Protein AF-A0A1F2VR65-F1 (afdb_monomer)

Radius of gyration: 27.34 Å; Cα contacts (8 Å, |Δi|>4): 677; chains: 1; bounding box: 60×68×68 Å

Foldseek 3Di:
DEEFWEADDPPPDLDTQDALVVLLVCVVVVYAYEYEACNNVSVVGHPVSNVVSVHHYDPHLLRRAQPAQEYGGAEAADCDDPDGSLVSHQANHEYEYQHVCVLCVVSVVSCVVSNYHYDHLCPQDPDPVCVVSNSVVVCVVVVPPPDPDPVVCVSVVDDDDPDLLVVAQPAQEAEDAEAADCDDPDGSLVSHQANHEYEYQHVCVPCVVSVVSCVVSNYHYDNLCPQQLDPVCPVSRPVLVVLLVLLLVLLVVQCVLFPDQQAWDQDPVGIDHHAEEEEEDQDSSSLSNLLNSVVSHHAYEYEDLAPVCQVSSVVSVHHYQDQDDVQSPPQADPSRAGDDGDPVSVVSLLVSLLVVLLPGLEYEYDADDPPDDGDCNADPVSVVSHDPSRYYHD

pLDDT: mean 89.26, std 9.83, range [42.97, 98.75]

Mean predicted aligned error: 14.31 Å

Solvent-accessible surface area (backbone atoms only — not comparable to full-atom values): 21715 Å² total; per-residue (Å²): 102,35,35,14,34,44,52,58,81,58,88,89,51,35,59,49,59,65,53,42,72,52,45,32,51,46,37,74,73,65,36,47,40,29,31,13,60,61,17,33,48,66,60,76,38,53,61,64,51,33,43,76,27,62,31,46,76,22,90,38,55,59,68,20,27,50,75,19,43,32,36,38,37,57,57,51,76,49,79,52,99,90,47,52,52,66,80,40,45,31,70,69,14,34,38,42,21,41,45,56,56,91,82,38,55,68,58,52,49,51,35,54,75,52,40,34,50,72,46,47,36,75,71,57,65,95,41,86,91,38,54,92,61,38,46,63,62,54,48,60,68,68,51,70,91,66,79,89,45,75,63,60,42,41,75,72,71,46,82,82,57,94,47,68,56,68,54,27,44,80,32,59,67,45,80,43,82,53,50,76,50,77,55,96,95,39,51,50,66,80,34,42,33,69,69,14,35,39,41,22,40,46,56,56,92,81,37,56,68,57,52,48,51,37,53,76,51,42,37,50,75,46,49,39,77,70,55,65,92,45,84,94,39,56,95,65,33,53,61,56,56,52,29,32,52,49,14,41,47,48,44,53,53,45,56,69,72,27,91,62,65,37,33,64,44,83,51,98,94,44,72,46,71,44,32,28,35,36,28,39,20,61,48,57,21,24,47,31,24,46,44,46,37,40,73,51,41,27,50,37,36,34,28,55,67,38,66,83,45,42,63,57,37,41,74,55,70,29,42,62,57,80,80,55,79,79,84,21,76,76,22,53,43,100,79,74,42,66,56,91,73,56,69,75,56,50,56,51,42,49,54,54,43,41,67,49,47,44,72,26,42,33,39,38,53,55,52,73,40,91,98,53,76,61,73,87,77,77,50,72,70,44,61,70,56,29,50,91,73,47,39,76,42,114

Structure (mmCIF, N/CA/C/O backbone):
data_AF-A0A1F2VR65-F1
#
_entry.id   AF-A0A1F2VR65-F1
#
loop_
_atom_site.group_PDB
_atom_site.id
_atom_site.type_symbol
_atom_site.label_atom_id
_atom_site.label_alt_id
_atom_site.label_comp_id
_atom_site.label_asym_id
_atom_site.label_entity_id
_atom_site.label_seq_id
_atom_site.pdbx_PDB_ins_code
_atom_site.Cartn_x
_atom_site.Cartn_y
_atom_site.Cartn_z
_atom_site.occupancy
_atom_site.B_iso_or_equiv
_atom_site.auth_seq_id
_atom_site.auth_comp_id
_atom_site.auth_asym_id
_atom_site.auth_atom_id
_atom_site.pdbx_PDB_model_num
ATOM 1 N N . MET A 1 1 ? -4.852 -27.861 31.004 1.00 89.56 1 MET A N 1
ATOM 2 C CA . MET A 1 1 ? -5.683 -26.648 30.922 1.00 89.56 1 MET A CA 1
ATOM 3 C C . MET A 1 1 ? -6.427 -26.654 29.594 1.00 89.56 1 MET A C 1
ATOM 5 O O . MET A 1 1 ? -5.805 -27.013 28.592 1.00 89.56 1 MET A O 1
ATOM 9 N N . LYS A 1 2 ? -7.722 -26.317 29.592 1.00 96.38 2 LYS A N 1
ATOM 10 C CA . LYS A 1 2 ? -8.537 -26.200 28.367 1.00 96.38 2 LYS A CA 1
ATOM 11 C C . LYS A 1 2 ? -8.519 -24.773 27.815 1.00 96.38 2 LYS A C 1
ATOM 13 O O . LYS A 1 2 ? -8.800 -23.830 28.555 1.00 96.38 2 LYS A O 1
ATOM 18 N N . ILE A 1 3 ? -8.208 -24.635 26.529 1.00 97.38 3 ILE A N 1
ATOM 19 C CA . ILE A 1 3 ? -8.174 -23.373 25.786 1.00 97.38 3 ILE A CA 1
ATOM 20 C C . ILE A 1 3 ? -9.320 -23.371 24.777 1.00 97.38 3 ILE A C 1
ATOM 22 O O . ILE A 1 3 ? -9.424 -24.301 23.983 1.00 97.38 3 ILE A O 1
ATOM 26 N N . ALA A 1 4 ? -10.133 -22.320 24.771 1.00 98.06 4 ALA A N 1
ATOM 27 C CA . ALA A 1 4 ? -11.178 -22.114 23.777 1.00 98.06 4 ALA A CA 1
ATOM 28 C C . ALA A 1 4 ? -10.829 -20.979 22.814 1.00 98.06 4 ALA A C 1
ATOM 30 O O . ALA A 1 4 ? -10.365 -19.915 23.232 1.00 98.06 4 ALA A O 1
ATOM 31 N N . ILE A 1 5 ? -11.099 -21.206 21.530 1.00 97.94 5 ILE A N 1
ATOM 32 C CA . ILE A 1 5 ? -11.030 -20.211 20.458 1.00 97.94 5 ILE A CA 1
ATOM 33 C C . ILE A 1 5 ? -12.423 -20.154 19.810 1.00 97.94 5 ILE A C 1
ATOM 35 O O . ILE A 1 5 ? -12.703 -20.931 18.890 1.00 97.94 5 ILE A O 1
ATOM 39 N N . PRO A 1 6 ? -13.335 -19.312 20.325 1.00 97.06 6 PRO A N 1
ATOM 40 C CA . PRO A 1 6 ? -14.651 -19.135 19.727 1.00 97.06 6 PRO A CA 1
ATOM 41 C C . PRO A 1 6 ? -14.558 -18.333 18.421 1.00 97.06 6 PRO A C 1
ATOM 43 O O . PRO A 1 6 ? -13.537 -17.712 18.105 1.00 97.06 6 PRO A O 1
ATOM 46 N N . LYS A 1 7 ? -15.652 -18.328 17.668 1.00 96.19 7 LYS A N 1
ATOM 47 C CA . LYS A 1 7 ? -15.849 -17.470 16.505 1.00 96.19 7 LYS A CA 1
ATOM 48 C C . LYS A 1 7 ? -16.001 -16.013 16.948 1.00 96.19 7 LYS A C 1
ATOM 50 O O . LYS A 1 7 ? -16.507 -15.703 18.027 1.00 96.19 7 LYS A O 1
ATOM 55 N N . GLU A 1 8 ? -15.573 -15.095 16.090 1.00 93.31 8 GLU A N 1
ATOM 56 C CA . GLU A 1 8 ? -15.871 -13.679 16.269 1.00 93.31 8 GLU A CA 1
ATOM 57 C C . GLU A 1 8 ? -17.263 -13.344 15.726 1.00 93.31 8 GLU A C 1
ATOM 59 O O . GLU A 1 8 ? -17.613 -13.665 14.588 1.00 93.31 8 GLU A O 1
ATOM 64 N N . TYR A 1 9 ? -18.067 -12.691 16.564 1.00 91.12 9 TYR A N 1
ATOM 65 C CA . TYR A 1 9 ? -19.469 -12.397 16.268 1.00 91.12 9 TYR A CA 1
ATOM 66 C C . TYR A 1 9 ? -19.774 -10.918 16.060 1.00 91.12 9 TYR A C 1
ATOM 68 O O . TYR A 1 9 ? -20.895 -10.571 15.681 1.00 91.12 9 TYR A O 1
ATOM 76 N N . ARG A 1 10 ? -18.792 -10.036 16.271 1.00 87.12 10 ARG A N 1
ATOM 77 C CA . ARG A 1 10 ? -18.937 -8.625 15.907 1.00 87.12 10 ARG A CA 1
ATOM 78 C C . ARG A 1 10 ? -19.086 -8.507 14.384 1.00 87.12 10 ARG A C 1
ATOM 80 O O . ARG A 1 10 ? -18.293 -9.109 13.657 1.00 87.12 10 ARG A O 1
ATOM 87 N N . PRO A 1 11 ? -20.068 -7.741 13.876 1.00 83.56 11 PRO A N 1
ATOM 88 C CA . PRO A 1 11 ? -20.243 -7.560 12.439 1.00 83.56 11 PRO A CA 1
ATOM 89 C C . PRO A 1 11 ? -18.952 -7.091 11.756 1.00 83.56 11 PRO A C 1
ATOM 91 O O . PRO A 1 11 ? -18.332 -6.123 12.188 1.00 83.56 11 PRO A O 1
ATOM 94 N N . GLY A 1 12 ? -18.555 -7.780 10.685 1.00 79.06 12 GLY A N 1
ATOM 95 C CA . GLY A 1 12 ? -17.357 -7.456 9.901 1.00 79.06 12 GLY A CA 1
ATOM 96 C C . GLY A 1 12 ? -16.033 -7.993 10.458 1.00 79.06 12 GLY A C 1
ATOM 97 O O . GLY A 1 12 ? -15.018 -7.883 9.773 1.00 79.06 12 GLY A O 1
ATOM 98 N N . GLU A 1 13 ? -16.018 -8.607 11.643 1.00 82.81 13 GLU A N 1
ATOM 99 C CA . GLU A 1 13 ? -14.820 -9.253 12.181 1.00 82.81 13 GLU A CA 1
ATOM 100 C C . GLU A 1 13 ? -14.595 -10.612 11.504 1.00 82.81 13 GLU A C 1
ATOM 102 O O . GLU A 1 13 ? -15.345 -11.563 11.713 1.00 82.81 13 GLU A O 1
ATOM 107 N N . ALA A 1 14 ? -13.566 -10.692 10.661 1.00 82.12 14 ALA A N 1
ATOM 108 C CA . ALA A 1 14 ? -13.220 -11.902 9.913 1.00 82.12 14 ALA A CA 1
ATOM 109 C C . ALA A 1 14 ? -11.998 -12.641 10.486 1.00 82.12 14 ALA A C 1
ATOM 111 O O . ALA A 1 14 ? -11.658 -13.722 10.006 1.00 82.12 14 ALA A O 1
ATOM 112 N N . ARG A 1 15 ? -11.303 -12.061 11.475 1.00 87.75 15 ARG A N 1
ATOM 113 C CA . ARG A 1 15 ? -10.110 -12.665 12.082 1.00 87.75 15 ARG A CA 1
ATOM 114 C C . ARG A 1 15 ? -10.502 -13.747 13.094 1.00 87.75 15 ARG A C 1
ATOM 116 O O . ARG A 1 15 ? -11.647 -13.856 13.515 1.00 87.75 15 ARG A O 1
ATOM 123 N N . VAL A 1 16 ? -9.507 -14.523 13.515 1.00 91.00 16 VAL A N 1
ATOM 124 C CA . VAL A 1 16 ? -9.609 -15.555 14.554 1.00 91.00 16 VAL A CA 1
ATOM 125 C C . VAL A 1 16 ? -8.388 -15.470 15.469 1.00 91.00 16 VAL A C 1
ATOM 127 O O . VAL A 1 16 ? -7.301 -15.104 15.019 1.00 91.00 16 VAL A O 1
ATOM 130 N N . ALA A 1 17 ? -8.551 -15.789 16.755 1.00 90.06 17 ALA A N 1
ATOM 131 C CA . ALA A 1 17 ? -7.518 -15.553 17.769 1.00 90.06 17 ALA A CA 1
ATOM 132 C C . ALA A 1 17 ? -6.281 -16.465 17.649 1.00 90.06 17 ALA A C 1
ATOM 134 O O . ALA A 1 17 ? -5.227 -16.151 18.202 1.00 90.06 17 ALA A O 1
ATOM 135 N N . ALA A 1 18 ? -6.381 -17.585 16.926 1.00 90.06 18 ALA A N 1
ATOM 136 C CA . ALA A 1 18 ? -5.252 -18.472 16.663 1.00 90.06 18 ALA A CA 1
ATOM 137 C C . ALA A 1 18 ? -5.400 -19.197 15.319 1.00 90.06 18 ALA A C 1
ATOM 139 O O . ALA A 1 18 ? -6.480 -19.674 14.970 1.00 90.06 18 ALA A O 1
ATOM 140 N N . SER A 1 19 ? -4.297 -19.320 14.579 1.00 91.25 19 SER A N 1
ATOM 141 C CA . SER A 1 19 ? -4.216 -20.141 13.366 1.00 91.25 19 SER A CA 1
ATOM 142 C C . SER A 1 19 ? -3.985 -21.625 13.704 1.00 91.25 19 SER A C 1
ATOM 144 O O . SER A 1 19 ? -3.544 -21.932 14.819 1.00 91.25 19 SER A O 1
ATOM 146 N N . PRO A 1 20 ? -4.191 -22.557 12.752 1.00 91.81 20 PRO A N 1
ATOM 147 C CA . PRO A 1 20 ? -3.856 -23.971 12.939 1.00 91.81 20 PRO A CA 1
ATOM 148 C C . PRO A 1 20 ? -2.408 -24.210 13.405 1.00 91.81 20 PRO A C 1
ATOM 150 O O . PRO A 1 20 ? -2.168 -25.047 14.271 1.00 91.81 20 PRO A O 1
ATOM 153 N N . ASP A 1 21 ? -1.440 -23.420 12.928 1.00 86.62 21 ASP A N 1
ATOM 154 C CA . ASP A 1 21 ? -0.039 -23.524 13.367 1.00 86.62 21 ASP A CA 1
ATOM 155 C C . ASP A 1 21 ? 0.155 -23.176 14.849 1.00 86.62 21 ASP A C 1
ATOM 157 O O . ASP A 1 21 ? 0.970 -23.795 15.539 1.00 86.62 21 ASP A O 1
ATOM 161 N N . VAL A 1 22 ? -0.576 -22.176 15.354 1.00 88.75 22 VAL A N 1
ATOM 162 C CA . VAL A 1 22 ? -0.556 -21.814 16.779 1.00 88.75 22 VAL A CA 1
ATOM 163 C C . VAL A 1 22 ? -1.250 -22.895 17.600 1.00 88.75 22 VAL A C 1
ATOM 165 O O . VAL A 1 22 ? -0.710 -23.313 18.622 1.00 88.75 22 VAL A O 1
ATOM 168 N N . VAL A 1 23 ? -2.391 -23.404 17.127 1.00 96.19 23 VAL A N 1
ATOM 169 C CA . VAL A 1 23 ? -3.109 -24.513 17.772 1.00 96.19 23 VAL A CA 1
ATOM 170 C C . VAL A 1 23 ? -2.211 -25.739 17.905 1.00 96.19 23 VAL A C 1
ATOM 172 O O . VAL A 1 23 ? -2.065 -26.260 19.008 1.00 96.19 23 VAL A O 1
ATOM 175 N N . LYS A 1 24 ? -1.503 -26.128 16.840 1.00 93.44 24 LYS A N 1
ATOM 176 C CA . LYS A 1 24 ? -0.549 -27.245 16.864 1.00 93.44 24 LYS A CA 1
ATOM 177 C C . LYS A 1 24 ? 0.534 -27.070 17.932 1.00 93.44 24 LYS A C 1
ATOM 179 O O . LYS A 1 24 ? 0.913 -28.034 18.595 1.00 93.44 24 LYS A O 1
ATOM 184 N N . LYS A 1 25 ? 1.029 -25.842 18.130 1.00 88.81 25 LYS A N 1
ATOM 185 C CA . LYS A 1 25 ? 2.006 -25.527 19.187 1.00 88.81 25 LYS A CA 1
ATOM 186 C C . LYS A 1 25 ? 1.389 -25.623 20.582 1.00 88.81 25 LYS A C 1
ATOM 188 O O . LYS A 1 25 ? 2.013 -26.202 21.461 1.00 88.81 25 LYS A O 1
ATOM 193 N N . LEU A 1 26 ? 0.185 -25.086 20.786 1.00 90.94 26 LEU A N 1
ATOM 194 C CA . LEU A 1 26 ? -0.526 -25.165 22.068 1.00 90.94 26 LEU A CA 1
ATOM 195 C C . LEU A 1 26 ? -0.821 -26.622 22.452 1.00 90.94 26 LEU A C 1
ATOM 197 O O . LEU A 1 26 ? -0.534 -27.030 23.576 1.00 90.94 26 LEU A O 1
ATOM 201 N N . VAL A 1 27 ? -1.294 -27.428 21.502 1.00 96.88 27 VAL A N 1
ATOM 202 C CA . VAL A 1 27 ? -1.487 -28.873 21.691 1.00 96.88 27 VAL A CA 1
ATOM 203 C C . VAL A 1 27 ? -0.159 -29.560 22.015 1.00 96.88 27 VAL A C 1
ATOM 205 O O . VAL A 1 27 ? -0.082 -30.335 22.965 1.00 96.88 27 VAL A O 1
ATOM 208 N N . GLY A 1 28 ? 0.921 -29.221 21.301 1.00 92.81 28 GLY A N 1
ATOM 209 C CA . GLY A 1 28 ? 2.268 -29.735 21.577 1.00 92.81 28 GLY A CA 1
ATOM 210 C C . GLY A 1 28 ? 2.820 -29.374 22.965 1.00 92.81 28 GLY A C 1
ATOM 211 O O . GLY A 1 28 ? 3.658 -30.101 23.491 1.00 92.81 28 GLY A O 1
ATOM 212 N N . LEU A 1 29 ? 2.331 -28.293 23.581 1.00 93.81 29 LEU A N 1
ATOM 213 C CA . LEU A 1 29 ? 2.638 -27.907 24.965 1.00 93.81 29 LEU A CA 1
ATOM 214 C C . LEU A 1 29 ? 1.752 -28.624 26.007 1.00 93.81 29 LEU A C 1
ATOM 216 O O . LEU A 1 29 ? 1.906 -28.383 27.203 1.00 93.81 29 LEU A O 1
ATOM 220 N N . GLY A 1 30 ? 0.838 -29.501 25.578 1.00 95.94 30 GLY A N 1
ATOM 221 C CA . GLY A 1 30 ? -0.048 -30.279 26.449 1.00 95.94 30 GLY A CA 1
ATOM 222 C C . GLY A 1 30 ? -1.385 -29.606 26.776 1.00 95.94 30 GLY A C 1
ATOM 223 O O . GLY A 1 30 ? -2.104 -30.072 27.664 1.00 95.94 30 GLY A O 1
ATOM 224 N N . PHE A 1 31 ? -1.739 -28.514 26.091 1.00 96.75 31 PHE A N 1
ATOM 225 C CA . PHE A 1 31 ? -3.055 -27.893 26.235 1.00 96.75 31 PHE A CA 1
ATOM 226 C C . PHE A 1 31 ? -4.113 -28.640 25.420 1.00 96.75 31 PHE A C 1
ATOM 228 O O . PHE A 1 31 ? -3.855 -29.095 24.309 1.00 96.75 31 PHE A O 1
ATOM 235 N N . GLN A 1 32 ? -5.328 -28.726 25.958 1.00 97.75 32 GLN A N 1
ATOM 236 C CA . GLN A 1 32 ? -6.495 -29.167 25.194 1.00 97.75 32 GLN A CA 1
ATOM 237 C C . GLN A 1 32 ? -7.092 -27.934 24.526 1.00 97.75 32 GLN A C 1
ATOM 239 O O . GLN A 1 32 ? -7.458 -26.993 25.229 1.00 97.75 32 GLN A O 1
ATOM 244 N N . VAL A 1 33 ? -7.143 -27.911 23.196 1.00 98.25 33 VAL A N 1
ATOM 245 C CA . VAL A 1 33 ? -7.618 -26.748 22.439 1.00 98.25 33 VAL A CA 1
ATOM 246 C C . VAL A 1 33 ? -8.943 -27.087 21.772 1.00 98.25 33 VAL A C 1
ATOM 248 O O . VAL A 1 33 ? -9.011 -28.026 20.984 1.00 98.25 33 VAL A O 1
ATOM 251 N N . THR A 1 34 ? -9.975 -26.305 22.065 1.00 98.44 34 THR A N 1
ATOM 252 C CA . THR A 1 34 ? -11.295 -26.402 21.441 1.00 98.44 34 THR A CA 1
ATOM 253 C C . THR A 1 34 ? -11.534 -25.164 20.580 1.00 98.44 34 THR A C 1
ATOM 255 O O . THR A 1 34 ? -11.371 -24.035 21.043 1.00 98.44 34 THR A O 1
ATOM 258 N N . VAL A 1 35 ? -11.913 -25.362 19.321 1.00 98.25 35 VAL A N 1
ATOM 259 C CA . VAL A 1 35 ? -12.213 -24.296 18.358 1.00 98.25 35 VAL A CA 1
ATOM 260 C C . VAL A 1 35 ? -13.685 -24.393 17.978 1.00 98.25 35 VAL A C 1
ATOM 262 O O . VAL A 1 35 ? -14.183 -25.481 17.698 1.00 98.25 35 VAL A O 1
ATOM 265 N N . GLU A 1 36 ? -14.404 -23.278 17.981 1.00 98.31 36 GLU A N 1
ATOM 266 C CA . GLU A 1 36 ? -15.782 -23.257 17.486 1.00 98.31 36 GLU A CA 1
ATOM 267 C C . GLU A 1 36 ? -15.826 -23.477 15.965 1.00 98.31 36 GLU A C 1
ATOM 269 O O . GLU A 1 36 ? -14.997 -22.949 15.220 1.00 98.31 36 GLU A O 1
ATOM 274 N N . THR A 1 37 ? -16.810 -24.241 15.488 1.00 97.88 37 THR A N 1
ATOM 275 C CA . THR A 1 37 ? -17.028 -24.474 14.058 1.00 97.88 37 THR A CA 1
ATOM 276 C C . THR A 1 37 ? -17.149 -23.161 13.282 1.00 97.88 37 THR A C 1
ATOM 278 O O . THR A 1 37 ? -17.864 -22.228 13.658 1.00 97.88 37 THR A O 1
ATOM 281 N N . GLY A 1 38 ? -16.401 -23.054 12.186 1.00 95.94 38 GLY A N 1
ATOM 282 C CA . GLY A 1 38 ? -16.369 -21.867 11.344 1.00 95.94 38 GLY A CA 1
ATOM 283 C C . GLY A 1 38 ? -15.653 -20.654 11.949 1.00 95.94 38 GLY A C 1
ATOM 284 O O . GLY A 1 38 ? -15.650 -19.607 11.298 1.00 95.94 38 GLY A O 1
ATOM 285 N N . ALA A 1 39 ? -15.020 -20.758 13.128 1.00 94.44 39 ALA A N 1
ATOM 286 C CA . ALA A 1 39 ? -14.300 -19.641 13.751 1.00 94.44 39 ALA A CA 1
ATOM 287 C C . ALA A 1 39 ? -13.203 -19.064 12.845 1.00 94.44 39 ALA A C 1
ATOM 289 O O . ALA A 1 39 ? -13.051 -17.850 12.746 1.00 94.44 39 ALA A O 1
ATOM 290 N N . GLY A 1 40 ? -12.472 -19.924 12.129 1.00 89.69 40 GLY A N 1
ATOM 291 C CA . GLY A 1 40 ? -11.423 -19.503 11.197 1.00 89.69 40 GLY A CA 1
ATOM 292 C C . GLY A 1 40 ? -11.889 -19.203 9.773 1.00 89.69 40 GLY A C 1
ATOM 293 O O . GLY A 1 40 ? -11.061 -18.817 8.949 1.00 89.69 40 GLY A O 1
ATOM 294 N N . GLY A 1 41 ? -13.182 -19.356 9.461 1.00 88.44 41 GLY A N 1
ATOM 295 C CA . GLY A 1 41 ? -13.684 -19.276 8.086 1.00 88.44 41 GLY A CA 1
ATOM 296 C C . GLY A 1 41 ? -13.402 -17.929 7.412 1.00 88.44 41 GLY A C 1
ATOM 297 O O . GLY A 1 41 ? -12.943 -17.895 6.272 1.00 88.44 41 GLY A O 1
ATOM 298 N N . GLY A 1 42 ? -13.584 -16.819 8.139 1.00 77.94 42 GLY A N 1
ATOM 299 C CA . GLY A 1 42 ? -13.263 -15.469 7.650 1.00 77.94 42 GLY A CA 1
ATOM 300 C C . GLY A 1 42 ? -11.765 -15.231 7.416 1.00 77.94 42 GLY A C 1
ATOM 301 O O . GLY A 1 42 ? -11.393 -14.403 6.586 1.00 77.94 42 GLY A O 1
ATOM 302 N N . ALA A 1 43 ? -10.909 -16.008 8.084 1.00 78.75 43 ALA A N 1
AT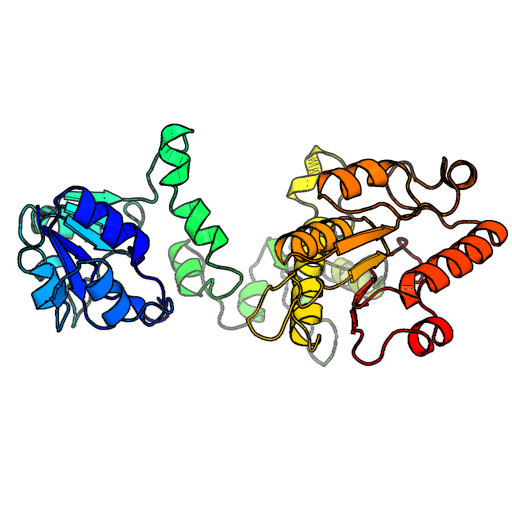OM 303 C CA . ALA A 1 43 ? -9.455 -15.973 7.966 1.00 78.75 43 ALA A CA 1
ATOM 304 C C . ALA A 1 43 ? -8.907 -17.075 7.039 1.00 78.75 43 ALA A C 1
ATOM 306 O O . ALA A 1 43 ? -7.703 -17.315 7.011 1.00 78.75 43 ALA A O 1
ATOM 307 N N . SER A 1 44 ? -9.778 -17.736 6.263 1.00 85.56 44 SER A N 1
ATOM 308 C CA . SER A 1 44 ? -9.426 -18.832 5.346 1.00 85.56 44 SER A CA 1
ATOM 309 C C . SER A 1 44 ? -8.821 -20.074 6.021 1.00 85.56 44 SER A C 1
ATOM 311 O O . SER A 1 44 ? -8.083 -20.828 5.388 1.00 85.56 44 SER A O 1
ATOM 313 N N . PHE A 1 45 ? -9.162 -20.333 7.287 1.00 86.81 45 PHE A N 1
ATOM 314 C CA . PHE A 1 45 ? -8.837 -21.586 7.973 1.00 86.81 45 PHE A CA 1
ATOM 315 C C . PHE A 1 45 ? -10.089 -22.449 8.118 1.00 86.81 45 PHE A C 1
ATOM 317 O O . PHE A 1 45 ? -11.101 -22.013 8.665 1.00 86.81 45 PHE A O 1
ATOM 324 N N . THR A 1 46 ? -10.024 -23.682 7.622 1.00 95.19 46 THR A N 1
ATOM 325 C CA . THR A 1 46 ? -11.135 -24.636 7.710 1.00 95.19 46 THR A CA 1
ATOM 326 C C . THR A 1 46 ? -11.131 -25.364 9.054 1.00 95.19 46 THR A C 1
ATOM 328 O O . THR A 1 46 ? -10.079 -25.566 9.662 1.00 95.19 46 THR A O 1
ATOM 331 N N . ASP A 1 47 ? -12.296 -25.845 9.491 1.00 97.56 47 ASP A N 1
ATOM 332 C CA . ASP A 1 47 ? -12.416 -26.695 10.687 1.00 97.56 47 ASP A CA 1
ATOM 333 C C . ASP A 1 47 ? -11.545 -27.956 10.583 1.00 97.56 47 ASP A C 1
ATOM 335 O O . ASP A 1 47 ? -10.956 -28.400 11.567 1.00 97.56 47 ASP A O 1
ATOM 339 N N . ALA A 1 48 ? -11.409 -28.504 9.368 1.00 95.62 48 ALA A N 1
ATOM 340 C CA . ALA A 1 48 ? -10.517 -29.625 9.090 1.00 95.62 48 ALA A CA 1
ATOM 341 C C . ALA A 1 48 ? -9.054 -29.280 9.409 1.00 95.62 48 ALA A C 1
ATOM 343 O O . ALA A 1 48 ? -8.389 -30.062 10.077 1.00 95.62 48 ALA A O 1
ATOM 344 N N . ALA A 1 49 ? -8.580 -28.086 9.036 1.00 90.44 49 ALA A N 1
ATOM 345 C CA . ALA A 1 49 ? -7.215 -27.656 9.339 1.00 90.44 49 ALA A CA 1
ATOM 346 C C . ALA A 1 49 ? -6.958 -27.541 10.852 1.00 90.44 49 ALA A C 1
ATOM 348 O O . ALA A 1 49 ? -5.876 -27.886 11.325 1.00 90.44 49 ALA A O 1
ATOM 349 N N . TYR A 1 50 ? -7.947 -27.095 11.632 1.00 97.75 50 TYR A N 1
ATOM 350 C CA . TYR A 1 50 ? -7.844 -27.085 13.095 1.00 97.75 50 TYR A CA 1
ATOM 351 C C . TYR A 1 50 ? -7.846 -28.492 13.689 1.00 97.75 50 TYR A C 1
ATOM 353 O O . TYR A 1 50 ? -7.038 -28.787 14.572 1.00 97.75 50 TYR A O 1
ATOM 361 N N . LYS A 1 51 ? -8.702 -29.379 13.177 1.00 98.06 51 LYS A N 1
ATOM 362 C CA . LYS A 1 51 ? -8.728 -30.784 13.589 1.00 98.06 51 LYS A CA 1
ATOM 363 C C . LYS A 1 51 ? -7.396 -31.482 13.296 1.00 98.06 51 LYS A C 1
ATOM 365 O O . LYS A 1 51 ? -6.862 -32.160 14.169 1.00 98.06 51 LYS A O 1
ATOM 370 N N . ASP A 1 52 ? -6.817 -31.247 12.120 1.00 95.19 52 ASP A N 1
ATOM 371 C CA . ASP A 1 52 ? -5.501 -31.764 11.722 1.00 95.19 52 ASP A CA 1
ATOM 372 C C . ASP A 1 52 ? -4.365 -31.197 12.594 1.00 95.19 52 ASP A C 1
ATOM 374 O O . ASP A 1 52 ? -3.351 -31.860 12.824 1.00 95.19 52 ASP A O 1
ATOM 378 N N . ALA A 1 53 ? -4.538 -29.984 13.128 1.00 95.00 53 ALA A N 1
ATOM 379 C CA . ALA A 1 53 ? -3.637 -29.380 14.108 1.00 95.00 53 ALA A CA 1
ATOM 380 C C . ALA A 1 53 ? -3.812 -29.929 15.540 1.00 95.00 53 ALA A C 1
ATOM 382 O O . ALA A 1 53 ? -3.035 -29.563 16.424 1.00 95.00 53 ALA A O 1
ATOM 383 N N . GLY A 1 54 ? -4.788 -30.813 15.772 1.00 97.50 54 GLY A N 1
ATOM 384 C CA . GLY A 1 54 ? -5.040 -31.465 17.057 1.00 97.50 54 GLY A CA 1
ATOM 385 C C . GLY A 1 54 ? -6.076 -30.773 17.945 1.00 97.50 54 GLY A C 1
ATOM 386 O O . GLY A 1 54 ? -6.171 -31.118 19.120 1.00 97.50 54 GLY A O 1
ATOM 387 N N . ALA A 1 55 ? -6.836 -29.806 17.420 1.00 97.88 55 ALA A N 1
ATOM 388 C CA . ALA A 1 55 ? -7.954 -29.208 18.147 1.00 97.88 55 ALA A CA 1
ATOM 389 C C . ALA A 1 55 ? -9.225 -30.070 18.085 1.00 97.88 55 ALA A C 1
ATOM 391 O O . ALA A 1 55 ? -9.502 -30.757 17.099 1.00 97.88 55 ALA A O 1
ATOM 392 N N . GLU A 1 56 ? -10.046 -29.958 19.124 1.00 98.19 56 GLU A N 1
ATOM 393 C CA . GLU A 1 56 ? -11.441 -30.390 19.106 1.00 98.19 56 GLU A CA 1
ATOM 394 C C . GLU A 1 56 ? -12.310 -29.300 18.466 1.00 98.19 56 GLU A C 1
ATOM 396 O O . GLU A 1 56 ? -12.116 -28.116 18.739 1.00 98.19 56 GLU A O 1
ATOM 401 N N . ILE A 1 57 ? -13.284 -29.679 17.633 1.00 98.31 57 ILE A N 1
ATOM 402 C CA . ILE A 1 57 ? -14.226 -28.727 17.027 1.00 98.31 57 ILE A CA 1
ATOM 403 C C . ILE A 1 57 ? -15.547 -28.762 17.794 1.00 98.31 57 ILE A C 1
ATOM 405 O O . ILE A 1 57 ? -16.227 -29.790 17.819 1.00 98.31 57 ILE A O 1
ATOM 409 N N . ALA A 1 58 ? -15.912 -27.641 18.411 1.00 97.81 58 ALA A N 1
ATOM 410 C CA . ALA A 1 58 ? -17.212 -27.441 19.042 1.00 97.81 58 ALA A CA 1
ATOM 411 C C . ALA A 1 58 ? -18.248 -26.996 18.001 1.00 97.81 58 ALA A C 1
ATOM 413 O O . ALA A 1 58 ? -17.938 -26.217 17.105 1.00 97.81 58 ALA A O 1
ATOM 414 N N . HIS A 1 59 ? -19.489 -27.471 18.118 1.00 96.31 59 HIS A N 1
ATOM 415 C CA . HIS A 1 59 ? -20.547 -27.133 17.156 1.00 96.31 59 HIS A CA 1
ATOM 416 C C . HIS A 1 59 ? -21.146 -25.735 17.361 1.00 96.31 59 HIS A C 1
ATOM 418 O O . HIS A 1 59 ? -21.816 -25.233 16.464 1.00 96.31 59 HIS A O 1
ATOM 424 N N . ASP A 1 60 ? -20.920 -25.121 18.522 1.00 94.56 60 ASP A N 1
ATOM 425 C CA . ASP A 1 60 ? -21.308 -23.747 18.821 1.00 94.56 60 ASP A CA 1
ATOM 426 C C . ASP A 1 60 ? -20.396 -23.116 19.891 1.00 94.56 60 ASP A C 1
ATOM 428 O O . ASP A 1 60 ? -19.550 -23.780 20.506 1.00 94.56 60 ASP A O 1
ATOM 432 N N . GLU A 1 61 ? -20.569 -21.808 20.091 1.00 94.00 61 GLU A N 1
ATOM 433 C CA . GLU A 1 61 ? -19.817 -21.003 21.056 1.00 94.00 61 GLU A CA 1
ATOM 434 C C . GLU A 1 61 ? -20.004 -21.483 22.502 1.00 94.00 61 GLU A C 1
ATOM 436 O O . GLU A 1 61 ? -19.042 -21.554 23.269 1.00 94.00 61 GLU A O 1
ATOM 441 N N . ALA A 1 62 ? -21.229 -21.855 22.884 1.00 92.81 62 ALA A N 1
ATOM 442 C CA . ALA A 1 62 ? -21.533 -22.271 24.249 1.00 92.81 62 ALA A CA 1
ATOM 443 C C . ALA A 1 62 ? -20.756 -23.540 24.621 1.00 92.81 62 ALA A C 1
ATOM 445 O O . ALA A 1 62 ? -20.192 -23.630 25.712 1.00 92.81 62 ALA A O 1
ATOM 446 N N . VAL A 1 63 ? -20.671 -24.503 23.701 1.00 94.88 63 VAL A N 1
ATOM 447 C CA . VAL A 1 63 ? -19.877 -25.720 23.881 1.00 94.88 63 VAL A CA 1
ATOM 448 C C . VAL A 1 63 ? -18.383 -25.427 23.875 1.00 94.88 63 VAL A C 1
ATOM 450 O O . VAL A 1 63 ? -17.666 -26.014 24.686 1.00 94.88 63 VAL A O 1
ATOM 453 N N . ALA A 1 64 ? -17.908 -24.506 23.030 1.00 95.62 64 ALA A N 1
ATOM 454 C CA . ALA A 1 64 ? -16.503 -24.105 23.035 1.00 95.62 64 ALA A CA 1
ATOM 455 C C . ALA A 1 64 ? -16.085 -23.501 24.391 1.00 95.62 64 ALA A C 1
ATOM 457 O O . ALA A 1 64 ? -15.006 -23.809 24.894 1.00 95.62 64 ALA A O 1
ATOM 458 N N . LEU A 1 65 ? -16.941 -22.674 25.003 1.00 95.06 65 LEU A N 1
ATOM 459 C CA . LEU A 1 65 ? -16.619 -21.911 26.216 1.00 95.06 65 LEU A CA 1
ATOM 460 C C . LEU A 1 65 ? -16.874 -22.655 27.538 1.00 95.06 65 LEU A C 1
ATOM 462 O O . LEU A 1 65 ? -16.208 -22.353 28.530 1.00 95.06 65 LEU A O 1
ATOM 466 N N . LYS A 1 66 ? -17.794 -23.631 27.566 1.00 86.50 66 LYS A N 1
ATOM 467 C CA . LYS A 1 66 ? -18.347 -24.245 28.792 1.00 86.50 66 LYS A CA 1
ATOM 468 C C . LYS A 1 66 ? -17.314 -24.656 29.852 1.00 86.50 66 LYS A C 1
ATOM 470 O O . LYS A 1 66 ? -17.509 -24.382 31.034 1.00 86.50 66 LYS A O 1
ATOM 475 N N . ASP A 1 67 ? -16.226 -25.305 29.439 1.00 90.50 67 ASP A N 1
ATOM 476 C CA . ASP A 1 67 ? -15.180 -25.814 30.343 1.00 90.50 67 ASP A CA 1
ATOM 477 C C . ASP A 1 67 ? -13.825 -25.114 30.153 1.00 90.50 67 ASP A C 1
ATOM 479 O O . ASP A 1 67 ? -12.806 -25.573 30.680 1.00 90.50 67 ASP A O 1
ATOM 483 N N . ALA A 1 68 ? -13.790 -24.029 29.380 1.00 96.12 68 ALA A N 1
ATOM 484 C CA . ALA A 1 68 ? -12.558 -23.337 29.047 1.00 96.12 68 ALA A CA 1
ATOM 485 C C . ALA A 1 68 ? -11.969 -22.645 30.283 1.00 96.12 68 ALA A C 1
ATOM 487 O O . ALA A 1 68 ? -12.633 -21.877 30.978 1.00 96.12 68 ALA A O 1
ATOM 488 N N . GLU A 1 69 ? -10.696 -22.909 30.557 1.00 97.56 69 GLU A N 1
ATOM 489 C CA . GLU A 1 69 ? -9.934 -22.205 31.592 1.00 97.56 69 GLU A CA 1
ATOM 490 C C . GLU A 1 69 ? -9.222 -20.980 31.014 1.00 97.56 69 GLU A C 1
ATOM 492 O O . GLU A 1 69 ? -8.970 -20.022 31.738 1.00 97.56 69 GLU A O 1
ATOM 497 N N . LEU A 1 70 ? -8.940 -20.992 29.708 1.00 96.94 70 LEU A N 1
ATOM 498 C CA . LEU A 1 70 ? -8.412 -19.870 28.942 1.00 96.94 70 LEU A CA 1
ATOM 499 C C . LEU A 1 70 ? -9.260 -19.669 27.683 1.00 96.94 70 LEU A C 1
ATOM 501 O O . LEU A 1 70 ? -9.480 -20.608 26.925 1.00 96.94 70 LEU A O 1
ATOM 505 N N . VAL A 1 71 ? -9.700 -18.442 27.440 1.00 97.31 71 VAL A N 1
ATOM 506 C CA . VAL A 1 71 ? -10.458 -18.041 26.254 1.00 97.31 71 VAL A CA 1
ATOM 507 C C . VAL A 1 71 ? -9.620 -17.043 25.466 1.00 97.31 71 VAL A C 1
ATOM 509 O O . VAL A 1 71 ? -9.213 -16.009 25.999 1.00 97.31 71 VAL A O 1
ATOM 512 N N . LEU A 1 72 ? -9.359 -17.361 24.199 1.00 95.38 72 LEU A N 1
ATOM 513 C CA . LEU A 1 72 ? -8.628 -16.506 23.271 1.00 95.38 72 LEU A CA 1
ATOM 514 C C . LEU A 1 72 ? -9.613 -15.909 22.267 1.00 95.38 72 LEU A C 1
ATOM 516 O O . LEU A 1 72 ? -10.187 -16.641 21.463 1.00 95.38 72 LEU A O 1
ATOM 520 N N . LYS A 1 73 ? -9.789 -14.587 22.299 1.00 95.12 73 LYS A N 1
ATOM 521 C CA . LYS A 1 73 ? -10.603 -13.835 21.330 1.00 95.12 73 LYS A CA 1
ATOM 522 C C . LYS A 1 73 ? -9.777 -12.732 20.678 1.00 95.12 73 LYS A C 1
ATOM 524 O O . LYS A 1 73 ? -8.726 -12.335 21.179 1.00 95.12 73 LYS A O 1
ATOM 529 N N . VAL A 1 74 ? -10.249 -12.245 19.538 1.00 86.19 74 VAL A N 1
ATOM 530 C CA . VAL A 1 74 ? -9.708 -11.054 18.883 1.00 86.19 74 VAL A CA 1
ATOM 531 C C . VAL A 1 74 ? -10.270 -9.816 19.571 1.00 86.19 74 VAL A C 1
ATOM 533 O O . VAL A 1 74 ? -9.501 -8.998 20.074 1.00 86.19 74 VAL A O 1
ATOM 536 N N . GLN A 1 75 ? -11.597 -9.692 19.624 1.00 90.19 75 GLN A N 1
ATOM 537 C CA . GLN A 1 75 ? -12.290 -8.530 20.181 1.00 90.19 75 GLN A CA 1
ATOM 538 C C . GLN A 1 75 ? -12.816 -8.803 21.591 1.00 90.19 75 GLN A C 1
ATOM 540 O O . GLN A 1 75 ? -12.947 -9.952 22.023 1.00 90.19 75 GLN A O 1
ATOM 545 N N . ARG A 1 76 ? -13.169 -7.731 22.311 1.00 93.25 76 ARG A N 1
ATOM 546 C CA . ARG A 1 76 ? -13.859 -7.836 23.600 1.00 93.25 76 ARG A CA 1
ATOM 547 C C . ARG A 1 76 ? -15.168 -8.629 23.440 1.00 93.25 76 ARG A C 1
ATOM 549 O O . ARG A 1 76 ? -15.864 -8.419 22.431 1.00 93.25 76 ARG A O 1
ATOM 556 N N . PRO A 1 77 ? -15.536 -9.463 24.428 1.00 93.81 77 PRO A N 1
ATOM 557 C CA . PRO A 1 77 ? -16.797 -10.183 24.421 1.00 93.81 77 PRO A CA 1
ATOM 558 C C . PRO A 1 77 ? -18.017 -9.300 24.137 1.00 93.81 77 PRO A C 1
ATOM 560 O O . PRO A 1 77 ? -18.017 -8.098 24.417 1.00 93.81 77 PRO A O 1
ATOM 563 N N . LEU A 1 78 ? -19.071 -9.885 23.577 1.00 92.50 78 LEU A N 1
ATOM 564 C CA . LEU A 1 78 ? -20.372 -9.220 23.449 1.00 92.50 78 LEU A CA 1
ATOM 565 C C . LEU A 1 78 ? -21.150 -9.292 24.774 1.00 92.50 78 LEU A C 1
ATOM 567 O O . LEU A 1 78 ? -21.235 -10.357 25.387 1.00 92.50 78 LEU A O 1
ATOM 571 N N . LEU A 1 79 ? -21.709 -8.156 25.212 1.00 89.69 79 LEU A N 1
ATOM 572 C CA . LEU A 1 79 ? -22.505 -8.007 26.446 1.00 89.69 79 LEU A CA 1
ATOM 573 C C . LEU A 1 79 ? -23.884 -7.351 26.186 1.00 89.69 79 LEU A C 1
ATOM 575 O O . LEU A 1 79 ? -24.508 -6.816 27.100 1.00 89.69 79 LEU A O 1
ATOM 579 N N . GLU A 1 80 ? -24.361 -7.347 24.940 1.00 81.38 80 GLU A N 1
ATOM 580 C CA . GLU A 1 80 ? -25.559 -6.603 24.517 1.00 81.38 80 GLU A CA 1
ATOM 581 C C . GLU A 1 80 ? -26.847 -7.446 24.591 1.00 81.38 80 GLU A C 1
ATOM 583 O O . GLU A 1 80 ? -26.819 -8.676 24.697 1.00 81.38 80 GLU A O 1
ATOM 588 N N . ALA A 1 81 ? -28.008 -6.778 24.542 1.00 56.44 81 ALA A N 1
ATOM 589 C CA . ALA A 1 81 ? -29.320 -7.416 24.655 1.00 56.44 81 ALA A CA 1
ATOM 590 C C . ALA A 1 81 ? -29.542 -8.442 23.526 1.00 56.44 81 ALA A C 1
ATOM 592 O O . ALA A 1 81 ? -29.801 -8.081 22.381 1.00 56.44 81 ALA A O 1
ATOM 593 N N . GLY A 1 82 ? -29.429 -9.730 23.868 1.00 72.69 82 GLY A N 1
ATOM 594 C CA . GLY A 1 82 ? -29.578 -10.864 22.948 1.00 72.69 82 GLY A CA 1
ATOM 595 C C . GLY A 1 82 ? -28.353 -11.780 22.863 1.00 72.69 82 GLY A C 1
ATOM 596 O O . GLY A 1 82 ? -28.503 -12.937 22.473 1.00 72.69 82 GLY A O 1
ATOM 597 N N . ARG A 1 83 ? -27.162 -11.322 23.279 1.00 85.44 83 ARG A N 1
ATOM 598 C CA . ARG A 1 83 ? -25.966 -12.169 23.386 1.00 85.44 83 ARG A CA 1
ATOM 599 C C . ARG A 1 83 ? -25.002 -11.645 24.444 1.00 85.44 83 ARG A C 1
ATOM 601 O O . ARG A 1 83 ? -24.413 -10.579 24.291 1.00 85.44 83 ARG A O 1
ATOM 608 N N . ASN A 1 84 ? -24.798 -12.457 25.476 1.00 91.50 84 ASN A N 1
ATOM 609 C CA . ASN A 1 84 ? -23.825 -12.193 26.522 1.00 91.50 84 ASN A CA 1
ATOM 610 C C . ASN A 1 84 ? -22.813 -13.344 26.596 1.00 91.50 84 ASN A C 1
ATOM 612 O O . ASN A 1 84 ? -23.056 -14.363 27.240 1.00 91.50 84 ASN A O 1
ATOM 616 N N . GLU A 1 85 ? -21.676 -13.168 25.930 1.00 92.88 85 GLU A N 1
ATOM 617 C CA . GLU A 1 85 ? -20.606 -14.169 25.861 1.00 92.88 85 GLU A CA 1
ATOM 618 C C . GLU A 1 85 ? -19.933 -14.371 27.231 1.00 92.88 85 GLU A C 1
ATOM 620 O O . GLU A 1 85 ? -19.499 -15.473 27.552 1.00 92.88 85 GLU A O 1
ATOM 625 N N . VAL A 1 86 ? -19.914 -13.343 28.091 1.00 93.12 86 VAL A N 1
ATOM 626 C CA . VAL A 1 86 ? -19.357 -13.421 29.456 1.00 93.12 86 VAL A CA 1
ATOM 627 C C . VAL A 1 86 ? -20.099 -14.458 30.301 1.00 93.12 86 VAL A C 1
ATOM 629 O O . VAL A 1 86 ? -19.473 -15.219 31.031 1.00 93.12 86 VAL A O 1
ATOM 632 N N . THR A 1 87 ? -21.426 -14.543 30.161 1.00 92.31 87 THR A N 1
ATOM 633 C CA . THR A 1 87 ? -22.251 -15.528 30.890 1.00 92.31 87 THR A CA 1
ATOM 634 C C . THR A 1 87 ? -22.030 -16.974 30.446 1.00 92.31 87 THR A C 1
ATOM 636 O O . THR A 1 87 ? -22.397 -17.895 31.173 1.00 92.31 87 THR A O 1
ATOM 639 N N . MET A 1 88 ? -21.419 -17.181 29.277 1.00 93.12 88 MET A N 1
ATOM 640 C CA . MET A 1 88 ? -21.084 -18.509 28.755 1.00 93.12 88 MET A CA 1
ATOM 641 C C . MET A 1 88 ? -19.709 -18.991 29.235 1.00 93.12 88 MET A C 1
ATOM 643 O O . MET A 1 88 ? -19.399 -20.176 29.122 1.00 93.12 88 MET A O 1
ATOM 647 N N . MET A 1 89 ? -18.881 -18.086 29.766 1.00 94.88 89 MET A N 1
ATOM 648 C CA . MET A 1 89 ? -17.548 -18.408 30.261 1.00 94.88 89 MET A CA 1
ATOM 649 C C . MET A 1 89 ? -17.607 -18.972 31.679 1.00 94.88 89 MET A C 1
ATOM 651 O O . MET A 1 89 ? -18.395 -18.555 32.531 1.00 94.88 89 MET A O 1
ATOM 655 N N . LYS A 1 90 ? -16.719 -19.924 31.956 1.00 94.19 90 LYS A N 1
ATOM 656 C CA . LYS A 1 90 ? -16.572 -20.521 33.280 1.00 94.19 90 LYS A CA 1
ATOM 657 C C . LYS A 1 90 ? -16.052 -19.485 34.286 1.00 94.19 90 LYS A C 1
ATOM 659 O O . LYS A 1 90 ? -15.027 -18.851 34.063 1.00 94.19 90 LYS A O 1
ATOM 664 N N . LYS A 1 91 ? -16.676 -19.386 35.465 1.00 96.00 91 LYS A N 1
ATOM 665 C CA . LYS A 1 91 ? -16.127 -18.595 36.581 1.00 96.00 91 LYS A CA 1
ATOM 666 C C . LYS A 1 91 ? -14.692 -19.036 36.908 1.00 96.00 91 LYS A C 1
ATOM 668 O O . LYS A 1 91 ? -14.434 -20.226 37.092 1.00 96.00 91 LYS A O 1
ATOM 673 N N . GLY A 1 92 ? -13.779 -18.077 37.027 1.00 93.88 92 GLY A N 1
ATOM 674 C CA . GLY A 1 92 ? -12.348 -18.316 37.221 1.00 93.88 92 GLY A CA 1
ATOM 675 C C . GLY A 1 92 ? -11.562 -18.519 35.924 1.00 93.88 92 GLY A C 1
ATOM 676 O O . GLY A 1 92 ? -10.359 -18.762 35.998 1.00 93.88 92 GLY A O 1
ATOM 677 N N . SER A 1 93 ? -12.197 -18.428 34.750 1.00 96.81 93 SER A N 1
ATOM 678 C CA . SER A 1 93 ? -11.488 -18.473 33.472 1.00 96.81 93 SER A CA 1
ATOM 679 C C . SER A 1 93 ? -10.634 -17.225 33.252 1.00 96.81 93 SER A C 1
ATOM 681 O O . SER A 1 93 ? -10.878 -16.145 33.802 1.00 96.81 93 SER A O 1
ATOM 683 N N . ILE A 1 94 ? -9.638 -17.378 32.389 1.00 97.50 94 ILE A N 1
ATOM 684 C CA . ILE A 1 94 ? -8.797 -16.302 31.890 1.00 97.50 94 ILE A CA 1
ATOM 685 C C . ILE A 1 94 ? -9.296 -15.904 30.501 1.00 97.50 94 ILE A C 1
ATOM 687 O O . ILE A 1 94 ? -9.481 -16.764 29.645 1.00 97.50 94 ILE A O 1
ATOM 691 N N . LEU A 1 95 ? -9.489 -14.612 30.261 1.00 95.94 95 LEU A N 1
ATOM 692 C CA . LEU A 1 95 ? -9.818 -14.056 28.949 1.00 95.94 95 LEU A CA 1
ATOM 693 C C . LEU A 1 95 ? -8.624 -13.257 28.426 1.00 95.94 95 LEU A C 1
ATOM 695 O O . LEU A 1 95 ? -8.135 -12.369 29.120 1.00 95.94 95 LEU A O 1
ATOM 699 N N . VAL A 1 96 ? -8.181 -13.532 27.201 1.00 93.75 96 VAL A N 1
ATOM 700 C CA . VAL A 1 96 ? -7.134 -12.762 26.512 1.00 93.75 96 VAL A CA 1
ATOM 701 C C . VAL A 1 96 ? -7.695 -12.263 25.183 1.00 93.75 96 VAL A C 1
ATOM 703 O O . VAL A 1 96 ? -8.043 -13.074 24.324 1.00 93.75 96 VAL A O 1
ATOM 706 N N . ALA A 1 97 ? -7.805 -10.941 25.032 1.00 90.81 97 ALA A N 1
ATOM 707 C CA . ALA A 1 97 ? -8.332 -10.293 23.829 1.00 90.81 97 ALA A CA 1
ATOM 708 C C . ALA A 1 97 ? -7.966 -8.797 23.779 1.00 90.81 97 ALA A C 1
ATOM 710 O O . ALA A 1 97 ? -7.381 -8.255 24.721 1.00 90.81 97 ALA A O 1
ATOM 711 N N . HIS A 1 98 ? -8.341 -8.112 22.694 1.00 87.12 98 HIS A N 1
ATOM 712 C CA . HIS A 1 98 ? -8.381 -6.651 22.648 1.00 87.12 98 HIS A CA 1
ATOM 713 C C . HIS A 1 98 ? -9.626 -6.148 23.400 1.00 87.12 98 HIS A C 1
ATOM 715 O O . HIS A 1 98 ? -10.739 -6.214 22.875 1.00 87.12 98 HIS A O 1
ATOM 721 N N . LEU A 1 99 ? -9.463 -5.679 24.640 1.00 87.75 99 LEU A N 1
ATOM 722 C CA . LEU A 1 99 ? -10.588 -5.433 25.557 1.00 87.75 99 LEU A CA 1
ATOM 723 C C . LEU A 1 99 ? -11.127 -4.005 25.518 1.00 87.75 99 LEU A C 1
ATOM 725 O O . LEU A 1 99 ? -12.259 -3.780 25.944 1.00 87.75 99 LEU A O 1
ATOM 729 N N . GLN A 1 100 ? -10.326 -3.058 25.028 1.00 84.56 100 GLN A N 1
ATOM 730 C CA . GLN A 1 100 ? -10.577 -1.620 25.136 1.00 84.56 100 GLN A CA 1
ATOM 731 C C . GLN A 1 100 ? -10.872 -1.208 26.592 1.00 84.56 100 GLN A C 1
ATOM 733 O O . GLN A 1 100 ? -11.788 -0.433 26.868 1.00 84.56 100 GLN A O 1
ATOM 738 N N . ALA A 1 101 ? -10.095 -1.738 27.543 1.00 82.44 101 ALA A N 1
ATOM 739 C CA . ALA A 1 101 ? -10.427 -1.704 28.972 1.00 82.44 101 ALA A CA 1
ATOM 740 C C . ALA A 1 101 ? -10.548 -0.285 29.565 1.00 82.44 101 ALA A C 1
ATOM 742 O O . ALA A 1 101 ? -11.300 -0.077 30.514 1.00 82.44 101 ALA A O 1
ATOM 743 N N . LEU A 1 102 ? -9.834 0.696 29.001 1.00 82.31 102 LEU A N 1
ATOM 744 C CA . LEU A 1 102 ? -9.911 2.100 29.427 1.00 82.31 102 LEU A CA 1
ATOM 745 C C . LEU A 1 102 ? -11.143 2.837 28.877 1.00 82.31 102 LEU A C 1
ATOM 747 O O . LEU A 1 102 ? -11.531 3.858 29.435 1.00 82.31 102 LEU A O 1
ATOM 751 N N . VAL A 1 103 ? -11.742 2.328 27.797 1.00 84.81 103 VAL A N 1
ATOM 752 C CA . VAL A 1 103 ? -12.890 2.944 27.109 1.00 84.81 103 VAL A CA 1
ATOM 753 C C . VAL A 1 103 ? -14.206 2.273 27.516 1.00 84.81 103 VAL A C 1
ATOM 755 O O . VAL A 1 103 ? -15.236 2.935 27.583 1.00 84.81 103 VAL A O 1
ATOM 758 N N . HIS A 1 104 ? -14.176 0.981 27.869 1.00 84.62 104 HIS A N 1
ATOM 759 C CA . HIS A 1 104 ? -15.350 0.214 28.304 1.00 84.62 104 HIS A CA 1
ATOM 760 C C . HIS A 1 104 ? -15.227 -0.298 29.754 1.00 84.62 104 HIS A C 1
ATOM 762 O O . HIS A 1 104 ? -15.189 -1.510 29.988 1.00 84.62 104 HIS A O 1
ATOM 768 N N . PRO A 1 105 ? -15.196 0.588 30.767 1.00 87.62 105 PRO A N 1
ATOM 769 C CA . PRO A 1 105 ? -15.049 0.184 32.168 1.00 87.62 105 PRO A CA 1
ATOM 770 C C . PRO A 1 105 ? -16.216 -0.676 32.685 1.00 87.62 105 PRO A C 1
ATOM 772 O O . PRO A 1 105 ? -16.027 -1.498 33.583 1.00 87.62 105 PRO A O 1
ATOM 775 N N . GLN A 1 106 ? -17.419 -0.533 32.120 1.00 89.50 106 GLN A N 1
ATOM 776 C CA . GLN A 1 106 ? -18.572 -1.375 32.455 1.00 89.50 106 GLN A CA 1
ATOM 777 C C . GLN A 1 106 ? -18.366 -2.843 32.053 1.00 89.50 106 GLN A C 1
ATOM 779 O O . GLN A 1 106 ? -18.760 -3.737 32.800 1.00 89.50 106 GLN A O 1
ATOM 784 N N . ASP A 1 107 ? -17.688 -3.100 30.932 1.00 91.75 107 ASP A N 1
ATOM 785 C CA . ASP A 1 107 ? -17.365 -4.456 30.488 1.00 91.75 107 ASP A CA 1
ATOM 786 C C . ASP A 1 107 ? -16.336 -5.082 31.435 1.00 91.75 107 ASP A C 1
ATOM 788 O O . ASP A 1 107 ? -16.485 -6.226 31.857 1.00 91.75 107 ASP A O 1
ATOM 792 N N . VAL A 1 108 ? -15.337 -4.296 31.856 1.00 90.88 108 VAL A N 1
ATOM 793 C CA . VAL A 1 108 ? -14.347 -4.710 32.865 1.00 90.88 108 VAL A CA 1
ATOM 794 C C . VAL A 1 108 ? -15.028 -5.090 34.182 1.00 90.88 108 VAL A C 1
ATOM 796 O O . VAL A 1 108 ? -14.694 -6.116 34.777 1.00 90.88 108 VAL A O 1
ATOM 799 N N . LYS A 1 109 ? -16.020 -4.303 34.622 1.00 93.19 109 LYS A N 1
ATOM 800 C CA . LYS A 1 109 ? -16.823 -4.618 35.811 1.00 93.19 109 LYS A CA 1
ATOM 801 C C . LYS A 1 109 ? -17.586 -5.930 35.639 1.00 93.19 109 LYS A C 1
ATOM 803 O O . LYS A 1 109 ? -17.565 -6.756 36.546 1.00 93.19 109 LYS A O 1
ATOM 808 N N . ALA A 1 110 ? -18.193 -6.152 34.476 1.00 94.25 110 ALA A N 1
ATOM 809 C CA . ALA A 1 110 ? -18.908 -7.388 34.180 1.00 94.25 110 ALA A CA 1
ATOM 810 C C . ALA A 1 110 ? -17.979 -8.616 34.184 1.00 94.25 110 ALA A C 1
ATOM 812 O O . ALA A 1 110 ? -18.352 -9.656 34.727 1.00 94.25 110 ALA A O 1
ATOM 813 N N . TYR A 1 111 ? -16.751 -8.502 33.660 1.00 95.25 111 TYR A N 1
ATOM 814 C CA . TYR A 1 111 ? -15.753 -9.576 33.758 1.00 95.25 111 TYR A CA 1
ATOM 815 C C . TYR A 1 111 ? -15.423 -9.892 35.220 1.00 95.25 111 TYR A C 1
ATOM 817 O O . TYR A 1 111 ? -15.418 -11.058 35.616 1.00 95.25 111 TYR A O 1
ATOM 825 N N . ALA A 1 112 ? -15.203 -8.860 36.040 1.00 94.25 112 ALA A N 1
ATOM 826 C CA . ALA A 1 112 ? -14.906 -9.025 37.460 1.00 94.25 112 ALA A CA 1
ATOM 827 C C . ALA A 1 112 ? -16.076 -9.667 38.231 1.00 94.25 112 ALA A C 1
ATOM 829 O O . ALA A 1 112 ? -15.858 -10.582 39.025 1.00 94.25 112 ALA A O 1
ATOM 830 N N . GLU A 1 113 ? -17.317 -9.245 37.967 1.00 96.19 113 GLU A N 1
ATOM 831 C CA . GLU A 1 113 ? -18.537 -9.810 38.566 1.00 96.19 113 GLU A CA 1
ATOM 832 C C . GLU A 1 113 ? -18.747 -11.281 38.169 1.00 96.19 113 GLU A C 1
ATOM 834 O O . GLU A 1 113 ? -19.119 -12.104 39.008 1.00 96.19 113 GLU A O 1
ATOM 839 N N . ALA A 1 114 ? -18.424 -11.640 36.923 1.00 95.12 114 ALA A N 1
ATOM 840 C CA . ALA A 1 114 ? -18.418 -13.023 36.444 1.00 95.12 114 ALA A CA 1
ATOM 841 C C . ALA A 1 114 ? -17.235 -13.855 36.990 1.00 95.12 114 ALA A C 1
ATOM 843 O O . ALA A 1 114 ? -17.182 -15.072 36.804 1.00 95.12 114 ALA A O 1
ATOM 844 N N . GLY A 1 115 ? -16.293 -13.224 37.700 1.00 95.88 115 GLY A N 1
ATOM 845 C CA . GLY A 1 115 ? -15.090 -13.860 38.232 1.00 95.88 115 GLY A CA 1
ATOM 846 C C . GLY A 1 115 ? -14.092 -14.268 37.148 1.00 95.88 115 GLY A C 1
ATOM 847 O O . GLY A 1 115 ? -13.411 -15.278 37.309 1.00 95.88 115 GLY A O 1
ATOM 848 N N . ILE A 1 116 ? -14.031 -13.522 36.045 1.00 97.00 116 ILE A N 1
ATOM 849 C CA . ILE A 1 116 ? -13.115 -13.738 34.922 1.00 97.00 116 ILE A CA 1
ATOM 850 C C . ILE A 1 116 ? -11.869 -12.874 35.117 1.00 97.00 116 ILE A C 1
ATOM 852 O O . ILE A 1 116 ? -11.960 -11.670 35.360 1.00 97.00 116 ILE A O 1
ATOM 856 N N . THR A 1 117 ? -10.689 -13.476 34.966 1.00 96.19 117 THR A N 1
ATOM 857 C CA . THR A 1 117 ? -9.424 -12.729 34.922 1.00 96.19 117 THR A CA 1
ATOM 858 C C . THR A 1 117 ? -9.151 -12.302 33.485 1.00 96.19 117 THR A C 1
ATOM 860 O O . THR A 1 117 ? -8.824 -13.135 32.644 1.00 96.19 117 THR A O 1
ATOM 863 N N . ALA A 1 118 ? -9.296 -11.015 33.180 1.00 92.25 118 ALA A N 1
ATOM 864 C CA . ALA A 1 118 ? -9.179 -10.509 31.815 1.00 92.25 118 ALA A CA 1
ATOM 865 C C . ALA A 1 118 ? -7.834 -9.795 31.577 1.00 92.25 118 ALA A C 1
ATOM 867 O O . ALA A 1 118 ? -7.460 -8.890 32.321 1.00 92.25 118 ALA A O 1
ATOM 868 N N . PHE A 1 119 ? -7.118 -10.182 30.520 1.00 90.38 119 PHE A N 1
ATOM 869 C CA . PHE A 1 119 ? -5.885 -9.546 30.058 1.00 90.38 119 PHE A CA 1
ATOM 870 C C . PHE A 1 119 ? -6.169 -8.695 28.817 1.00 90.38 119 PHE A C 1
ATOM 872 O O . PHE A 1 119 ? -6.436 -9.219 27.735 1.00 90.38 119 PHE A O 1
ATOM 879 N N . ALA A 1 120 ? -6.080 -7.376 28.987 1.00 86.44 120 ALA A N 1
ATOM 880 C CA . ALA A 1 120 ? -6.213 -6.390 27.920 1.00 86.44 120 ALA A CA 1
ATOM 881 C C . ALA A 1 120 ? -4.933 -6.336 27.077 1.00 86.44 120 ALA A C 1
ATOM 883 O O . ALA A 1 120 ? -3.918 -5.781 27.509 1.00 86.44 120 ALA A O 1
ATOM 884 N N . MET A 1 121 ? -4.961 -6.923 25.881 1.00 81.50 121 MET A N 1
ATOM 885 C CA . MET A 1 121 ? -3.775 -7.004 25.025 1.00 81.50 121 MET A CA 1
ATOM 886 C C . MET A 1 121 ? -3.279 -5.638 24.534 1.00 81.50 121 MET A C 1
ATOM 888 O O . MET A 1 121 ? -2.084 -5.463 24.308 1.00 81.50 121 MET A O 1
ATOM 892 N N . GLU A 1 122 ? -4.162 -4.651 24.410 1.00 81.25 122 GLU A N 1
ATOM 893 C CA . GLU A 1 122 ? -3.825 -3.280 24.022 1.00 81.25 122 GLU A CA 1
ATOM 894 C C . GLU A 1 122 ? -3.043 -2.504 25.093 1.00 81.25 122 GLU A C 1
ATOM 896 O O . GLU A 1 122 ? -2.434 -1.480 24.787 1.00 81.25 122 GLU A O 1
ATOM 901 N N . LEU A 1 123 ? -3.027 -2.996 26.338 1.00 81.12 123 LEU A N 1
ATOM 902 C CA . LEU A 1 123 ? -2.262 -2.418 27.447 1.00 81.12 123 LEU A CA 1
ATOM 903 C C . LEU A 1 123 ? -0.907 -3.115 27.658 1.00 81.12 123 LEU A C 1
ATOM 905 O O . LEU A 1 123 ? -0.212 -2.833 28.636 1.00 81.12 123 LEU A O 1
ATOM 909 N N . MET A 1 124 ? -0.510 -4.017 26.752 1.00 78.44 124 MET A N 1
ATOM 910 C CA . MET A 1 124 ? 0.795 -4.674 26.810 1.00 78.44 124 MET A CA 1
ATOM 911 C C . MET A 1 124 ? 1.923 -3.634 26.635 1.00 78.44 124 MET A C 1
ATOM 913 O O . MET A 1 124 ? 1.913 -2.868 25.667 1.00 78.44 124 MET A O 1
ATOM 917 N N . PRO A 1 125 ? 2.919 -3.574 27.541 1.00 72.81 125 PRO A N 1
ATOM 918 C CA . PRO A 1 125 ? 3.977 -2.574 27.468 1.00 72.81 125 PRO A CA 1
ATOM 919 C C . PRO A 1 125 ? 4.836 -2.755 26.212 1.00 72.81 125 PRO A C 1
ATOM 921 O O . PRO A 1 125 ? 5.250 -3.863 25.870 1.00 72.81 125 PRO A O 1
ATOM 924 N N . ARG A 1 126 ? 5.179 -1.642 25.554 1.00 70.81 126 ARG A N 1
ATOM 925 C CA . ARG A 1 126 ? 6.024 -1.619 24.349 1.00 70.81 126 ARG A CA 1
ATOM 926 C C . ARG A 1 126 ? 7.506 -1.793 24.691 1.00 70.81 126 ARG A C 1
ATOM 928 O O . ARG A 1 126 ? 8.296 -0.858 24.599 1.00 70.81 126 ARG A O 1
ATOM 935 N N . ILE A 1 127 ? 7.880 -3.001 25.099 1.00 77.94 127 ILE A N 1
ATOM 936 C CA . ILE A 1 127 ? 9.268 -3.407 25.359 1.00 77.94 127 ILE A CA 1
ATOM 937 C C . ILE A 1 127 ? 9.682 -4.530 24.405 1.00 77.94 127 ILE A C 1
ATOM 939 O O . ILE A 1 127 ? 8.846 -5.324 23.981 1.00 77.94 127 ILE A O 1
ATOM 943 N N . THR A 1 128 ? 10.979 -4.656 24.108 1.00 74.06 128 THR A N 1
ATOM 944 C CA . THR A 1 128 ? 11.518 -5.635 23.139 1.00 74.06 128 THR A CA 1
ATOM 945 C C . THR A 1 128 ? 11.026 -7.067 23.375 1.00 74.06 128 THR A C 1
ATOM 947 O O . THR A 1 128 ? 10.753 -7.791 22.424 1.00 74.06 128 THR A O 1
ATOM 950 N N . ARG A 1 129 ? 10.857 -7.481 24.640 1.00 74.19 129 ARG A N 1
ATOM 951 C CA . ARG A 1 129 ? 10.364 -8.826 24.992 1.00 74.19 129 ARG A CA 1
ATOM 952 C C . ARG A 1 129 ? 8.881 -9.053 24.684 1.00 74.19 129 ARG A C 1
ATOM 954 O O . ARG A 1 129 ? 8.491 -10.193 24.475 1.00 74.19 129 ARG A O 1
ATOM 961 N N . ALA A 1 130 ? 8.077 -7.994 24.678 1.00 65.62 130 ALA A N 1
ATOM 962 C CA . ALA A 1 130 ? 6.633 -8.049 24.463 1.00 65.62 130 ALA A CA 1
ATOM 963 C C . ALA A 1 130 ? 6.231 -7.616 23.042 1.00 65.62 130 ALA A C 1
ATOM 965 O O . ALA A 1 130 ? 5.055 -7.638 22.703 1.00 65.62 130 ALA A O 1
ATOM 966 N N . GLN A 1 131 ? 7.194 -7.256 22.187 1.00 65.69 131 GLN A N 1
ATOM 967 C CA . GLN A 1 131 ? 6.925 -6.746 20.842 1.00 65.69 131 GLN A CA 1
ATOM 968 C C . GLN A 1 131 ? 6.189 -7.756 19.949 1.00 65.69 131 GLN A C 1
ATOM 970 O O . GLN A 1 131 ? 5.329 -7.369 19.166 1.00 65.69 131 GLN A O 1
ATOM 975 N N . SER A 1 132 ? 6.470 -9.055 20.087 1.00 66.25 132 SER A N 1
ATOM 976 C CA . SER A 1 132 ? 5.731 -10.116 19.384 1.00 66.25 132 SER A CA 1
ATOM 977 C C . SER A 1 132 ? 4.295 -10.304 19.891 1.00 66.25 132 SER A C 1
ATOM 979 O O . SER A 1 132 ? 3.506 -10.974 19.234 1.00 66.25 132 SER A O 1
ATOM 981 N N . MET A 1 133 ? 3.965 -9.720 21.046 1.00 66.75 133 MET A N 1
ATOM 982 C CA . MET A 1 133 ? 2.646 -9.743 21.682 1.00 66.75 133 MET A CA 1
ATOM 983 C C . MET A 1 133 ? 1.897 -8.411 21.500 1.00 66.75 133 MET A C 1
ATOM 985 O O . MET A 1 133 ? 0.808 -8.248 22.045 1.00 66.75 133 MET A O 1
ATOM 989 N N . ASP A 1 134 ? 2.460 -7.451 20.755 1.00 70.75 134 ASP A N 1
ATOM 990 C CA . ASP A 1 134 ? 1.834 -6.154 20.498 1.00 70.75 134 ASP A CA 1
ATOM 991 C C . ASP A 1 134 ? 0.665 -6.298 19.511 1.00 70.75 134 ASP A C 1
ATOM 993 O O . ASP A 1 134 ? 0.825 -6.383 18.283 1.00 70.75 134 ASP A O 1
ATOM 997 N N . ILE A 1 135 ? -0.543 -6.315 20.072 1.00 70.31 135 ILE A N 1
ATOM 998 C CA . ILE A 1 135 ? -1.767 -6.409 19.286 1.00 70.31 135 ILE A CA 1
ATOM 999 C C . ILE A 1 135 ? -1.989 -5.154 18.437 1.00 70.31 135 ILE A C 1
ATOM 1001 O O . ILE A 1 135 ? -2.450 -5.264 17.309 1.00 70.31 135 ILE A O 1
ATOM 1005 N N . LEU A 1 136 ? -1.608 -3.960 18.901 1.00 67.19 136 LEU A N 1
ATOM 1006 C CA . LEU A 1 136 ? -1.861 -2.723 18.159 1.00 67.19 136 LEU A CA 1
ATOM 1007 C C . LEU A 1 136 ? -1.043 -2.692 16.865 1.00 67.19 136 LEU A C 1
ATOM 1009 O O . LEU A 1 136 ? -1.577 -2.363 15.806 1.00 67.19 136 LEU A O 1
ATOM 1013 N N . SER A 1 137 ? 0.223 -3.112 16.924 1.00 62.53 137 SER A N 1
ATOM 1014 C CA . SER A 1 137 ? 1.084 -3.215 15.739 1.00 62.53 137 SER A CA 1
ATOM 1015 C C . SER A 1 137 ? 0.620 -4.306 14.767 1.00 62.53 137 SER A C 1
ATOM 1017 O O . SER A 1 137 ? 0.556 -4.078 13.558 1.00 62.53 137 SER A O 1
ATOM 1019 N N . SER A 1 138 ? 0.270 -5.495 15.269 1.00 59.22 138 SER A N 1
ATOM 1020 C CA . SER A 1 138 ? -0.192 -6.599 14.414 1.00 59.22 138 SER A CA 1
ATOM 1021 C C . SER A 1 138 ? -1.547 -6.310 13.766 1.00 59.22 138 SER A C 1
ATOM 1023 O O . SER A 1 138 ? -1.699 -6.544 12.567 1.00 59.22 138 SER A O 1
ATOM 1025 N N . GLN A 1 139 ? -2.496 -5.724 14.501 1.00 60.06 139 GLN A N 1
ATOM 1026 C CA . GLN A 1 139 ? -3.784 -5.341 13.929 1.00 60.06 139 GLN A CA 1
ATOM 1027 C C . GLN A 1 139 ? -3.667 -4.164 12.963 1.00 60.06 139 GLN A C 1
ATOM 1029 O O . GLN A 1 139 ? -4.341 -4.184 11.940 1.00 60.06 139 GLN A O 1
ATOM 1034 N N . SER A 1 140 ? -2.770 -3.202 13.204 1.00 58.66 140 SER A N 1
ATOM 1035 C CA . SER A 1 140 ? -2.494 -2.129 12.235 1.00 58.66 140 SER A CA 1
ATOM 1036 C C . SER A 1 140 ? -1.915 -2.673 10.922 1.00 58.66 140 SER A C 1
ATOM 1038 O O . SER A 1 140 ? -2.249 -2.175 9.852 1.00 58.66 140 SER A O 1
ATOM 1040 N N . ASN A 1 141 ? -1.092 -3.726 10.985 1.00 57.19 141 ASN A N 1
ATOM 1041 C CA . ASN A 1 141 ? -0.547 -4.386 9.794 1.00 57.19 141 ASN A CA 1
ATOM 1042 C C . ASN A 1 141 ? -1.592 -5.228 9.038 1.00 57.19 141 ASN A C 1
ATOM 1044 O O . ASN A 1 141 ? -1.527 -5.311 7.814 1.00 57.19 141 ASN A O 1
ATOM 1048 N N . LEU A 1 142 ? -2.535 -5.866 9.748 1.00 54.03 142 LEU A N 1
ATOM 1049 C CA . LEU A 1 142 ? -3.611 -6.660 9.136 1.00 54.03 142 LEU A CA 1
ATOM 1050 C C . LEU A 1 142 ? -4.746 -5.796 8.575 1.00 54.03 142 LEU A C 1
ATOM 1052 O O . LEU A 1 142 ? -5.320 -6.140 7.544 1.00 54.03 142 LEU A O 1
ATOM 1056 N N . ALA A 1 143 ? -5.081 -4.690 9.239 1.00 50.34 143 ALA A N 1
ATOM 1057 C CA . ALA A 1 143 ? -6.198 -3.812 8.898 1.00 50.34 143 ALA A CA 1
ATOM 1058 C C . ALA A 1 143 ? -5.899 -2.890 7.703 1.00 50.34 143 ALA A C 1
ATOM 1060 O O . ALA A 1 143 ? -6.311 -1.732 7.697 1.00 50.34 143 ALA A O 1
ATOM 1061 N N . GLY A 1 144 ? -5.195 -3.392 6.681 1.00 45.31 144 GLY A N 1
ATOM 1062 C CA . GLY A 1 144 ? -4.958 -2.674 5.433 1.00 45.31 144 GLY A CA 1
ATOM 1063 C C . GLY A 1 144 ? -6.257 -2.075 4.879 1.00 45.31 144 GLY A C 1
ATOM 1064 O O . GLY A 1 144 ? -7.073 -2.775 4.290 1.00 45.31 144 GLY A O 1
ATOM 1065 N N . TYR A 1 145 ? -6.431 -0.769 5.096 1.00 45.06 145 TYR A N 1
ATOM 1066 C CA . TYR A 1 145 ? -7.359 0.152 4.433 1.00 45.06 145 TYR A CA 1
ATOM 1067 C C . TYR A 1 145 ? -8.855 -0.207 4.343 1.00 45.06 145 TYR A C 1
ATOM 1069 O O . TYR A 1 145 ? -9.585 0.442 3.593 1.00 45.06 145 TYR A O 1
ATOM 1077 N N . ARG A 1 146 ? -9.376 -1.152 5.133 1.00 42.97 146 ARG A N 1
ATOM 1078 C CA . ARG A 1 146 ? -10.829 -1.380 5.225 1.00 42.97 146 ARG A CA 1
ATOM 1079 C C . ARG A 1 146 ? -11.316 -1.302 6.672 1.00 42.97 146 ARG A C 1
ATOM 1081 O O . ARG A 1 146 ? -11.047 -2.193 7.465 1.00 42.97 146 ARG A O 1
ATOM 1088 N N . ALA A 1 147 ? -12.092 -0.244 6.926 1.00 49.41 147 ALA A N 1
ATOM 1089 C CA . ALA A 1 147 ? -12.934 0.033 8.094 1.00 49.41 147 ALA A CA 1
ATOM 1090 C C . ALA A 1 147 ? -12.282 0.744 9.298 1.00 49.41 147 ALA A C 1
ATOM 1092 O O . ALA A 1 147 ? -12.211 0.202 10.397 1.00 49.41 147 ALA A O 1
ATOM 1093 N N . VAL A 1 148 ? -11.952 2.032 9.130 1.00 58.31 148 VAL A N 1
ATOM 1094 C CA . VAL A 1 148 ? -12.277 2.990 10.202 1.00 58.31 148 VAL A CA 1
ATOM 1095 C C . VAL A 1 148 ? -13.770 3.281 10.056 1.00 58.31 148 VAL A C 1
ATOM 1097 O O . VAL A 1 148 ? -14.205 3.710 8.989 1.00 58.31 148 VAL A O 1
ATOM 1100 N N . THR A 1 149 ? -14.564 2.950 11.068 1.00 75.69 149 THR A N 1
ATOM 1101 C CA . THR A 1 149 ? -16.021 3.137 11.046 1.00 75.69 149 THR A CA 1
ATOM 1102 C C . THR A 1 149 ? -16.402 4.443 11.731 1.00 75.69 149 THR A C 1
ATOM 1104 O O . THR A 1 149 ? -15.672 4.934 12.590 1.00 75.69 149 THR A O 1
ATOM 1107 N N . ASP A 1 150 ? -17.593 4.964 11.435 1.00 78.56 150 ASP A N 1
ATOM 1108 C CA . ASP A 1 150 ? -18.181 6.077 12.192 1.00 78.56 150 ASP A CA 1
ATOM 1109 C C . ASP A 1 150 ? -18.236 5.782 13.696 1.00 78.56 150 ASP A C 1
ATOM 1111 O O . ASP A 1 150 ? -18.074 6.683 14.513 1.00 78.56 150 ASP A O 1
ATOM 1115 N N . ALA A 1 151 ? -18.429 4.513 14.076 1.00 76.00 151 ALA A N 1
ATOM 1116 C CA . ALA A 1 151 ? -18.387 4.090 15.472 1.00 76.00 151 ALA A CA 1
ATOM 1117 C C . ALA A 1 151 ? -17.004 4.330 16.096 1.00 76.00 151 ALA A C 1
ATOM 1119 O O . ALA A 1 151 ? -16.934 4.899 17.176 1.00 76.00 151 ALA A O 1
ATOM 1120 N N . ALA A 1 152 ? -15.912 4.016 15.391 1.00 77.19 152 ALA A N 1
ATOM 1121 C CA . ALA A 1 152 ? -14.559 4.277 15.886 1.00 77.19 152 ALA A CA 1
ATOM 1122 C C . ALA A 1 152 ? -14.289 5.778 16.099 1.00 77.19 152 ALA A C 1
ATOM 1124 O O . ALA A 1 152 ? -13.605 6.157 17.048 1.00 77.19 152 ALA A O 1
ATOM 1125 N N . TYR A 1 153 ? -14.849 6.640 15.247 1.00 79.00 153 TYR A N 1
ATOM 1126 C CA . TYR A 1 153 ? -14.785 8.090 15.435 1.00 79.00 153 TYR A CA 1
ATOM 1127 C C . TYR A 1 153 ? -15.612 8.546 16.646 1.00 79.00 153 TYR A C 1
ATOM 1129 O O . TYR A 1 153 ? -15.115 9.326 17.458 1.00 79.00 153 TYR A O 1
ATOM 1137 N N . LYS A 1 154 ? -16.834 8.024 16.816 1.00 84.44 154 LYS A N 1
ATOM 1138 C CA . LYS A 1 154 ? -17.680 8.313 17.989 1.00 84.44 154 LYS A CA 1
ATOM 1139 C C . LYS A 1 154 ? -17.036 7.856 19.296 1.00 84.44 154 LYS A C 1
ATOM 1141 O O . LYS A 1 154 ? -17.039 8.612 20.262 1.00 84.44 154 LYS A O 1
ATOM 1146 N N . ASP A 1 155 ? -16.433 6.671 19.311 1.00 82.25 155 ASP A N 1
ATOM 1147 C CA . ASP A 1 155 ? -15.708 6.128 20.468 1.00 82.25 155 ASP A CA 1
ATOM 1148 C C . ASP A 1 155 ? -14.494 6.999 20.838 1.00 82.25 155 ASP A C 1
ATOM 1150 O O . ASP A 1 155 ? -14.131 7.106 22.008 1.00 82.25 155 ASP A O 1
ATOM 1154 N N . ALA A 1 156 ? -13.890 7.674 19.854 1.00 83.75 156 ALA A N 1
ATOM 1155 C CA . ALA A 1 156 ? -12.831 8.663 20.057 1.00 83.75 156 ALA A CA 1
ATOM 1156 C C . ALA A 1 156 ? -13.352 10.057 20.471 1.00 83.75 156 ALA A C 1
ATOM 1158 O O . ALA A 1 156 ? -12.558 10.987 20.618 1.00 83.75 156 ALA A O 1
ATOM 1159 N N . GLY A 1 157 ? -14.666 10.211 20.662 1.00 89.88 157 GLY A N 1
ATOM 1160 C CA . GLY A 1 157 ? -15.314 11.461 21.061 1.00 89.88 157 GLY A CA 1
ATOM 1161 C C . GLY A 1 157 ? -15.653 12.405 19.906 1.00 89.88 157 GLY A C 1
ATOM 1162 O O . GLY A 1 157 ? -15.965 13.566 20.159 1.00 89.88 157 GLY A O 1
ATOM 1163 N N . ALA A 1 158 ? -15.588 11.949 18.651 1.00 88.75 158 ALA A N 1
ATOM 1164 C CA . ALA A 1 158 ? -15.983 12.764 17.508 1.00 88.75 158 ALA A CA 1
ATOM 1165 C C . ALA A 1 158 ? -17.503 12.743 17.293 1.00 88.75 158 ALA A C 1
ATOM 1167 O O . ALA A 1 158 ? -18.165 11.709 17.408 1.00 88.75 158 ALA A O 1
ATOM 1168 N N . GLU A 1 159 ? -18.052 13.886 16.894 1.00 92.62 159 GLU A N 1
ATOM 1169 C CA . GLU A 1 159 ? -19.407 13.968 16.357 1.00 92.62 159 GLU A CA 1
ATOM 1170 C C . GLU A 1 159 ? -19.391 13.656 14.858 1.00 92.62 159 GLU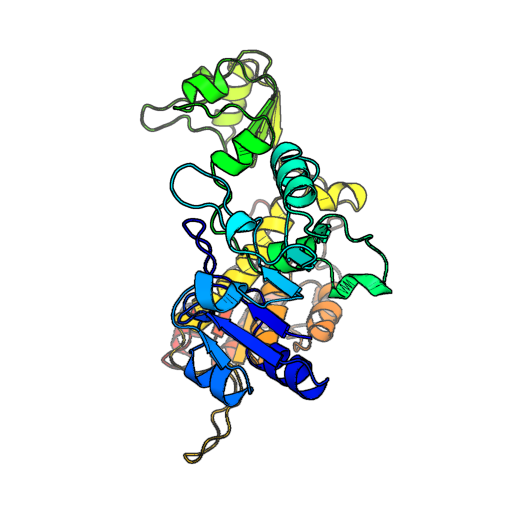 A C 1
ATOM 1172 O O . GLU A 1 159 ? -18.526 14.126 14.117 1.00 92.62 159 GLU A O 1
ATOM 1177 N N . ILE A 1 160 ? -20.356 12.857 14.399 1.00 91.62 160 ILE A N 1
ATOM 1178 C CA . ILE A 1 160 ? -20.478 12.496 12.983 1.00 91.62 160 ILE A CA 1
ATOM 1179 C C . ILE A 1 160 ? -21.529 13.389 12.347 1.00 91.62 160 ILE A C 1
ATOM 1181 O O . ILE A 1 160 ? -22.727 13.238 12.601 1.00 91.62 160 ILE A O 1
ATOM 1185 N N . ALA A 1 161 ? -21.066 14.318 11.519 1.00 92.50 161 ALA A N 1
ATOM 1186 C CA . ALA A 1 161 ? -21.932 15.135 10.690 1.00 92.50 161 ALA A CA 1
ATOM 1187 C C . ALA A 1 161 ? -22.614 14.269 9.617 1.00 92.50 161 ALA A C 1
ATOM 1189 O O . ALA A 1 161 ? -21.997 13.381 9.032 1.00 92.50 161 ALA A O 1
ATOM 1190 N N . HIS A 1 162 ? -23.894 14.536 9.353 1.00 91.25 162 HIS A N 1
ATOM 1191 C CA . HIS A 1 162 ? -24.654 13.822 8.321 1.00 91.25 162 HIS A CA 1
ATOM 1192 C C . HIS A 1 162 ? -24.344 14.319 6.904 1.00 91.25 162 HIS A C 1
ATOM 1194 O O . HIS A 1 162 ? -24.638 13.624 5.933 1.00 91.25 162 HIS A O 1
ATOM 1200 N N . AS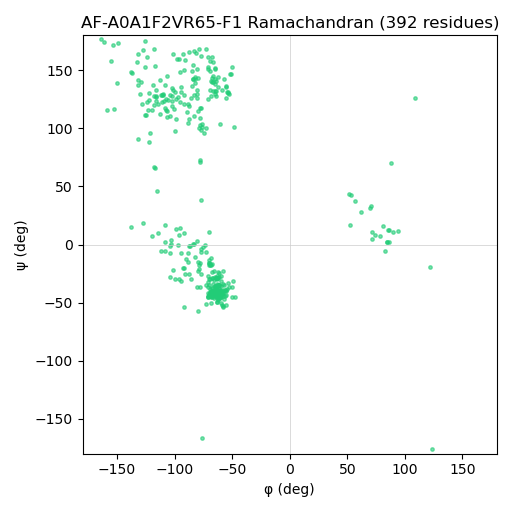P A 1 163 ? -23.750 15.508 6.787 1.00 90.44 163 ASP A N 1
ATOM 1201 C CA . ASP A 1 163 ? -23.238 16.063 5.545 1.00 90.44 163 ASP A CA 1
ATOM 1202 C C . ASP A 1 163 ? -22.024 16.977 5.791 1.00 90.44 163 ASP A C 1
ATOM 1204 O O . ASP A 1 163 ? -21.620 17.264 6.921 1.00 90.44 163 ASP A O 1
ATOM 1208 N N . GLU A 1 164 ? -21.415 17.421 4.697 1.00 90.12 164 GLU A N 1
ATOM 1209 C CA . GLU A 1 164 ? -20.245 18.298 4.716 1.00 90.12 164 GLU A CA 1
ATOM 1210 C C . GLU A 1 164 ? -20.559 19.722 5.192 1.00 90.12 164 GLU A C 1
ATOM 1212 O O . GLU A 1 164 ? -19.696 20.362 5.782 1.00 90.12 164 GLU A O 1
ATOM 1217 N N . ALA A 1 165 ? -21.777 20.226 4.972 1.00 91.44 165 ALA A N 1
ATOM 1218 C CA . ALA A 1 165 ? -22.136 21.579 5.373 1.00 91.44 165 ALA A CA 1
ATOM 1219 C C . ALA A 1 165 ? -22.144 21.673 6.901 1.00 91.44 165 ALA A C 1
ATOM 1221 O O . ALA A 1 165 ? -21.574 22.603 7.469 1.00 91.44 165 ALA A O 1
ATOM 1222 N N . VAL A 1 166 ? -22.706 20.665 7.569 1.00 94.31 166 VAL A N 1
ATOM 1223 C CA . VAL A 1 166 ? -22.666 20.536 9.027 1.00 94.31 166 VAL A CA 1
ATOM 1224 C C . VAL A 1 166 ? -21.245 20.302 9.526 1.00 94.31 166 VAL A C 1
ATOM 1226 O O . VAL A 1 166 ? -20.855 20.915 10.515 1.00 94.31 166 VAL A O 1
ATOM 1229 N N . ALA A 1 167 ? -20.446 19.486 8.831 1.00 93.50 167 ALA A N 1
ATOM 1230 C CA . ALA A 1 167 ? -19.054 19.250 9.215 1.00 93.50 167 ALA A CA 1
ATOM 1231 C C . ALA A 1 167 ? -18.180 20.519 9.142 1.00 93.50 167 ALA A C 1
ATOM 1233 O O . ALA A 1 167 ? -17.253 20.669 9.933 1.00 93.50 167 ALA A O 1
ATOM 1234 N N . LEU A 1 168 ? -18.447 21.415 8.184 1.00 94.06 168 LEU A N 1
ATOM 1235 C CA . LEU A 1 168 ? -17.597 22.574 7.883 1.00 94.06 168 LEU A CA 1
ATOM 1236 C C . LEU A 1 168 ? -18.042 23.874 8.561 1.00 94.06 168 LEU A C 1
ATOM 1238 O O . LEU A 1 168 ? -17.191 24.718 8.853 1.00 94.06 168 LEU A O 1
ATOM 1242 N N . LYS A 1 169 ? -19.345 24.045 8.816 1.00 92.06 169 LYS A N 1
ATOM 1243 C CA . LYS A 1 169 ? -19.936 25.322 9.250 1.00 92.06 169 LYS A CA 1
ATOM 1244 C C . LYS A 1 169 ? -19.280 25.907 10.501 1.00 92.06 169 LYS A C 1
ATOM 1246 O O . LYS A 1 169 ? -19.036 27.111 10.547 1.00 92.06 169 LYS A O 1
ATOM 1251 N N . ASP A 1 170 ? -19.006 25.069 11.497 1.00 91.75 170 ASP A N 1
ATOM 1252 C CA . ASP A 1 170 ? -18.476 25.496 12.798 1.00 91.75 170 ASP A CA 1
ATOM 1253 C C . ASP A 1 170 ? -17.000 25.092 12.999 1.00 91.75 170 ASP A C 1
ATOM 1255 O O . ASP A 1 170 ? -16.406 25.385 14.038 1.00 91.75 170 ASP A O 1
ATOM 1259 N N . ALA A 1 171 ? -16.377 24.468 11.991 1.00 94.69 171 ALA A N 1
ATOM 1260 C CA . ALA A 1 171 ? -15.005 23.983 12.068 1.00 94.69 171 ALA A CA 1
ATOM 1261 C C . ALA A 1 171 ? -13.983 25.132 12.084 1.00 94.69 171 ALA A C 1
ATOM 1263 O O . ALA A 1 171 ? -13.923 25.969 11.181 1.00 94.69 171 ALA A O 1
ATOM 1264 N N . GLU A 1 172 ? -13.125 25.145 13.105 1.00 96.06 172 GLU A N 1
ATOM 1265 C CA . GLU A 1 172 ? -11.993 26.079 13.198 1.00 96.06 172 GLU A CA 1
ATOM 1266 C C . GLU A 1 172 ? -10.754 25.554 12.464 1.00 96.06 172 GLU A C 1
ATOM 1268 O O . GLU A 1 172 ? -9.975 26.335 11.920 1.00 96.06 172 GLU A O 1
ATOM 1273 N N . LEU A 1 173 ? -10.607 24.229 12.407 1.00 95.81 173 LEU A N 1
ATOM 1274 C CA . LEU A 1 173 ? -9.581 23.513 11.660 1.00 95.81 173 LEU A CA 1
ATOM 1275 C C . LEU A 1 173 ? -10.253 22.454 10.784 1.00 95.81 173 LEU A C 1
ATOM 1277 O O . LEU A 1 173 ? -10.917 21.549 11.284 1.00 95.81 173 LEU A O 1
ATOM 1281 N N . VAL A 1 174 ? -10.037 22.552 9.479 1.00 95.44 174 VAL A N 1
ATOM 1282 C CA . VAL A 1 174 ? -10.525 21.618 8.470 1.00 95.44 174 VAL A CA 1
ATOM 1283 C C . VAL A 1 174 ? -9.349 20.791 7.966 1.00 95.44 174 VAL A C 1
ATOM 1285 O O . VAL A 1 174 ? -8.421 21.317 7.349 1.00 95.44 174 VAL A O 1
ATOM 1288 N N . LEU A 1 175 ? -9.402 19.482 8.212 1.00 93.00 175 LEU A N 1
ATOM 1289 C CA . LEU A 1 175 ? -8.455 18.511 7.669 1.00 93.00 175 LEU A CA 1
ATOM 1290 C C . LEU A 1 175 ? -9.115 17.778 6.501 1.00 93.00 175 LEU A C 1
ATOM 1292 O O . LEU A 1 175 ? -10.172 17.171 6.672 1.00 93.00 175 LEU A O 1
ATOM 1296 N N . LYS A 1 176 ? -8.501 17.812 5.316 1.00 90.12 176 LYS A N 1
ATOM 1297 C CA . LYS A 1 176 ? -9.039 17.135 4.126 1.00 90.12 176 LYS A CA 1
ATOM 1298 C C . LYS A 1 176 ? -7.931 16.428 3.352 1.00 90.12 176 LYS A C 1
ATOM 1300 O O . LYS A 1 176 ? -6.786 16.867 3.332 1.00 90.12 176 LYS A O 1
ATOM 1305 N N . VAL A 1 177 ? -8.275 15.319 2.697 1.00 82.94 177 VAL A N 1
ATOM 1306 C CA . VAL A 1 177 ? -7.313 14.570 1.871 1.00 82.94 177 VAL A CA 1
ATOM 1307 C C . VAL A 1 177 ? -6.972 15.335 0.592 1.00 82.94 177 VAL A C 1
ATOM 1309 O O . VAL A 1 177 ? -5.806 15.424 0.233 1.00 82.94 177 VAL A O 1
ATOM 1312 N N . GLN A 1 178 ? -7.975 15.902 -0.082 1.00 87.94 178 GLN A N 1
ATOM 1313 C CA . GLN A 1 178 ? -7.832 16.666 -1.328 1.00 87.94 178 GLN A CA 1
ATOM 1314 C C . GLN A 1 178 ? -8.287 18.114 -1.136 1.00 87.94 178 GLN A C 1
ATOM 1316 O O . GLN A 1 178 ? -8.937 18.428 -0.137 1.00 87.94 178 GLN A O 1
ATOM 1321 N N . ARG A 1 179 ? -7.987 18.980 -2.111 1.00 92.19 179 ARG A N 1
ATOM 1322 C CA . ARG A 1 179 ? -8.507 20.352 -2.175 1.00 92.19 179 ARG A CA 1
ATOM 1323 C C . ARG A 1 179 ? -10.038 20.389 -2.015 1.00 92.19 179 ARG A C 1
ATOM 1325 O O . ARG A 1 179 ? -10.713 19.455 -2.463 1.00 92.19 179 ARG A O 1
ATOM 1332 N N . PRO A 1 180 ? -10.593 21.442 -1.393 1.00 92.88 180 PRO A N 1
ATOM 1333 C CA . PRO A 1 180 ? -12.025 21.687 -1.412 1.00 92.88 180 PRO A CA 1
ATOM 1334 C C . PRO A 1 180 ? -12.608 21.686 -2.828 1.00 92.88 180 PRO A C 1
ATOM 1336 O O . PRO A 1 180 ? -11.950 22.096 -3.784 1.00 92.88 180 PRO A O 1
ATOM 1339 N N . LEU A 1 181 ? -13.852 21.232 -2.965 1.00 91.81 181 LEU A N 1
ATOM 1340 C CA . LEU A 1 181 ? -14.578 21.299 -4.235 1.00 91.81 181 LEU A CA 1
ATOM 1341 C C . LEU A 1 181 ? -15.151 22.706 -4.444 1.00 91.81 181 LEU A C 1
ATOM 1343 O O . LEU A 1 181 ? -15.854 23.218 -3.573 1.00 91.81 181 LEU A O 1
ATOM 1347 N N . LEU A 1 182 ? -14.848 23.319 -5.593 1.00 89.12 182 LEU A N 1
ATOM 1348 C CA . LEU A 1 182 ? -15.338 24.647 -6.010 1.00 89.12 182 LEU A CA 1
ATOM 1349 C C . LEU A 1 182 ? -16.143 24.593 -7.328 1.00 89.12 182 LEU A C 1
ATOM 1351 O O . LEU A 1 182 ? -16.490 25.627 -7.896 1.00 89.12 182 LEU A O 1
ATOM 1355 N N . GLU A 1 183 ? -16.420 23.394 -7.841 1.00 82.12 183 GLU A N 1
ATOM 1356 C CA . GLU A 1 183 ? -16.988 23.154 -9.171 1.00 82.12 183 GLU A CA 1
ATOM 1357 C C . GLU A 1 183 ? -18.259 22.286 -9.097 1.00 82.12 183 GLU A C 1
ATOM 1359 O O . GLU A 1 183 ? -18.648 21.799 -8.037 1.00 82.12 183 GLU A O 1
ATOM 1364 N N . ALA A 1 184 ? -18.924 22.080 -10.241 1.00 73.06 184 ALA A N 1
ATOM 1365 C CA . ALA A 1 184 ? -20.090 21.194 -10.377 1.00 73.06 184 ALA A CA 1
ATOM 1366 C C . ALA A 1 184 ? -21.271 21.527 -9.436 1.00 73.06 184 ALA A C 1
ATOM 1368 O O . ALA A 1 184 ? -21.954 20.638 -8.932 1.00 73.06 184 ALA A O 1
ATOM 1369 N N . GLY A 1 185 ? -21.520 22.822 -9.199 1.00 76.38 185 GLY A N 1
ATOM 1370 C CA . GLY A 1 185 ? -22.610 23.289 -8.332 1.00 76.38 185 GLY A CA 1
ATOM 1371 C C . GLY A 1 185 ? -22.348 23.097 -6.836 1.00 76.38 185 GLY A C 1
ATOM 1372 O O . GLY A 1 185 ? -23.246 23.326 -6.030 1.00 76.38 185 GLY A O 1
ATOM 1373 N N . ARG A 1 186 ? -21.126 22.701 -6.461 1.00 84.38 186 ARG A N 1
ATOM 1374 C CA . ARG A 1 186 ? -20.717 22.440 -5.085 1.00 84.38 186 ARG A CA 1
ATOM 1375 C C . ARG A 1 186 ? -19.536 23.335 -4.730 1.00 84.38 186 ARG A C 1
ATOM 1377 O O . ARG A 1 186 ? -18.525 23.340 -5.425 1.00 84.38 186 ARG A O 1
ATOM 1384 N N . ASN A 1 187 ? -19.679 24.118 -3.666 1.00 91.44 187 ASN A N 1
ATOM 1385 C CA . ASN A 1 187 ? -18.634 25.027 -3.211 1.00 91.44 187 ASN A CA 1
ATOM 1386 C C . ASN A 1 187 ? -18.411 24.868 -1.704 1.00 91.44 187 ASN A C 1
ATOM 1388 O O . ASN A 1 187 ? -19.039 25.543 -0.890 1.00 91.44 187 ASN A O 1
ATOM 1392 N N . GLU A 1 188 ? -17.494 23.975 -1.343 1.00 93.94 188 GLU A N 1
ATOM 1393 C CA . GLU A 1 188 ? -17.151 23.680 0.051 1.00 93.94 188 GLU A CA 1
ATOM 1394 C C . GLU A 1 188 ? -16.532 24.893 0.760 1.00 93.94 188 GLU A C 1
ATOM 1396 O O . GLU A 1 188 ? -16.720 25.062 1.959 1.00 93.94 188 GLU A O 1
ATOM 1401 N N . VAL A 1 189 ? -15.854 25.787 0.029 1.00 94.12 189 VAL A N 1
ATOM 1402 C CA . VAL A 1 189 ? -15.263 27.013 0.596 1.00 94.12 189 VAL A CA 1
ATOM 1403 C C . VAL A 1 189 ? -16.342 27.919 1.185 1.00 94.12 189 VAL A C 1
ATOM 1405 O O . VAL A 1 189 ? -16.145 28.495 2.250 1.00 94.12 189 VAL A O 1
ATOM 1408 N N . THR A 1 190 ? -17.511 28.000 0.542 1.00 93.44 190 THR A N 1
ATOM 1409 C CA . THR A 1 190 ? -18.643 28.795 1.058 1.00 93.44 190 THR A CA 1
ATOM 1410 C C . THR A 1 190 ? -19.293 28.203 2.308 1.00 93.44 190 THR A C 1
ATOM 1412 O O . THR A 1 190 ? -20.019 28.907 3.004 1.00 93.44 190 THR A O 1
ATOM 1415 N N . MET A 1 191 ? -19.026 26.928 2.607 1.00 94.62 191 MET A N 1
ATOM 1416 C CA . MET A 1 191 ? -19.533 26.236 3.794 1.00 94.62 191 MET A CA 1
ATOM 1417 C C . MET A 1 191 ? -18.588 26.373 4.993 1.00 94.62 191 MET A C 1
ATOM 1419 O O . MET A 1 191 ? -18.977 26.052 6.112 1.00 94.62 191 MET A O 1
ATOM 1423 N N . MET A 1 192 ? -17.355 26.839 4.777 1.00 95.69 192 MET A N 1
ATOM 1424 C CA . MET A 1 192 ? -16.361 27.007 5.833 1.00 95.69 192 MET A CA 1
ATOM 1425 C C . MET A 1 192 ? -16.540 28.337 6.563 1.00 95.69 192 MET A C 1
ATOM 1427 O O . MET A 1 192 ? -16.805 29.385 5.969 1.00 95.69 192 MET A O 1
ATOM 1431 N N . LYS A 1 193 ? -16.315 28.312 7.876 1.00 94.19 193 LYS A N 1
ATOM 1432 C CA . LYS A 1 193 ? -16.276 29.517 8.707 1.00 94.19 193 LYS A CA 1
ATOM 1433 C C . LYS A 1 193 ? -15.138 30.445 8.267 1.00 94.19 193 LYS A C 1
ATOM 1435 O O . LYS A 1 193 ? -13.995 30.012 8.099 1.00 94.19 193 LYS A O 1
ATOM 1440 N N . LYS A 1 194 ? -15.413 31.750 8.165 1.00 96.38 194 LYS A N 1
ATOM 1441 C CA . LYS A 1 194 ? -14.370 32.775 7.988 1.00 96.38 194 LYS A CA 1
ATOM 1442 C C . LYS A 1 194 ? -13.372 32.723 9.151 1.00 96.38 194 LYS A C 1
ATOM 1444 O O . LYS A 1 194 ? -13.778 32.713 10.311 1.00 96.38 194 LYS A O 1
ATOM 1449 N N . GLY A 1 195 ? -12.077 32.745 8.844 1.00 94.56 195 GLY A N 1
ATOM 1450 C CA . GLY A 1 195 ? -11.001 32.602 9.829 1.00 94.56 195 GLY A CA 1
ATOM 1451 C C . GLY A 1 195 ? -10.641 31.153 10.169 1.00 94.56 195 GLY A C 1
ATOM 1452 O O . GLY A 1 195 ? -9.769 30.947 11.008 1.00 94.56 195 GLY A O 1
ATOM 1453 N N . SER A 1 196 ? -11.277 30.161 9.535 1.00 97.19 196 SER A N 1
ATOM 1454 C CA . SER A 1 196 ? -10.882 28.756 9.670 1.00 97.19 196 SER A CA 1
ATOM 1455 C C . SER A 1 196 ? -9.505 28.483 9.057 1.00 97.19 196 SER A C 1
ATOM 1457 O O . SER A 1 196 ? -9.014 29.209 8.182 1.00 97.19 196 SER A O 1
ATOM 1459 N N . ILE A 1 197 ? -8.875 27.414 9.538 1.00 97.81 197 ILE A N 1
ATOM 1460 C CA . ILE A 1 197 ? -7.619 26.884 9.021 1.00 97.81 197 ILE A CA 1
ATOM 1461 C C . ILE A 1 197 ? -7.926 25.660 8.160 1.00 97.81 197 ILE A C 1
ATOM 1463 O O . ILE A 1 197 ? -8.566 24.726 8.627 1.00 97.81 197 ILE A O 1
ATOM 1467 N N . LEU A 1 198 ? -7.432 25.629 6.926 1.00 96.62 198 LEU A N 1
ATOM 1468 C CA . LEU A 1 198 ? -7.534 24.489 6.016 1.00 96.62 198 LEU A CA 1
ATOM 1469 C C . LEU A 1 198 ? -6.170 23.808 5.880 1.00 96.62 198 LEU A C 1
ATOM 1471 O O . LEU A 1 198 ? -5.196 24.453 5.500 1.00 96.62 198 LEU A O 1
ATOM 1475 N N . VAL A 1 199 ? -6.098 22.502 6.132 1.00 94.81 199 VAL A N 1
ATOM 1476 C CA . VAL A 1 199 ? -4.887 21.688 5.951 1.00 94.81 199 VAL A CA 1
ATOM 1477 C C . VAL A 1 199 ? -5.220 20.503 5.048 1.00 94.81 199 VAL A C 1
ATOM 1479 O O . VAL A 1 199 ? -5.991 19.620 5.429 1.00 94.81 199 VAL A O 1
ATOM 1482 N N . ALA A 1 200 ? -4.665 20.492 3.836 1.00 91.12 200 ALA A N 1
ATOM 1483 C CA . ALA A 1 200 ? -4.956 19.464 2.837 1.00 91.12 200 ALA A CA 1
ATOM 1484 C C . ALA A 1 200 ? -3.888 19.395 1.735 1.00 91.12 200 ALA A C 1
ATOM 1486 O O . ALA A 1 200 ? -2.991 20.236 1.664 1.00 91.12 200 ALA A O 1
ATOM 1487 N N . HIS A 1 201 ? -4.002 18.405 0.845 1.00 89.62 201 HIS A N 1
ATOM 1488 C CA . HIS A 1 201 ? -3.315 18.418 -0.448 1.00 89.62 201 HIS A CA 1
ATOM 1489 C C . HIS A 1 201 ? -4.018 19.415 -1.385 1.00 89.62 201 HIS A C 1
ATOM 1491 O O . HIS A 1 201 ? -5.048 19.093 -1.982 1.00 89.62 201 HIS A O 1
ATOM 1497 N N . LEU A 1 202 ? -3.505 20.645 -1.470 1.00 90.06 202 LEU A N 1
ATOM 1498 C CA . LEU A 1 202 ? -4.208 21.765 -2.111 1.00 90.06 202 LEU A CA 1
ATOM 1499 C C . LEU A 1 202 ? -3.869 21.935 -3.588 1.00 90.06 202 LEU A C 1
ATOM 1501 O O . LEU A 1 202 ? -4.635 22.563 -4.315 1.00 90.06 202 LEU A O 1
ATOM 1505 N N . GLN A 1 203 ? -2.735 21.389 -4.024 1.00 87.06 203 GLN A N 1
ATOM 1506 C CA . GLN A 1 203 ? -2.166 21.642 -5.348 1.00 87.06 203 GLN A CA 1
ATOM 1507 C C . GLN A 1 203 ? -2.017 23.151 -5.624 1.00 87.06 203 GLN A C 1
ATOM 1509 O O . GLN A 1 203 ? -2.304 23.640 -6.719 1.00 87.06 203 GLN A O 1
ATOM 1514 N N . ALA A 1 204 ? -1.558 23.904 -4.621 1.00 90.38 204 ALA A N 1
ATOM 1515 C CA . ALA A 1 204 ? -1.611 25.366 -4.582 1.00 90.38 204 ALA A CA 1
ATOM 1516 C C . ALA A 1 204 ? -0.854 26.047 -5.737 1.00 90.38 204 ALA A C 1
ATOM 1518 O O . ALA A 1 204 ? -1.256 27.109 -6.203 1.00 90.38 204 ALA A O 1
ATOM 1519 N N . LEU A 1 205 ? 0.225 25.427 -6.228 1.00 90.31 205 LEU A N 1
ATOM 1520 C CA . LEU A 1 205 ? 1.013 25.949 -7.352 1.00 90.31 205 LEU A CA 1
ATOM 1521 C C . LEU A 1 205 ? 0.380 25.678 -8.727 1.00 90.31 205 LEU A C 1
ATOM 1523 O O . LEU A 1 205 ? 0.796 26.279 -9.713 1.00 90.31 205 LEU A O 1
ATOM 1527 N N . VAL A 1 206 ? -0.595 24.770 -8.798 1.00 87.44 206 VAL A N 1
ATOM 1528 C CA . VAL A 1 206 ? -1.272 24.363 -10.041 1.00 87.44 206 VAL A CA 1
ATOM 1529 C C . VAL A 1 206 ? -2.668 24.988 -10.139 1.00 87.44 206 VAL A C 1
ATOM 1531 O O . VAL A 1 206 ? -3.132 25.267 -11.241 1.00 87.44 206 VAL A O 1
ATOM 1534 N N . HIS A 1 207 ? -3.308 25.271 -9.000 1.00 87.19 207 HIS A N 1
ATOM 1535 C CA . HIS A 1 207 ? -4.665 25.821 -8.913 1.00 87.19 207 HIS A CA 1
ATOM 1536 C C . HIS A 1 207 ? -4.702 27.208 -8.235 1.00 87.19 207 HIS A C 1
ATOM 1538 O O . HIS A 1 207 ? -5.272 27.358 -7.151 1.00 87.19 207 HIS A O 1
ATOM 1544 N N . PRO A 1 208 ? -4.124 28.260 -8.850 1.00 91.69 208 PRO A N 1
ATOM 1545 C CA . PRO A 1 208 ? -4.065 29.595 -8.245 1.00 91.69 208 PRO A CA 1
ATOM 1546 C C . PRO A 1 208 ? -5.448 30.223 -8.008 1.00 91.69 208 PRO A C 1
ATOM 1548 O O . PRO A 1 208 ? -5.616 31.013 -7.080 1.00 91.69 208 PRO A O 1
ATOM 1551 N N . GLN A 1 209 ? -6.451 29.871 -8.817 1.00 91.94 209 GLN A N 1
ATOM 1552 C CA . GLN A 1 209 ? -7.829 30.337 -8.638 1.00 91.94 209 GLN A CA 1
ATOM 1553 C C . GLN A 1 209 ? -8.460 29.822 -7.336 1.00 91.94 209 GLN A C 1
ATOM 1555 O O . GLN A 1 209 ? -9.171 30.570 -6.669 1.00 91.94 209 GLN A O 1
ATOM 1560 N N . ASP A 1 210 ? -8.139 28.596 -6.923 1.00 93.31 210 ASP A N 1
ATOM 1561 C CA . ASP A 1 210 ? -8.642 28.024 -5.675 1.00 93.31 210 ASP A CA 1
ATOM 1562 C C . ASP A 1 210 ? -7.992 28.721 -4.476 1.00 93.31 210 ASP A C 1
ATOM 1564 O O . ASP A 1 210 ? -8.668 29.095 -3.522 1.00 93.31 210 ASP A O 1
ATOM 1568 N N . VAL A 1 211 ? -6.682 28.987 -4.567 1.00 95.06 211 VAL A N 1
ATOM 1569 C CA . VAL A 1 211 ? -5.938 29.756 -3.556 1.00 95.06 211 VAL A CA 1
ATOM 1570 C C . VAL A 1 211 ? -6.545 31.148 -3.376 1.00 95.06 211 VAL A C 1
ATOM 1572 O O . VAL A 1 211 ? -6.711 31.613 -2.246 1.00 95.06 211 VAL A O 1
ATOM 1575 N N . LYS A 1 212 ? -6.927 31.800 -4.481 1.00 95.88 212 LYS A N 1
ATOM 1576 C CA . LYS A 1 212 ? -7.624 33.087 -4.444 1.00 95.88 212 LYS A CA 1
ATOM 1577 C C . LYS A 1 212 ? -8.972 32.978 -3.730 1.00 95.88 212 LYS A C 1
ATOM 1579 O O . LYS A 1 212 ? -9.263 33.813 -2.879 1.00 95.88 212 LYS A O 1
ATOM 1584 N N . ALA A 1 213 ? -9.755 31.940 -4.020 1.00 95.75 213 ALA A N 1
ATOM 1585 C CA . ALA A 1 213 ? -11.041 31.712 -3.368 1.00 95.75 213 ALA A CA 1
ATOM 1586 C C . ALA A 1 213 ? -10.897 31.483 -1.851 1.00 95.75 213 ALA A C 1
ATOM 1588 O O . ALA A 1 213 ? -11.680 32.030 -1.076 1.00 95.75 213 ALA A O 1
ATOM 1589 N N . TYR A 1 214 ? -9.869 30.749 -1.404 1.00 96.38 214 TYR A N 1
ATOM 1590 C CA . TYR A 1 214 ? -9.586 30.582 0.028 1.00 96.38 214 TYR A CA 1
ATOM 1591 C C . TYR A 1 214 ? -9.284 31.927 0.702 1.00 96.38 214 TYR A C 1
ATOM 1593 O O . TYR A 1 214 ? -9.814 32.221 1.774 1.00 96.38 214 TYR A O 1
ATOM 1601 N N . ALA A 1 215 ? -8.474 32.771 0.055 1.00 96.62 215 ALA A N 1
ATOM 1602 C CA . ALA A 1 215 ? -8.135 34.095 0.567 1.00 96.62 215 ALA A CA 1
ATOM 1603 C C . ALA A 1 215 ? -9.357 35.030 0.623 1.00 96.62 215 ALA A C 1
ATOM 1605 O O . ALA A 1 215 ? -9.567 35.701 1.634 1.00 96.62 215 ALA A O 1
ATOM 1606 N N . GLU A 1 216 ? -10.187 35.044 -0.424 1.00 97.25 216 GLU A N 1
ATOM 1607 C CA . GLU A 1 216 ? -11.434 35.823 -0.481 1.00 97.25 216 GLU A CA 1
ATOM 1608 C C . GLU A 1 216 ? -12.434 35.383 0.608 1.00 97.25 216 GLU A C 1
ATOM 1610 O O . GLU A 1 216 ? -13.107 36.226 1.206 1.00 97.25 216 GLU A O 1
ATOM 1615 N N . ALA A 1 217 ? -12.470 34.089 0.943 1.00 96.25 217 ALA A N 1
ATOM 1616 C CA . ALA A 1 217 ? -13.260 33.543 2.050 1.00 96.25 217 ALA A CA 1
ATOM 1617 C C . ALA A 1 217 ? -12.647 33.793 3.447 1.00 96.25 217 ALA A C 1
ATOM 1619 O O . ALA A 1 217 ? -13.281 33.521 4.469 1.00 96.25 217 ALA A O 1
ATOM 1620 N N . GLY A 1 218 ? -11.428 34.339 3.522 1.00 96.88 218 GLY A N 1
ATOM 1621 C CA . GLY A 1 218 ? -10.715 34.583 4.776 1.00 96.88 218 GLY A CA 1
ATOM 1622 C C . GLY A 1 218 ? -10.236 33.305 5.468 1.00 96.88 218 GLY A C 1
ATOM 1623 O O . GLY A 1 218 ? -10.230 33.254 6.697 1.00 96.88 218 GLY A O 1
ATOM 1624 N N . ILE A 1 219 ? -9.877 32.279 4.696 1.00 97.62 219 ILE A N 1
ATOM 1625 C CA . ILE A 1 219 ? -9.365 30.990 5.178 1.00 97.62 219 ILE A CA 1
ATOM 1626 C C . ILE A 1 219 ? -7.834 31.023 5.191 1.00 97.62 219 ILE A C 1
ATOM 1628 O O . ILE A 1 219 ? -7.201 31.448 4.223 1.00 97.62 219 ILE A O 1
ATOM 1632 N N . THR A 1 220 ? -7.225 30.529 6.270 1.00 97.62 220 THR A N 1
ATOM 1633 C CA . THR A 1 220 ? -5.772 30.300 6.330 1.00 97.62 220 THR A CA 1
ATOM 1634 C C . THR A 1 220 ? -5.467 28.892 5.834 1.00 97.62 220 THR A C 1
ATOM 1636 O O . THR A 1 220 ? -5.850 27.923 6.478 1.00 97.62 220 THR A O 1
ATOM 1639 N N . ALA A 1 221 ? -4.780 28.752 4.701 1.00 96.38 221 ALA A N 1
ATOM 1640 C CA . ALA A 1 221 ? -4.573 27.454 4.060 1.00 96.38 221 ALA A CA 1
ATOM 1641 C C . ALA A 1 221 ? -3.110 26.975 4.142 1.00 96.38 221 ALA A C 1
ATOM 1643 O O . ALA A 1 221 ? -2.189 27.694 3.757 1.00 96.38 221 ALA A O 1
ATOM 1644 N N . PHE A 1 222 ? -2.905 25.735 4.590 1.00 94.56 222 PHE A N 1
ATOM 1645 C CA . PHE A 1 222 ? -1.626 25.027 4.587 1.00 94.56 222 PHE A CA 1
ATOM 1646 C C . PHE A 1 222 ? -1.634 23.944 3.502 1.00 94.56 222 PHE A C 1
ATOM 1648 O O . PHE A 1 222 ? -2.319 22.925 3.612 1.00 94.56 222 PHE A O 1
ATOM 1655 N N . ALA A 1 223 ? -0.848 24.177 2.453 1.00 92.56 223 ALA A N 1
ATOM 1656 C CA . ALA A 1 223 ? -0.644 23.248 1.347 1.00 92.56 223 ALA A CA 1
ATOM 1657 C C . ALA A 1 223 ? 0.334 22.136 1.752 1.00 92.56 223 ALA A C 1
ATOM 1659 O O . ALA A 1 223 ? 1.547 22.350 1.813 1.00 92.56 223 ALA A O 1
ATOM 1660 N N . MET A 1 224 ? -0.191 20.948 2.045 1.00 88.56 224 MET A N 1
ATOM 1661 C CA . MET A 1 224 ? 0.601 19.835 2.575 1.00 88.56 224 MET A CA 1
ATOM 1662 C C . MET A 1 224 ? 1.613 19.278 1.561 1.00 88.56 224 MET A C 1
ATOM 1664 O O . MET A 1 224 ? 2.639 18.732 1.960 1.00 88.56 224 MET A O 1
ATOM 1668 N N . GLU A 1 225 ? 1.394 19.460 0.255 1.00 85.81 225 GLU A N 1
ATOM 1669 C CA . GLU A 1 225 ? 2.366 19.111 -0.790 1.00 85.81 225 GLU A CA 1
ATOM 1670 C C . GLU A 1 225 ? 3.626 19.987 -0.790 1.00 85.81 225 GLU A C 1
ATOM 1672 O O . GLU A 1 225 ? 4.636 19.610 -1.381 1.00 85.81 225 GLU A O 1
ATOM 1677 N N . LEU A 1 226 ? 3.583 21.149 -0.131 1.00 91.12 226 LEU A N 1
ATOM 1678 C CA . LEU A 1 226 ? 4.710 22.078 -0.025 1.00 91.12 226 LEU A CA 1
ATOM 1679 C C . LEU A 1 226 ? 5.512 21.883 1.270 1.00 91.12 226 LEU A C 1
ATOM 1681 O O . LEU A 1 226 ? 6.330 22.734 1.625 1.00 91.12 226 LEU A O 1
ATOM 1685 N N . MET A 1 227 ? 5.300 20.766 1.976 1.00 89.50 227 MET A N 1
ATOM 1686 C CA . MET A 1 227 ? 6.066 20.420 3.171 1.00 89.50 227 MET A CA 1
ATOM 1687 C C . MET A 1 227 ? 7.575 20.400 2.851 1.00 89.50 227 MET A C 1
ATOM 1689 O O . MET A 1 227 ? 8.001 19.703 1.922 1.00 89.50 227 MET A O 1
ATOM 1693 N N . PRO A 1 228 ? 8.422 21.142 3.591 1.00 88.56 228 PRO A N 1
ATOM 1694 C CA . PRO A 1 228 ? 9.855 21.146 3.335 1.00 88.56 228 PRO A CA 1
ATOM 1695 C C . PRO A 1 228 ? 10.449 19.762 3.605 1.00 88.56 228 PRO A C 1
ATOM 1697 O O . PRO A 1 228 ? 10.233 19.173 4.664 1.00 88.56 228 PRO A O 1
ATOM 1700 N N . ARG A 1 229 ? 11.262 19.260 2.672 1.00 83.06 229 ARG A N 1
ATOM 1701 C CA . ARG A 1 229 ? 11.933 17.956 2.789 1.00 83.06 229 ARG A CA 1
ATOM 1702 C C . ARG A 1 229 ? 13.150 18.021 3.710 1.00 83.06 229 ARG A C 1
ATOM 1704 O O . ARG A 1 229 ? 14.292 17.988 3.269 1.00 83.06 229 ARG A O 1
ATOM 1711 N N . ILE A 1 230 ? 12.880 18.131 5.004 1.00 85.50 230 ILE A N 1
ATOM 1712 C CA . ILE A 1 230 ? 13.870 18.132 6.086 1.00 85.50 230 ILE A CA 1
ATOM 1713 C C . ILE A 1 230 ? 13.513 17.062 7.116 1.00 85.50 230 ILE A C 1
ATOM 1715 O O . ILE A 1 230 ? 12.339 16.751 7.306 1.00 85.50 230 ILE A O 1
ATOM 1719 N N . THR A 1 231 ? 14.507 16.535 7.834 1.00 81.94 231 THR A N 1
ATOM 1720 C CA . THR A 1 231 ? 14.338 15.403 8.766 1.00 81.94 231 THR A CA 1
ATOM 1721 C C . THR A 1 231 ? 13.176 15.586 9.747 1.00 81.94 231 THR A C 1
ATOM 1723 O O . THR A 1 231 ? 12.358 14.688 9.907 1.00 81.94 231 THR A O 1
ATOM 1726 N N . ARG A 1 232 ? 13.037 16.773 10.354 1.00 89.19 232 ARG A N 1
ATOM 1727 C CA . ARG A 1 232 ? 11.976 17.055 11.340 1.00 89.19 232 ARG A CA 1
ATOM 1728 C C . ARG A 1 232 ? 10.550 17.077 10.770 1.00 89.19 232 ARG A C 1
ATOM 1730 O O . ARG A 1 232 ? 9.607 17.036 11.546 1.00 89.19 232 ARG A O 1
ATOM 1737 N N . ALA A 1 233 ? 10.398 17.195 9.451 1.00 83.69 233 ALA A N 1
ATOM 1738 C CA . ALA A 1 233 ? 9.105 17.293 8.773 1.00 83.69 233 ALA A CA 1
ATOM 1739 C C . ALA A 1 233 ? 8.693 15.982 8.079 1.00 83.69 233 ALA A C 1
ATOM 1741 O O . ALA A 1 233 ? 7.604 15.904 7.519 1.00 83.69 233 ALA A O 1
ATOM 1742 N N . GLN A 1 234 ? 9.528 14.935 8.128 1.00 76.56 234 GLN A N 1
ATOM 1743 C CA . GLN A 1 234 ? 9.262 13.665 7.439 1.00 76.56 234 GLN A CA 1
ATOM 1744 C C . GLN A 1 234 ? 7.959 12.991 7.889 1.00 76.56 234 GLN A C 1
ATOM 1746 O O . GLN A 1 234 ? 7.251 12.430 7.059 1.00 76.56 234 GLN A O 1
ATOM 1751 N N . SER A 1 235 ? 7.600 13.084 9.174 1.00 81.56 235 SER A N 1
ATOM 1752 C CA . SER A 1 235 ? 6.337 12.539 9.699 1.00 81.56 235 SER A CA 1
ATOM 1753 C C . SER A 1 235 ? 5.089 13.279 9.204 1.00 81.56 235 SER A C 1
ATOM 1755 O O . SER A 1 235 ? 3.981 12.790 9.402 1.00 81.56 235 SER A O 1
ATOM 1757 N N . MET A 1 236 ? 5.263 14.444 8.575 1.00 82.31 236 MET A N 1
ATOM 1758 C CA . MET A 1 236 ? 4.193 15.292 8.046 1.00 82.31 236 MET A CA 1
ATOM 1759 C C . MET A 1 236 ? 4.136 15.274 6.508 1.00 82.31 236 MET A C 1
ATOM 1761 O O . MET A 1 236 ? 3.240 15.880 5.924 1.00 82.31 236 MET A O 1
ATOM 1765 N N . ASP A 1 237 ? 5.085 14.612 5.836 1.00 80.88 237 ASP A N 1
ATOM 1766 C CA . ASP A 1 237 ? 5.177 14.589 4.374 1.00 80.88 237 ASP A CA 1
ATOM 1767 C C . ASP A 1 237 ? 4.137 13.636 3.762 1.00 80.88 237 ASP A C 1
ATOM 1769 O O . ASP A 1 237 ? 4.325 12.416 3.650 1.00 80.88 237 ASP A O 1
ATOM 1773 N N . ILE A 1 238 ? 3.026 14.222 3.313 1.00 81.25 238 ILE A N 1
ATOM 1774 C CA . ILE A 1 238 ? 1.949 13.472 2.671 1.00 81.25 238 ILE A CA 1
ATOM 1775 C C . ILE A 1 238 ? 2.382 12.869 1.330 1.00 81.25 238 ILE A C 1
ATOM 1777 O O . ILE A 1 238 ? 1.918 11.786 0.986 1.00 81.25 238 ILE A O 1
ATOM 1781 N N . LEU A 1 239 ? 3.303 13.494 0.589 1.00 81.00 239 LEU A N 1
ATOM 1782 C CA . LEU A 1 239 ? 3.722 12.994 -0.720 1.00 81.00 239 LEU A CA 1
ATOM 1783 C C . LEU A 1 239 ? 4.511 11.699 -0.564 1.00 81.00 239 LEU A C 1
ATOM 1785 O O . LEU A 1 239 ? 4.285 10.748 -1.312 1.00 81.00 239 LEU A O 1
ATOM 1789 N N . SER A 1 240 ? 5.395 11.638 0.432 1.00 80.56 240 SER A N 1
ATOM 1790 C CA . SER A 1 240 ? 6.142 10.422 0.756 1.00 80.56 240 SER A CA 1
ATOM 1791 C C . SER A 1 240 ? 5.213 9.293 1.214 1.00 80.56 240 SER A C 1
ATOM 1793 O O . SER A 1 240 ? 5.329 8.174 0.711 1.00 80.56 240 SER A O 1
ATOM 1795 N N . SER A 1 241 ? 4.248 9.575 2.099 1.00 75.50 241 SER A N 1
ATOM 1796 C CA . SER A 1 241 ? 3.296 8.548 2.560 1.00 75.50 241 SER A CA 1
ATOM 1797 C C . SER A 1 241 ? 2.439 7.978 1.421 1.00 75.50 241 SER A C 1
ATOM 1799 O O . SER A 1 241 ? 2.349 6.759 1.276 1.00 75.50 241 SER A O 1
ATOM 1801 N N . GLN A 1 242 ? 1.879 8.835 0.562 1.00 79.50 242 GLN A N 1
ATOM 1802 C CA . GLN A 1 242 ? 1.075 8.387 -0.577 1.00 79.50 242 GLN A CA 1
ATOM 1803 C C . GLN A 1 242 ? 1.928 7.676 -1.632 1.00 79.50 242 GLN A C 1
ATOM 1805 O O . GLN A 1 242 ? 1.525 6.635 -2.144 1.00 79.50 242 GLN A O 1
ATOM 1810 N N . SER A 1 243 ? 3.137 8.176 -1.911 1.00 82.94 243 SER A N 1
ATOM 1811 C CA . SER A 1 243 ? 4.062 7.535 -2.854 1.00 82.94 243 SER A CA 1
ATOM 1812 C C . SER A 1 243 ? 4.432 6.125 -2.409 1.00 82.94 243 SER A C 1
ATOM 1814 O O . SER A 1 243 ? 4.503 5.223 -3.238 1.00 82.94 243 SER A O 1
ATOM 1816 N N . ASN A 1 244 ? 4.645 5.913 -1.107 1.00 81.44 244 ASN A N 1
ATOM 1817 C CA . ASN A 1 244 ? 4.914 4.583 -0.576 1.00 81.44 244 ASN A CA 1
ATOM 1818 C C . ASN A 1 244 ? 3.760 3.624 -0.921 1.00 81.44 244 ASN A C 1
ATOM 1820 O O . ASN A 1 244 ? 3.971 2.610 -1.585 1.00 81.44 244 ASN A O 1
ATOM 1824 N N . LEU A 1 245 ? 2.524 3.994 -0.581 1.00 80.44 245 LEU A N 1
ATOM 1825 C CA . LEU A 1 245 ? 1.340 3.181 -0.875 1.00 80.44 245 LEU A CA 1
ATOM 1826 C C . LEU A 1 245 ? 1.148 2.941 -2.376 1.00 80.44 245 LEU A C 1
ATOM 1828 O O . LEU A 1 245 ? 0.851 1.815 -2.771 1.00 80.44 245 LEU A O 1
ATOM 1832 N N . ALA A 1 246 ? 1.372 3.959 -3.210 1.00 81.44 246 ALA A N 1
ATOM 1833 C CA . ALA A 1 246 ? 1.298 3.839 -4.663 1.00 81.44 246 ALA A CA 1
ATOM 1834 C C . ALA A 1 246 ? 2.309 2.816 -5.203 1.00 81.44 246 ALA A C 1
ATOM 1836 O O . ALA A 1 246 ? 1.943 1.954 -5.994 1.00 81.44 246 ALA A O 1
ATOM 1837 N N . GLY A 1 247 ? 3.554 2.834 -4.715 1.00 90.25 247 GLY A N 1
ATOM 1838 C CA . GLY A 1 247 ? 4.575 1.855 -5.098 1.00 90.25 247 GLY A CA 1
ATOM 1839 C C . GLY A 1 247 ? 4.223 0.418 -4.705 1.00 90.25 247 GLY A C 1
ATOM 1840 O O . GLY A 1 247 ? 4.437 -0.512 -5.481 1.00 90.25 247 GLY A O 1
ATOM 1841 N N . TYR A 1 248 ? 3.644 0.224 -3.517 1.00 94.00 248 TYR A N 1
ATOM 1842 C CA . TYR A 1 248 ? 3.111 -1.077 -3.100 1.00 94.00 248 TYR A CA 1
ATOM 1843 C C . TYR A 1 248 ? 1.957 -1.522 -4.007 1.00 94.00 248 TYR A C 1
ATOM 1845 O O . TYR A 1 248 ? 1.960 -2.645 -4.516 1.00 94.00 248 TYR A O 1
ATOM 1853 N N . ARG A 1 249 ? 0.986 -0.630 -4.234 1.00 88.56 249 ARG A N 1
ATOM 1854 C CA . ARG A 1 249 ? -0.213 -0.916 -5.021 1.00 88.56 249 ARG A CA 1
ATOM 1855 C C . ARG A 1 249 ? 0.119 -1.232 -6.479 1.00 88.56 249 ARG A C 1
ATOM 1857 O O . ARG A 1 249 ? -0.420 -2.203 -6.996 1.00 88.56 249 ARG A O 1
ATOM 1864 N N . ALA A 1 250 ? 1.064 -0.512 -7.082 1.00 97.00 250 ALA A N 1
ATOM 1865 C CA . ALA A 1 250 ? 1.528 -0.746 -8.448 1.00 97.00 250 ALA A CA 1
ATOM 1866 C C . ALA A 1 250 ? 2.009 -2.188 -8.668 1.00 97.00 250 ALA A C 1
ATOM 1868 O O . ALA A 1 250 ? 1.724 -2.791 -9.697 1.00 97.00 250 ALA A O 1
ATOM 1869 N N . VAL A 1 251 ? 2.698 -2.781 -7.686 1.00 98.38 251 VAL A N 1
ATOM 1870 C CA . VAL A 1 251 ? 3.141 -4.180 -7.780 1.00 98.38 251 VAL A CA 1
ATOM 1871 C C . VAL A 1 251 ? 1.973 -5.155 -7.668 1.00 98.38 251 VAL A C 1
ATOM 1873 O O . VAL A 1 251 ? 1.980 -6.177 -8.349 1.00 98.38 251 VAL A O 1
ATOM 1876 N N . LEU A 1 252 ? 0.978 -4.860 -6.829 1.00 96.69 252 LEU A N 1
ATOM 1877 C CA . LEU A 1 252 ? -0.218 -5.697 -6.727 1.00 96.69 252 LEU A CA 1
ATOM 1878 C C . LEU A 1 252 ? -1.045 -5.660 -8.010 1.00 96.69 252 LEU A C 1
ATOM 1880 O O . LEU A 1 252 ? -1.477 -6.711 -8.468 1.00 96.69 252 LEU A O 1
ATOM 1884 N N . ASP A 1 253 ? -1.229 -4.476 -8.592 1.00 96.12 253 ASP A N 1
ATOM 1885 C CA . ASP A 1 253 ? -1.941 -4.317 -9.861 1.00 96.12 253 ASP A CA 1
ATOM 1886 C C . ASP A 1 253 ? -1.179 -5.009 -10.993 1.00 96.12 253 ASP A C 1
ATOM 1888 O O . ASP A 1 253 ? -1.764 -5.782 -11.747 1.00 96.12 253 ASP A O 1
ATOM 1892 N N . ALA A 1 254 ? 0.150 -4.866 -11.032 1.00 98.19 254 ALA A N 1
ATOM 1893 C CA . ALA A 1 254 ? 0.974 -5.616 -11.971 1.00 98.19 254 ALA A CA 1
ATOM 1894 C C . ALA A 1 254 ? 0.835 -7.135 -11.786 1.00 98.19 254 ALA A C 1
ATOM 1896 O O . ALA A 1 254 ? 0.732 -7.859 -12.767 1.00 98.19 254 ALA A O 1
ATOM 1897 N N . ALA A 1 255 ? 0.824 -7.635 -10.547 1.00 96.69 255 ALA A N 1
ATOM 1898 C CA . ALA A 1 255 ? 0.661 -9.060 -10.260 1.00 96.69 255 ALA A CA 1
ATOM 1899 C C . ALA A 1 255 ? -0.737 -9.592 -10.582 1.00 96.69 255 ALA A C 1
ATOM 1901 O O . ALA A 1 255 ? -0.866 -10.765 -10.9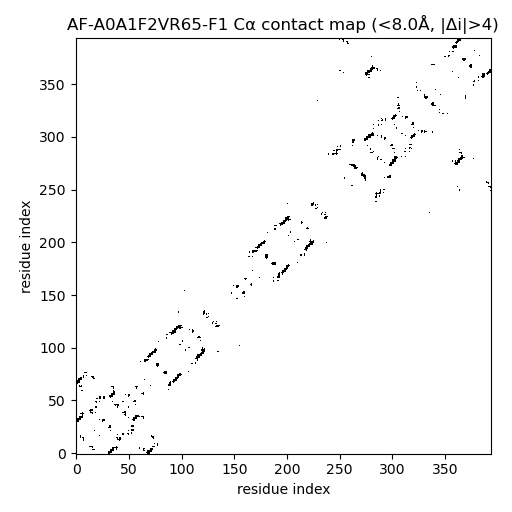18 1.00 96.69 255 ALA A O 1
ATOM 1902 N N . TYR A 1 256 ? -1.759 -8.746 -10.479 1.00 96.12 256 TYR A N 1
ATOM 1903 C CA . TYR A 1 256 ? -3.127 -9.091 -10.834 1.00 96.12 256 TYR A CA 1
ATOM 1904 C C . TYR A 1 256 ? -3.300 -9.225 -12.352 1.00 96.12 256 TYR A C 1
ATOM 1906 O O . TYR A 1 256 ? -3.877 -10.204 -12.816 1.00 96.12 256 TYR A O 1
ATOM 1914 N N . GLU A 1 257 ? -2.751 -8.280 -13.118 1.00 97.56 257 GLU A N 1
ATOM 1915 C CA . GLU A 1 257 ? -2.827 -8.282 -14.585 1.00 97.56 257 GLU A CA 1
ATOM 1916 C C . GLU A 1 257 ? -1.848 -9.278 -15.234 1.00 97.56 257 GLU A C 1
ATOM 1918 O O . GLU A 1 257 ? -2.064 -9.759 -16.349 1.00 97.56 257 GLU A O 1
ATOM 1923 N N . PHE A 1 258 ? -0.743 -9.610 -14.559 1.00 97.50 258 PHE A N 1
ATOM 1924 C CA . PHE A 1 258 ? 0.284 -10.484 -15.114 1.00 97.50 258 PHE A CA 1
ATOM 1925 C C . PHE A 1 258 ? -0.138 -11.959 -15.071 1.00 97.50 258 PHE A C 1
ATOM 1927 O O . PHE A 1 258 ? -0.262 -12.570 -14.014 1.00 97.50 258 PHE A O 1
ATOM 1934 N N . GLY A 1 259 ? -0.267 -12.584 -16.244 1.00 92.44 259 GLY A N 1
ATOM 1935 C CA . GLY A 1 259 ? -0.748 -13.967 -16.391 1.00 92.44 259 GLY A CA 1
ATOM 1936 C C . GLY A 1 259 ? 0.198 -15.078 -15.903 1.00 92.44 259 GLY A C 1
ATOM 1937 O O . GLY A 1 259 ? -0.019 -16.249 -16.213 1.00 92.44 259 GLY A O 1
ATOM 1938 N N . ARG A 1 260 ? 1.275 -14.748 -15.182 1.00 93.56 260 ARG A N 1
ATOM 1939 C CA . ARG A 1 260 ? 2.253 -15.698 -14.631 1.00 93.56 260 ARG A CA 1
ATOM 1940 C C . ARG A 1 260 ? 2.547 -15.382 -13.167 1.00 93.56 260 ARG A C 1
ATOM 1942 O O . ARG A 1 260 ? 2.450 -14.247 -12.720 1.00 93.56 260 ARG A O 1
ATOM 1949 N N . ALA A 1 261 ? 3.012 -16.390 -12.433 1.00 92.25 261 ALA A N 1
ATOM 1950 C CA . ALA A 1 261 ? 3.487 -16.203 -11.068 1.00 92.25 261 ALA A CA 1
ATOM 1951 C C . ALA A 1 261 ? 4.765 -15.337 -11.015 1.00 92.25 261 ALA A C 1
ATOM 1953 O O . ALA A 1 261 ? 5.639 -15.435 -11.881 1.00 92.25 261 ALA A O 1
ATOM 1954 N N . PHE A 1 262 ? 4.887 -14.520 -9.963 1.00 97.19 262 PHE A N 1
ATOM 1955 C CA . PHE A 1 262 ? 6.105 -13.767 -9.647 1.00 97.19 262 PHE A CA 1
ATOM 1956 C C . PHE A 1 262 ? 7.287 -14.638 -9.194 1.00 97.19 262 PHE A C 1
ATOM 1958 O O . PHE A 1 262 ? 8.386 -14.437 -9.719 1.00 97.19 262 PHE A O 1
ATOM 1965 N N . PRO A 1 263 ? 7.128 -15.561 -8.225 1.00 97.06 263 PRO A N 1
ATOM 1966 C CA . PRO A 1 263 ? 8.257 -16.318 -7.710 1.00 97.06 263 PRO A CA 1
ATOM 1967 C C . PRO A 1 263 ? 8.676 -17.426 -8.675 1.00 97.06 263 PRO A C 1
ATOM 1969 O O . PRO A 1 263 ? 7.909 -17.882 -9.523 1.00 97.06 263 PRO A O 1
ATOM 1972 N N . MET A 1 264 ? 9.900 -17.919 -8.487 1.00 94.12 264 MET A N 1
ATOM 1973 C CA . MET A 1 264 ? 10.289 -19.200 -9.063 1.00 94.12 264 MET A CA 1
ATOM 1974 C C . MET A 1 264 ? 9.447 -20.305 -8.423 1.00 94.12 264 MET A C 1
ATOM 1976 O O . MET A 1 264 ? 9.396 -20.411 -7.198 1.00 94.12 264 MET A O 1
ATOM 1980 N N . MET A 1 265 ? 8.831 -21.149 -9.245 1.00 87.69 265 MET A N 1
ATOM 1981 C CA . MET A 1 265 ? 8.063 -22.298 -8.770 1.00 87.69 265 MET A CA 1
ATOM 1982 C C . MET A 1 265 ? 8.602 -23.571 -9.410 1.00 87.69 265 MET A C 1
ATOM 1984 O O . MET A 1 265 ? 8.651 -23.689 -10.634 1.00 87.69 265 MET A O 1
ATOM 1988 N N . MET A 1 266 ? 9.011 -24.525 -8.575 1.00 92.06 266 MET A N 1
ATOM 1989 C CA . MET A 1 266 ? 9.350 -25.878 -9.010 1.00 92.06 266 MET A CA 1
ATOM 1990 C C . MET A 1 266 ? 8.100 -26.744 -8.903 1.00 92.06 266 MET A C 1
ATOM 1992 O O . MET A 1 266 ? 7.516 -26.866 -7.828 1.00 92.06 266 MET A O 1
ATOM 1996 N N . THR A 1 267 ? 7.676 -27.322 -10.023 1.00 86.50 267 THR A N 1
ATOM 1997 C CA . THR A 1 267 ? 6.475 -28.161 -10.103 1.00 86.50 267 THR A CA 1
ATOM 1998 C C . THR A 1 267 ? 6.809 -29.502 -10.747 1.00 86.50 267 THR A C 1
ATOM 2000 O O . THR A 1 267 ? 7.861 -29.652 -11.370 1.00 86.50 267 THR A O 1
ATOM 2003 N N . ALA A 1 268 ? 5.891 -30.468 -10.665 1.00 74.88 268 ALA A N 1
ATOM 2004 C CA . ALA A 1 268 ? 6.037 -31.745 -11.367 1.00 74.88 268 ALA A CA 1
ATOM 2005 C C . ALA A 1 268 ? 6.142 -31.583 -12.899 1.00 74.88 268 ALA A C 1
ATOM 2007 O O . ALA A 1 268 ? 6.766 -32.408 -13.558 1.00 74.88 268 ALA A O 1
ATOM 2008 N N . ALA A 1 269 ? 5.572 -30.509 -13.461 1.00 82.56 269 ALA A N 1
ATOM 2009 C CA . ALA A 1 269 ? 5.608 -30.204 -14.893 1.00 82.56 269 ALA A CA 1
ATOM 2010 C C . ALA A 1 269 ? 6.864 -29.420 -15.326 1.00 82.56 269 ALA A C 1
ATOM 2012 O O . ALA A 1 269 ? 7.022 -29.114 -16.506 1.00 82.56 269 ALA A O 1
ATOM 2013 N N . GLY A 1 270 ? 7.752 -29.080 -14.386 1.00 87.62 270 GLY A N 1
ATOM 2014 C CA . GLY A 1 270 ? 8.967 -28.305 -14.628 1.00 87.62 270 GLY A CA 1
ATOM 2015 C C . GLY A 1 270 ? 9.059 -27.034 -13.784 1.00 87.62 270 GLY A C 1
ATOM 2016 O O . GLY A 1 270 ? 8.222 -26.757 -12.916 1.00 87.62 270 GLY A O 1
ATOM 2017 N N . THR A 1 271 ? 10.113 -26.260 -14.037 1.00 90.44 271 THR A N 1
ATOM 2018 C CA . THR A 1 271 ? 10.415 -25.022 -13.308 1.00 90.44 271 THR A CA 1
ATOM 2019 C C . THR A 1 271 ? 9.874 -23.811 -14.056 1.00 90.44 271 THR A C 1
ATOM 2021 O O . THR A 1 271 ? 10.270 -23.546 -15.190 1.00 90.44 271 THR A O 1
ATOM 2024 N N . VAL A 1 272 ? 9.024 -23.029 -13.392 1.00 90.50 272 VAL A N 1
ATOM 2025 C CA . VAL A 1 272 ? 8.580 -21.719 -13.876 1.00 90.50 272 VAL A CA 1
ATOM 2026 C C . VAL A 1 272 ? 9.577 -20.662 -13.389 1.00 90.50 272 VAL A C 1
ATOM 2028 O O . VAL A 1 272 ? 9.790 -20.547 -12.177 1.00 90.50 272 VAL A O 1
ATOM 2031 N N . PRO A 1 273 ? 10.221 -19.898 -14.292 1.00 94.75 273 PRO A N 1
ATOM 2032 C CA . PRO A 1 273 ? 11.172 -18.871 -13.892 1.00 94.75 273 PRO A CA 1
ATOM 2033 C C . PRO A 1 273 ? 10.455 -17.680 -13.235 1.00 94.75 273 PRO A C 1
ATOM 2035 O O . PRO A 1 273 ? 9.312 -17.379 -13.598 1.00 94.75 273 PRO A O 1
ATOM 2038 N N . PRO A 1 274 ? 11.135 -16.965 -12.320 1.00 97.44 274 PRO A N 1
ATOM 2039 C CA . PRO A 1 274 ? 10.564 -15.800 -11.657 1.00 97.44 274 PRO A CA 1
ATOM 2040 C C . PRO A 1 274 ? 10.294 -14.667 -12.654 1.00 97.44 274 PRO A C 1
ATOM 2042 O O . PRO A 1 274 ? 10.998 -14.529 -13.662 1.00 97.44 274 PRO A O 1
ATOM 2045 N N . ALA A 1 275 ? 9.306 -13.831 -12.341 1.00 98.25 275 ALA A N 1
ATOM 2046 C CA . ALA A 1 275 ? 9.020 -12.613 -13.085 1.00 98.25 275 ALA A CA 1
ATOM 2047 C C . ALA A 1 275 ? 10.188 -11.628 -12.986 1.00 98.25 275 ALA A C 1
ATOM 2049 O O . ALA A 1 275 ? 10.814 -11.468 -11.932 1.00 98.25 275 ALA A O 1
ATOM 2050 N N . ARG A 1 276 ? 10.481 -10.949 -14.092 1.00 98.62 276 ARG A N 1
ATOM 2051 C CA . ARG A 1 276 ? 11.514 -9.915 -14.169 1.00 98.62 276 ARG A CA 1
ATOM 2052 C C . ARG A 1 276 ? 10.862 -8.538 -14.150 1.00 98.62 276 ARG A C 1
ATOM 2054 O O . ARG A 1 276 ? 10.067 -8.231 -15.034 1.00 98.62 276 ARG A O 1
ATOM 2061 N N . VAL A 1 277 ? 11.191 -7.733 -13.145 1.00 98.69 277 VAL A N 1
ATOM 2062 C CA . VAL A 1 277 ? 10.563 -6.428 -12.902 1.00 98.69 277 VAL A CA 1
ATOM 2063 C C . VAL A 1 277 ? 11.601 -5.327 -13.064 1.00 98.69 277 VAL A C 1
ATOM 2065 O O . VAL A 1 277 ? 12.657 -5.382 -12.432 1.00 98.69 277 VAL A O 1
ATOM 2068 N N . LEU A 1 278 ? 11.302 -4.319 -13.877 1.00 98.62 278 LEU A N 1
ATOM 2069 C CA . LEU A 1 278 ? 12.096 -3.100 -14.004 1.00 98.62 278 LEU A CA 1
ATOM 2070 C C . LEU A 1 278 ? 11.345 -1.919 -13.398 1.00 98.62 278 LEU A C 1
ATOM 2072 O O . LEU A 1 278 ? 10.230 -1.620 -13.806 1.00 98.62 278 LEU A O 1
ATOM 2076 N N . VAL A 1 279 ? 11.968 -1.236 -12.444 1.00 98.56 279 VAL A N 1
ATOM 2077 C CA . VAL A 1 279 ? 11.409 -0.047 -11.795 1.00 98.56 279 VAL A CA 1
ATOM 2078 C C . VAL A 1 279 ? 12.177 1.185 -12.270 1.00 98.56 279 VAL A C 1
ATOM 2080 O O . VAL A 1 279 ? 13.389 1.276 -12.069 1.00 98.56 279 VAL A O 1
ATOM 2083 N N . LEU A 1 280 ? 11.480 2.106 -12.936 1.00 97.62 280 LEU A N 1
ATOM 2084 C CA . LEU A 1 280 ? 12.022 3.326 -13.532 1.00 97.62 280 LEU A CA 1
ATOM 2085 C C . LEU A 1 280 ? 11.758 4.523 -12.612 1.00 97.62 280 LEU A C 1
ATOM 2087 O O . LEU A 1 280 ? 10.685 5.122 -12.626 1.00 97.62 280 LEU A O 1
ATOM 2091 N N . GLY A 1 281 ? 12.772 4.880 -11.831 1.00 95.56 281 GLY A N 1
ATOM 2092 C CA . GLY A 1 281 ? 12.712 5.826 -10.723 1.00 95.56 281 GLY A CA 1
ATOM 2093 C C . GLY A 1 281 ? 12.838 5.087 -9.392 1.00 95.56 281 GLY A C 1
ATOM 2094 O O . GLY A 1 281 ? 12.077 4.173 -9.105 1.00 95.56 281 GLY A O 1
ATOM 2095 N N . ALA A 1 282 ? 13.784 5.495 -8.549 1.00 94.56 282 ALA A N 1
ATOM 2096 C CA . ALA A 1 282 ? 13.999 4.956 -7.205 1.00 94.56 282 ALA A CA 1
ATOM 2097 C C . ALA A 1 282 ? 13.728 6.040 -6.147 1.00 94.56 282 ALA A C 1
ATOM 2099 O O . ALA A 1 282 ? 14.508 6.282 -5.226 1.00 94.56 282 ALA A O 1
ATOM 2100 N N . GLY A 1 28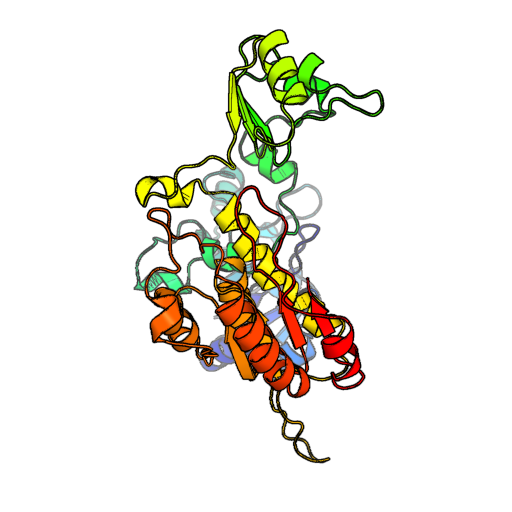3 ? 12.610 6.752 -6.316 1.00 91.31 283 GLY A N 1
ATOM 2101 C CA . GLY A 1 283 ? 12.011 7.567 -5.258 1.00 91.31 283 GLY A CA 1
ATOM 2102 C C . GLY A 1 283 ? 11.280 6.698 -4.229 1.00 91.31 283 GLY A C 1
ATOM 2103 O O . GLY A 1 283 ? 11.405 5.476 -4.230 1.00 91.31 283 GLY A O 1
ATOM 2104 N N . VAL A 1 284 ? 10.458 7.310 -3.374 1.00 90.12 284 VAL A N 1
ATOM 2105 C CA . VAL A 1 284 ? 9.709 6.577 -2.333 1.00 90.12 284 VAL A CA 1
ATOM 2106 C C . VAL A 1 284 ? 8.800 5.492 -2.932 1.00 90.12 284 VAL A C 1
ATOM 2108 O O . VAL A 1 284 ? 8.816 4.357 -2.457 1.00 90.12 284 VAL A O 1
ATOM 2111 N N . ALA A 1 285 ? 8.069 5.808 -4.008 1.00 91.38 285 ALA A N 1
ATOM 2112 C CA . ALA A 1 285 ? 7.239 4.835 -4.724 1.00 91.38 285 ALA A CA 1
ATOM 2113 C C . ALA A 1 285 ? 8.076 3.712 -5.347 1.00 91.38 285 ALA A C 1
ATOM 2115 O O . ALA A 1 285 ? 7.807 2.536 -5.116 1.00 91.38 285 ALA A O 1
ATOM 2116 N N . GLY A 1 286 ? 9.138 4.067 -6.073 1.00 97.06 286 GLY A N 1
ATOM 2117 C CA . GLY A 1 286 ? 10.020 3.098 -6.717 1.00 97.06 286 GLY A CA 1
ATOM 2118 C C . GLY A 1 286 ? 10.678 2.129 -5.735 1.00 97.06 286 GLY A C 1
ATOM 2119 O O . GLY A 1 286 ? 10.649 0.920 -5.945 1.00 97.06 286 GLY A O 1
ATOM 2120 N N . LEU A 1 287 ? 11.206 2.622 -4.611 1.00 96.12 287 LEU A N 1
ATOM 2121 C CA . LEU A 1 287 ? 11.793 1.768 -3.573 1.00 96.12 287 LEU A CA 1
ATOM 2122 C C . LEU A 1 287 ? 10.750 0.838 -2.941 1.00 96.12 287 LEU A C 1
ATOM 2124 O O . LEU A 1 287 ? 11.039 -0.339 -2.717 1.00 96.12 287 LEU A O 1
ATOM 2128 N N . GLN A 1 288 ? 9.524 1.319 -2.711 1.00 96.81 288 GLN A N 1
ATOM 2129 C CA . GLN A 1 288 ? 8.450 0.466 -2.206 1.00 96.81 288 GLN A CA 1
ATOM 2130 C C . GLN A 1 288 ? 8.021 -0.591 -3.236 1.00 96.81 288 GLN A C 1
ATOM 2132 O O . GLN A 1 288 ? 7.777 -1.743 -2.862 1.00 96.81 288 GLN A O 1
ATOM 2137 N N . ALA A 1 289 ? 7.989 -0.244 -4.525 1.00 98.12 289 ALA A N 1
ATOM 2138 C CA . ALA A 1 289 ? 7.740 -1.191 -5.606 1.00 98.12 289 ALA A CA 1
ATOM 2139 C C . ALA A 1 289 ? 8.847 -2.256 -5.676 1.00 98.12 289 ALA A C 1
ATOM 2141 O O . ALA A 1 289 ? 8.558 -3.450 -5.742 1.00 98.12 289 ALA A O 1
ATOM 2142 N N . ILE A 1 290 ? 10.118 -1.858 -5.549 1.00 98.44 290 ILE A N 1
ATOM 2143 C CA . ILE A 1 290 ? 11.251 -2.791 -5.494 1.00 98.44 290 ILE A CA 1
ATOM 2144 C C . ILE A 1 290 ? 11.093 -3.757 -4.320 1.00 98.44 290 ILE A C 1
ATOM 2146 O O . ILE A 1 290 ? 11.127 -4.971 -4.518 1.00 98.44 290 ILE A O 1
ATOM 2150 N N . ALA A 1 291 ? 10.865 -3.240 -3.110 1.00 97.62 291 ALA A N 1
ATOM 2151 C CA . ALA A 1 291 ? 10.693 -4.063 -1.917 1.00 97.62 291 ALA A CA 1
ATOM 2152 C C . ALA A 1 291 ? 9.518 -5.047 -2.057 1.00 97.62 291 ALA A C 1
ATOM 2154 O O . ALA A 1 291 ? 9.634 -6.217 -1.692 1.00 97.62 291 ALA A O 1
ATOM 2155 N N . THR A 1 292 ? 8.393 -4.593 -2.612 1.00 98.06 292 THR A N 1
ATOM 2156 C CA . THR A 1 292 ? 7.183 -5.412 -2.773 1.00 98.06 292 THR A CA 1
ATOM 2157 C C . THR A 1 292 ? 7.376 -6.488 -3.844 1.00 98.06 292 THR A C 1
ATOM 2159 O O . THR A 1 292 ? 7.109 -7.660 -3.587 1.00 98.06 292 THR A O 1
ATOM 2162 N N . ALA A 1 293 ? 7.941 -6.147 -5.004 1.00 98.31 293 ALA A N 1
ATOM 2163 C CA . ALA A 1 293 ? 8.230 -7.114 -6.064 1.00 98.31 293 ALA A CA 1
ATOM 2164 C C . ALA A 1 293 ? 9.263 -8.165 -5.619 1.00 98.31 293 ALA A C 1
ATOM 2166 O O . ALA A 1 293 ? 9.133 -9.348 -5.944 1.00 98.31 293 ALA A O 1
ATOM 2167 N N . LYS A 1 294 ? 10.251 -7.762 -4.806 1.00 98.12 294 LYS A N 1
ATOM 2168 C CA . LYS A 1 294 ? 11.197 -8.680 -4.156 1.00 98.12 294 LYS A CA 1
ATOM 2169 C C . LYS A 1 294 ? 10.510 -9.623 -3.172 1.00 98.12 294 LYS A C 1
ATOM 2171 O O . LYS A 1 294 ? 10.824 -10.810 -3.185 1.00 98.12 294 LYS A O 1
ATOM 2176 N N . ARG A 1 295 ? 9.563 -9.133 -2.362 1.00 97.56 295 ARG A N 1
ATOM 2177 C CA . ARG A 1 295 ? 8.756 -9.968 -1.447 1.00 97.56 295 ARG A CA 1
ATOM 2178 C C . ARG A 1 295 ? 7.923 -11.011 -2.190 1.00 97.56 295 ARG A C 1
ATOM 2180 O O . ARG A 1 295 ? 7.789 -12.122 -1.694 1.00 97.56 295 ARG A O 1
ATOM 2187 N N . LEU A 1 296 ? 7.426 -10.686 -3.384 1.00 96.69 296 LEU A N 1
ATOM 2188 C CA . LEU A 1 296 ? 6.723 -11.638 -4.251 1.00 96.69 296 LEU A CA 1
ATOM 2189 C C . LEU A 1 296 ? 7.659 -12.638 -4.961 1.00 96.69 296 LEU A C 1
ATOM 2191 O O . LEU A 1 296 ? 7.183 -13.517 -5.670 1.00 96.69 296 LEU A O 1
ATOM 2195 N N . GLY A 1 297 ? 8.981 -12.539 -4.784 1.00 97.25 297 GLY A N 1
ATOM 2196 C CA . GLY A 1 297 ? 9.960 -13.446 -5.394 1.00 97.25 297 GLY A CA 1
ATOM 2197 C C . GLY A 1 297 ? 10.404 -13.057 -6.808 1.00 97.25 297 GLY A C 1
ATOM 2198 O O . GLY A 1 297 ? 11.058 -13.856 -7.479 1.00 97.25 297 GLY A O 1
ATOM 2199 N N . GLY A 1 298 ? 10.091 -11.837 -7.255 1.00 97.75 298 GLY A N 1
ATOM 2200 C CA . GLY A 1 298 ? 10.534 -11.313 -8.544 1.00 97.75 298 GLY A CA 1
ATOM 2201 C C . GLY A 1 298 ? 12.034 -10.992 -8.589 1.00 97.75 298 GLY A C 1
ATOM 2202 O O . GLY A 1 298 ? 12.677 -10.652 -7.588 1.00 97.75 298 GLY A O 1
ATOM 2203 N N . VAL A 1 299 ? 12.607 -11.057 -9.791 1.00 98.44 299 VAL A N 1
ATOM 2204 C CA . VAL A 1 299 ? 13.956 -10.560 -10.086 1.00 98.44 299 VAL A CA 1
ATOM 2205 C C . VAL A 1 299 ? 13.845 -9.092 -10.465 1.00 98.44 299 VAL A C 1
ATOM 2207 O O . VAL A 1 299 ? 13.420 -8.760 -11.569 1.00 98.44 299 VAL A O 1
ATOM 2210 N N . VAL A 1 300 ? 14.233 -8.215 -9.542 1.00 98.56 300 VAL A N 1
ATOM 2211 C CA . VAL A 1 300 ? 14.004 -6.774 -9.679 1.00 98.56 300 VAL A CA 1
ATOM 2212 C C . VAL A 1 300 ? 15.264 -6.042 -10.128 1.00 98.56 300 VAL A C 1
ATOM 2214 O O . VAL A 1 300 ? 16.349 -6.240 -9.577 1.00 98.56 300 VAL A O 1
ATOM 2217 N N . THR A 1 301 ? 15.102 -5.173 -11.119 1.00 98.50 301 THR A N 1
ATOM 2218 C CA . THR A 1 301 ? 16.091 -4.199 -11.579 1.00 98.50 301 THR A CA 1
ATOM 2219 C C . THR A 1 301 ? 15.540 -2.797 -11.327 1.00 98.50 301 THR A C 1
ATOM 2221 O O . THR A 1 301 ? 14.427 -2.503 -11.744 1.00 98.50 301 THR A O 1
ATOM 2224 N N . GLY A 1 302 ? 16.283 -1.935 -10.642 1.00 97.50 302 GLY A N 1
ATOM 2225 C CA . GLY A 1 302 ? 15.916 -0.535 -10.421 1.00 97.50 302 GLY A CA 1
ATOM 2226 C C . GLY A 1 302 ? 16.775 0.399 -11.266 1.00 97.50 302 GLY A C 1
ATOM 2227 O O . GLY A 1 302 ? 17.955 0.127 -11.476 1.00 97.50 302 GLY A O 1
ATOM 2228 N N . TYR A 1 303 ? 16.199 1.498 -11.736 1.00 96.31 303 TYR A N 1
ATOM 2229 C CA . TYR A 1 303 ? 16.893 2.562 -12.454 1.00 96.31 303 TYR A CA 1
ATOM 2230 C C . TYR A 1 303 ? 16.562 3.920 -11.831 1.00 96.31 303 TYR A C 1
ATOM 2232 O O . TYR A 1 303 ? 15.411 4.182 -11.504 1.00 96.31 303 TYR A O 1
ATOM 2240 N N . ASP A 1 304 ? 17.549 4.801 -11.709 1.00 94.25 304 ASP A N 1
ATOM 2241 C CA . ASP A 1 304 ? 17.366 6.215 -11.374 1.00 94.25 304 ASP A CA 1
ATOM 2242 C C . ASP A 1 304 ? 18.566 6.998 -11.927 1.00 94.25 304 ASP A C 1
ATOM 2244 O O . ASP A 1 304 ? 19.633 6.429 -12.169 1.00 94.25 304 ASP A O 1
ATOM 2248 N N . VAL A 1 305 ? 18.403 8.303 -12.128 1.00 90.62 305 VAL A N 1
ATOM 2249 C CA . VAL A 1 305 ? 19.509 9.177 -12.546 1.00 90.62 305 VAL A CA 1
ATOM 2250 C C . VAL A 1 305 ? 20.410 9.561 -11.373 1.00 90.62 305 VAL A C 1
ATOM 2252 O O . VAL A 1 305 ? 21.566 9.913 -11.589 1.00 90.62 305 VAL A O 1
ATOM 2255 N N . ARG A 1 306 ? 19.903 9.498 -10.136 1.00 88.31 306 ARG A N 1
ATOM 2256 C CA . ARG A 1 306 ? 20.646 9.860 -8.927 1.00 88.31 306 ARG A CA 1
ATOM 2257 C C . ARG A 1 306 ? 21.560 8.708 -8.501 1.00 88.31 306 ARG A C 1
ATOM 2259 O O . ARG A 1 306 ? 21.084 7.586 -8.342 1.00 88.31 306 ARG A O 1
ATOM 2266 N N . PRO A 1 307 ? 22.852 8.954 -8.240 1.00 83.94 307 PRO A N 1
ATOM 2267 C CA . PRO A 1 307 ? 23.779 7.896 -7.846 1.00 83.94 307 PRO A CA 1
ATOM 2268 C C . PRO A 1 307 ? 23.508 7.364 -6.429 1.00 83.94 307 PRO A C 1
ATOM 2270 O O . PRO A 1 307 ? 23.687 6.172 -6.186 1.00 83.94 307 PRO A O 1
ATOM 2273 N N . ALA A 1 308 ? 23.023 8.210 -5.511 1.00 85.56 308 ALA A N 1
ATOM 2274 C CA . ALA A 1 308 ? 22.810 7.864 -4.100 1.00 85.56 308 ALA A CA 1
ATOM 2275 C C . ALA A 1 308 ? 21.788 6.733 -3.878 1.00 85.56 308 ALA A C 1
ATOM 2277 O O . ALA A 1 308 ? 21.830 6.028 -2.872 1.00 85.56 308 ALA A O 1
ATOM 2278 N N . VAL A 1 309 ? 20.874 6.521 -4.826 1.00 89.38 309 VAL A N 1
ATOM 2279 C CA . VAL A 1 309 ? 19.844 5.481 -4.708 1.00 89.38 309 VAL A CA 1
ATOM 2280 C C . VAL A 1 309 ? 20.338 4.090 -5.098 1.00 89.38 309 VAL A C 1
ATOM 2282 O O . VAL A 1 309 ? 19.640 3.113 -4.838 1.00 89.38 309 VAL A O 1
ATOM 2285 N N . LYS A 1 310 ? 21.528 3.967 -5.701 1.00 93.94 310 LYS A N 1
ATOM 2286 C CA . LYS A 1 310 ? 22.090 2.668 -6.092 1.00 93.94 310 LYS A CA 1
ATOM 2287 C C . LYS A 1 310 ? 22.169 1.721 -4.896 1.00 93.94 310 LYS A C 1
ATOM 2289 O O . LYS A 1 310 ? 21.626 0.620 -4.950 1.00 93.94 310 LYS A O 1
ATOM 2294 N N . GLU A 1 311 ? 22.772 2.186 -3.806 1.00 93.88 311 GLU A N 1
ATOM 2295 C CA . GLU A 1 311 ? 22.906 1.408 -2.571 1.00 93.88 311 GLU A CA 1
ATOM 2296 C C . GLU A 1 311 ? 21.538 1.073 -1.963 1.00 93.88 311 GLU A C 1
ATOM 2298 O O . GLU A 1 311 ? 21.338 -0.022 -1.445 1.00 93.88 311 GLU A O 1
ATOM 2303 N N . GLN A 1 312 ? 20.557 1.973 -2.086 1.00 93.56 312 GLN A N 1
ATOM 2304 C CA . GLN A 1 312 ? 19.194 1.734 -1.604 1.00 93.56 312 GLN A CA 1
ATOM 2305 C C . GLN A 1 312 ? 18.521 0.600 -2.390 1.00 93.56 312 GLN A C 1
ATOM 2307 O O . GLN A 1 312 ? 17.966 -0.319 -1.787 1.00 93.56 312 GLN A O 1
ATOM 2312 N N . VAL A 1 313 ? 18.625 0.611 -3.723 1.00 96.62 313 VAL A N 1
ATOM 2313 C CA . VAL A 1 313 ? 18.108 -0.461 -4.590 1.00 96.62 313 VAL A CA 1
ATOM 2314 C C . VAL A 1 313 ? 18.772 -1.802 -4.263 1.00 96.62 313 VAL A C 1
ATOM 2316 O O . VAL A 1 313 ? 18.086 -2.820 -4.139 1.00 96.62 313 VAL A O 1
ATOM 2319 N N . GLU A 1 314 ? 20.094 -1.805 -4.092 1.00 96.50 314 GLU A N 1
ATOM 2320 C CA . GLU A 1 314 ? 20.873 -3.005 -3.771 1.00 96.50 314 GLU A CA 1
ATOM 2321 C C . GLU A 1 314 ? 20.556 -3.541 -2.364 1.00 96.50 314 GLU A C 1
ATOM 2323 O O . GLU A 1 314 ? 20.407 -4.752 -2.196 1.00 96.50 314 GLU A O 1
ATOM 2328 N N . SER A 1 315 ? 20.335 -2.665 -1.376 1.00 95.25 315 SER A N 1
ATOM 2329 C CA . SER A 1 315 ? 19.961 -3.050 -0.004 1.00 95.25 315 SER A CA 1
ATOM 2330 C C . SER A 1 315 ? 18.611 -3.775 0.076 1.00 95.25 315 SER A C 1
ATOM 2332 O O . SER A 1 315 ? 18.410 -4.638 0.929 1.00 95.25 315 SER A O 1
ATOM 2334 N N . LEU A 1 316 ? 17.700 -3.483 -0.859 1.00 95.12 316 LEU A N 1
ATOM 2335 C CA . LEU A 1 316 ? 16.414 -4.170 -1.005 1.00 95.12 316 LEU A CA 1
ATOM 2336 C C . LEU A 1 316 ? 16.532 -5.477 -1.811 1.00 95.12 316 LEU A C 1
ATOM 2338 O O . LEU A 1 316 ? 15.540 -6.176 -2.026 1.00 95.12 316 LEU A O 1
ATOM 2342 N N . GLY A 1 317 ? 17.736 -5.831 -2.269 1.00 93.81 317 GLY A N 1
ATOM 2343 C CA . GLY A 1 317 ? 18.015 -7.028 -3.059 1.00 93.81 317 GLY A CA 1
ATOM 2344 C C . GLY A 1 317 ? 17.683 -6.889 -4.548 1.00 93.81 317 GLY A C 1
ATOM 2345 O O . GLY A 1 317 ? 17.549 -7.911 -5.237 1.00 93.81 317 GLY A O 1
ATOM 2346 N N . GLY A 1 318 ? 17.503 -5.659 -5.039 1.00 96.75 318 GLY A N 1
ATOM 2347 C CA . GLY A 1 318 ? 17.406 -5.341 -6.462 1.00 96.75 318 GLY A CA 1
ATOM 2348 C C . GLY A 1 318 ? 18.783 -5.196 -7.116 1.00 96.75 318 GLY A C 1
ATOM 2349 O O . GLY A 1 318 ? 19.805 -5.103 -6.444 1.00 96.75 318 GLY A O 1
ATOM 2350 N N . ARG A 1 319 ? 18.819 -5.176 -8.451 1.00 97.38 319 ARG A N 1
ATOM 2351 C CA . ARG A 1 319 ? 20.017 -4.809 -9.227 1.00 97.38 319 ARG A CA 1
ATOM 2352 C C . ARG A 1 319 ? 19.871 -3.387 -9.746 1.00 97.38 319 ARG A C 1
ATOM 2354 O O . ARG A 1 319 ? 18.824 -3.065 -10.296 1.00 97.38 319 ARG A O 1
ATOM 2361 N N . PHE A 1 320 ? 20.900 -2.557 -9.626 1.00 96.81 320 PHE A N 1
ATOM 2362 C CA . PHE A 1 320 ? 20.856 -1.207 -10.183 1.00 96.81 320 PHE A CA 1
ATOM 2363 C C . PHE A 1 320 ? 21.270 -1.200 -11.661 1.00 96.81 320 PHE A C 1
ATOM 2365 O O . PHE A 1 320 ? 22.336 -1.700 -12.022 1.00 96.81 320 PHE A O 1
ATOM 2372 N N . LEU A 1 321 ? 20.424 -0.642 -12.526 1.00 95.12 321 LEU A N 1
ATOM 2373 C CA . LEU A 1 321 ? 20.721 -0.441 -13.939 1.00 95.12 321 LEU A CA 1
ATOM 2374 C C . LEU A 1 321 ? 21.520 0.849 -14.104 1.00 95.12 321 LEU A C 1
ATOM 2376 O O . LEU A 1 321 ? 21.000 1.944 -13.926 1.00 95.12 321 LEU A O 1
ATOM 2380 N N . GLN A 1 322 ? 22.789 0.725 -14.467 1.00 90.62 322 GLN A N 1
ATOM 2381 C CA . GLN A 1 322 ? 23.673 1.870 -14.640 1.00 90.62 322 GLN A CA 1
ATOM 2382 C C . GLN A 1 322 ? 23.777 2.253 -16.121 1.00 90.62 322 GLN A C 1
ATOM 2384 O O . GLN A 1 322 ? 24.119 1.417 -16.953 1.00 90.62 322 GLN A O 1
ATOM 2389 N N . VAL A 1 323 ? 23.486 3.517 -16.445 1.00 87.88 323 VAL A N 1
ATOM 2390 C CA . VAL A 1 323 ? 23.583 4.057 -17.817 1.00 87.88 323 VAL A CA 1
ATOM 2391 C C . VAL A 1 323 ? 24.959 4.677 -18.063 1.00 87.88 323 VAL A C 1
ATOM 2393 O O . VAL A 1 323 ? 25.645 4.326 -19.021 1.00 87.88 323 VAL A O 1
ATOM 2396 N N . ASP A 1 324 ? 25.374 5.600 -17.196 1.00 82.06 324 ASP A N 1
ATOM 2397 C CA . AS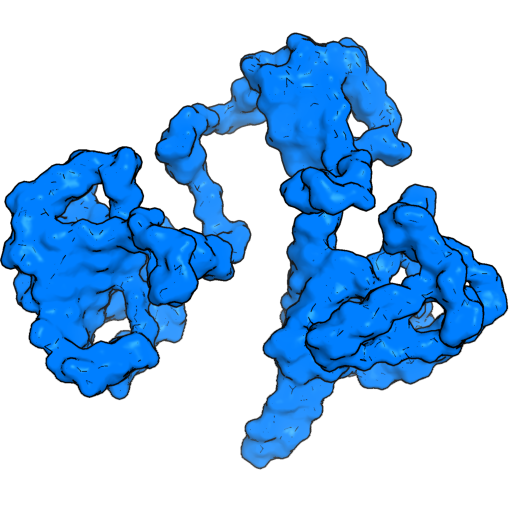P A 1 324 ? 26.662 6.288 -17.276 1.00 82.06 324 ASP A CA 1
ATOM 2398 C C . ASP A 1 324 ? 27.025 6.838 -15.894 1.00 82.06 324 ASP A C 1
ATOM 2400 O O . ASP A 1 324 ? 26.291 7.664 -15.365 1.00 82.06 324 ASP A O 1
ATOM 2404 N N . ALA A 1 325 ? 28.111 6.343 -15.293 1.00 75.31 325 ALA A N 1
ATOM 2405 C CA . ALA A 1 325 ? 28.514 6.718 -13.936 1.00 75.31 325 ALA A CA 1
ATOM 2406 C C . ALA A 1 325 ? 28.970 8.178 -13.836 1.00 75.31 325 ALA A C 1
ATOM 2408 O O . ALA A 1 325 ? 28.696 8.861 -12.847 1.00 75.31 325 ALA A O 1
ATOM 2409 N N . ASP A 1 326 ? 29.704 8.630 -14.851 1.00 74.88 326 ASP A N 1
ATOM 2410 C CA . ASP A 1 326 ? 30.410 9.902 -14.821 1.00 74.88 326 ASP A CA 1
ATOM 2411 C C . ASP A 1 326 ? 29.462 11.054 -15.133 1.00 74.88 326 ASP A C 1
ATOM 2413 O O . ASP A 1 326 ? 29.530 12.093 -14.479 1.00 74.88 326 ASP A O 1
ATOM 2417 N N . ALA A 1 327 ? 28.506 10.836 -16.040 1.00 75.31 327 ALA A N 1
ATOM 2418 C CA . ALA A 1 327 ? 27.483 11.823 -16.368 1.00 75.31 327 ALA A CA 1
ATOM 2419 C C . ALA A 1 327 ? 26.460 12.063 -15.238 1.00 75.31 327 ALA A C 1
ATOM 2421 O O . ALA A 1 327 ? 25.767 13.076 -15.261 1.00 75.31 327 ALA A O 1
ATOM 2422 N N . THR A 1 328 ? 26.340 11.158 -14.255 1.00 76.25 328 THR A N 1
ATOM 2423 C CA . THR A 1 328 ? 25.315 11.233 -13.190 1.00 76.25 328 THR A CA 1
ATOM 2424 C C . THR A 1 328 ? 25.783 11.844 -11.868 1.00 76.25 328 THR A C 1
ATOM 2426 O O . THR A 1 328 ? 24.978 11.959 -10.947 1.00 76.25 328 THR A O 1
ATOM 2429 N N . LYS A 1 329 ? 27.052 12.255 -11.737 1.00 76.44 329 LYS A N 1
ATOM 2430 C CA . LYS A 1 329 ? 27.603 12.752 -10.456 1.00 76.44 329 LYS A CA 1
ATOM 2431 C C . LYS A 1 329 ? 26.844 13.964 -9.894 1.00 76.44 329 LYS A C 1
ATOM 2433 O O . LYS A 1 329 ? 26.650 14.037 -8.687 1.00 76.44 329 LYS A O 1
ATOM 2438 N N . ASP A 1 330 ? 26.329 14.833 -10.767 1.00 77.12 330 ASP A N 1
ATOM 2439 C CA . ASP A 1 330 ? 25.606 16.061 -10.394 1.00 77.12 330 ASP A CA 1
ATOM 2440 C C . ASP A 1 330 ? 24.088 16.000 -10.661 1.00 77.12 330 ASP A C 1
ATOM 2442 O O . ASP A 1 330 ? 23.411 17.037 -10.692 1.00 77.12 330 ASP A O 1
ATOM 2446 N N . ALA A 1 331 ? 23.536 14.796 -10.853 1.00 80.44 331 ALA A N 1
ATOM 2447 C CA . ALA A 1 331 ? 22.137 14.573 -11.237 1.00 80.44 331 ALA A CA 1
ATOM 2448 C C . ALA A 1 331 ? 21.116 14.825 -10.107 1.00 80.44 331 ALA A C 1
ATOM 2450 O O . ALA A 1 331 ? 19.911 14.698 -10.326 1.00 80.44 331 ALA A O 1
ATOM 2451 N N . GLU A 1 332 ? 21.572 15.201 -8.911 1.00 83.38 332 GLU A N 1
ATOM 2452 C CA . GLU A 1 332 ? 20.740 15.465 -7.736 1.00 83.38 332 GLU A CA 1
ATOM 2453 C C . GLU A 1 332 ? 20.769 16.955 -7.345 1.00 83.38 332 GLU A C 1
ATOM 2455 O O . GLU A 1 332 ? 21.777 17.656 -7.470 1.00 83.38 332 GLU A O 1
ATOM 2460 N N . THR A 1 333 ? 19.622 17.483 -6.924 1.00 80.81 333 THR A N 1
ATOM 2461 C CA . THR A 1 333 ? 19.469 18.838 -6.365 1.00 80.81 333 THR A CA 1
ATOM 2462 C C . THR A 1 333 ? 19.722 18.837 -4.856 1.00 80.81 333 THR A C 1
ATOM 2464 O O . THR A 1 333 ? 19.652 17.796 -4.213 1.00 80.81 333 THR A O 1
ATOM 2467 N N . ALA A 1 334 ? 19.908 20.013 -4.248 1.00 77.75 334 ALA A N 1
ATOM 2468 C CA . ALA A 1 334 ? 20.055 20.133 -2.791 1.00 77.75 334 ALA A CA 1
ATOM 2469 C C . ALA A 1 334 ? 18.850 19.581 -1.991 1.00 77.75 334 ALA A C 1
ATOM 2471 O O . ALA A 1 334 ? 19.000 19.226 -0.828 1.00 77.75 334 ALA A O 1
ATOM 2472 N N . GLY A 1 335 ? 17.663 19.494 -2.608 1.00 71.75 335 GLY A N 1
ATOM 2473 C CA . GL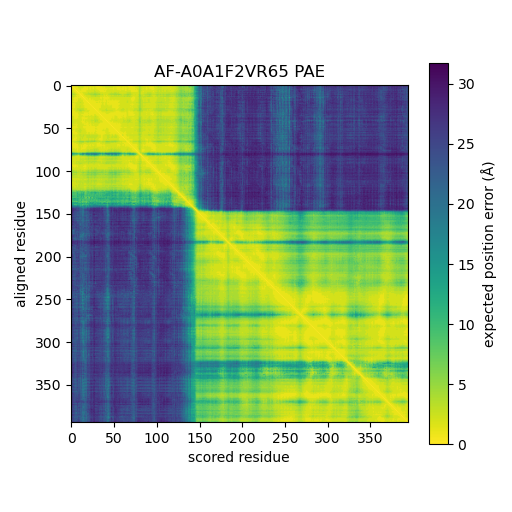Y A 1 335 ? 16.455 18.911 -2.009 1.00 71.75 335 GLY A CA 1
ATOM 2474 C C . GLY A 1 335 ? 16.260 17.414 -2.281 1.00 71.75 335 GLY A C 1
ATOM 2475 O O . GLY A 1 335 ? 15.168 16.898 -2.045 1.00 71.75 335 GLY A O 1
ATOM 2476 N N . GLY A 1 336 ? 17.263 16.730 -2.840 1.00 76.75 336 GLY A N 1
ATOM 2477 C CA . GLY A 1 336 ? 17.227 15.293 -3.133 1.00 76.75 336 GLY A CA 1
ATOM 2478 C C . GLY A 1 336 ? 16.450 14.892 -4.395 1.00 76.75 336 GLY A C 1
ATOM 2479 O O . GLY A 1 336 ? 16.226 13.705 -4.652 1.00 76.75 336 GLY A O 1
ATOM 2480 N N . TYR A 1 337 ? 16.002 15.871 -5.191 1.00 79.06 337 TYR A N 1
ATOM 2481 C CA . TYR A 1 337 ? 15.307 15.635 -6.461 1.00 79.06 337 TYR A CA 1
ATOM 2482 C C . TYR A 1 337 ? 16.275 15.431 -7.620 1.00 79.06 337 TYR A C 1
ATOM 2484 O O . TYR A 1 337 ? 17.339 16.049 -7.653 1.00 79.06 337 TYR A O 1
ATOM 2492 N N . ALA A 1 338 ? 15.853 14.633 -8.598 1.00 81.69 338 ALA A N 1
ATOM 2493 C CA . ALA A 1 338 ? 16.541 14.488 -9.871 1.00 81.69 338 ALA A CA 1
ATOM 2494 C C . ALA A 1 338 ? 16.530 15.798 -10.679 1.00 81.69 338 ALA A C 1
ATOM 2496 O O . ALA A 1 338 ? 15.529 16.520 -10.701 1.00 81.69 338 ALA A O 1
ATOM 2497 N N . LYS A 1 339 ? 17.639 16.084 -11.365 1.00 82.38 339 LYS A N 1
ATOM 2498 C CA . LYS A 1 339 ? 17.734 17.132 -12.389 1.00 82.38 339 LYS A CA 1
ATOM 2499 C C . LYS A 1 339 ? 17.420 16.569 -13.773 1.00 82.38 339 LYS A C 1
ATOM 2501 O O . LYS A 1 339 ? 17.543 15.372 -14.024 1.00 82.38 339 LYS A O 1
ATOM 2506 N N . GLU A 1 340 ? 17.041 17.458 -14.683 1.00 80.31 340 GLU A N 1
ATOM 2507 C CA . GLU A 1 340 ? 16.946 17.123 -16.100 1.00 80.31 340 GLU A CA 1
ATOM 2508 C C . GLU A 1 340 ? 18.348 16.894 -16.684 1.00 80.31 340 GLU A C 1
ATOM 2510 O O . GLU A 1 340 ? 19.265 17.684 -16.458 1.00 80.31 340 GLU A O 1
ATOM 2515 N N . MET A 1 341 ? 18.503 15.801 -17.429 1.00 84.06 341 MET A N 1
ATOM 2516 C CA . MET A 1 341 ? 19.772 15.401 -18.037 1.00 84.06 341 MET A CA 1
ATOM 2517 C C . MET A 1 341 ? 19.854 15.888 -19.487 1.00 84.06 341 MET A C 1
ATOM 2519 O O . MET A 1 341 ? 18.836 15.947 -20.173 1.00 84.06 341 MET A O 1
ATOM 2523 N N . GLY A 1 342 ? 21.059 16.195 -19.978 1.00 83.69 342 GLY A N 1
ATOM 2524 C CA . GLY A 1 342 ? 21.267 16.662 -21.355 1.00 83.69 342 GLY A CA 1
ATOM 2525 C C . GLY A 1 342 ? 20.972 15.603 -22.429 1.00 83.69 342 GLY A C 1
ATOM 2526 O O . GLY A 1 342 ? 20.982 14.401 -22.161 1.00 83.69 342 GLY A O 1
ATOM 2527 N N . GLU A 1 343 ? 20.767 16.041 -23.675 1.00 84.94 343 GLU A N 1
ATOM 2528 C CA . GLU A 1 343 ? 20.334 15.173 -24.786 1.00 84.94 343 GLU A CA 1
ATOM 2529 C C . GLU A 1 343 ? 21.230 13.952 -25.030 1.00 84.94 343 GLU A C 1
ATOM 2531 O O . GLU A 1 343 ? 20.734 12.866 -25.324 1.00 84.94 343 GLU A O 1
ATOM 2536 N N . ALA A 1 344 ? 22.553 14.109 -24.926 1.00 85.56 344 ALA A N 1
ATOM 2537 C CA . ALA A 1 344 ? 23.490 13.005 -25.139 1.00 85.56 344 ALA A CA 1
ATOM 2538 C C . ALA A 1 344 ? 23.267 11.871 -24.122 1.00 85.56 344 ALA A C 1
ATOM 2540 O O . ALA A 1 344 ? 23.282 10.693 -24.486 1.00 85.56 344 ALA A O 1
ATOM 2541 N N . TYR A 1 345 ? 22.985 12.228 -22.864 1.00 87.69 345 TYR A N 1
ATOM 2542 C CA . TYR A 1 345 ? 22.629 11.264 -21.829 1.00 87.69 345 TYR A CA 1
ATOM 2543 C C . TYR A 1 345 ? 21.261 10.643 -22.105 1.00 87.69 345 TYR A C 1
ATOM 2545 O O . TYR A 1 345 ? 21.137 9.427 -22.035 1.00 87.69 345 TYR A O 1
ATOM 2553 N N . GLN A 1 346 ? 20.256 11.443 -22.474 1.00 86.25 346 GLN A N 1
ATOM 2554 C CA . GLN A 1 346 ? 18.909 10.943 -22.777 1.00 86.25 346 GLN A CA 1
ATOM 2555 C C . GLN A 1 346 ? 18.914 9.911 -23.916 1.00 86.25 346 GLN A C 1
ATOM 2557 O O . GLN A 1 346 ? 18.248 8.883 -23.819 1.00 86.25 346 GLN A O 1
ATOM 2562 N N . ARG A 1 347 ? 19.722 10.117 -24.966 1.00 88.12 347 ARG A N 1
ATOM 2563 C CA . ARG A 1 347 ? 19.884 9.133 -26.055 1.00 88.12 347 ARG A CA 1
ATOM 2564 C C . ARG A 1 347 ? 20.472 7.816 -25.548 1.00 88.12 347 ARG A C 1
ATOM 2566 O O . ARG A 1 347 ? 19.950 6.746 -25.856 1.00 88.12 347 ARG A O 1
ATOM 2573 N N . LYS A 1 348 ? 21.533 7.888 -24.738 1.00 90.81 348 LYS A N 1
ATOM 2574 C CA . LYS A 1 348 ? 22.174 6.706 -24.142 1.00 90.81 348 LYS A CA 1
ATOM 2575 C C . LYS A 1 348 ? 21.243 5.992 -23.156 1.00 90.81 348 LYS A C 1
ATOM 2577 O O . LYS A 1 348 ? 21.156 4.768 -23.169 1.00 90.81 348 LYS A O 1
ATOM 2582 N N . GLN A 1 349 ? 20.512 6.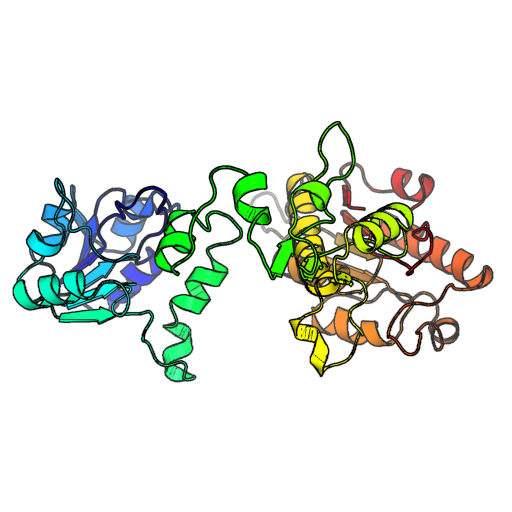754 -22.345 1.00 92.94 349 GLN A N 1
ATOM 2583 C CA . GLN A 1 349 ? 19.480 6.270 -21.432 1.00 92.94 349 GLN A CA 1
ATOM 2584 C C . GLN A 1 349 ? 18.404 5.508 -22.202 1.00 92.94 349 GLN A C 1
ATOM 2586 O O . GLN A 1 349 ? 18.155 4.351 -21.882 1.00 92.94 349 GLN A O 1
ATOM 2591 N N . ALA A 1 350 ? 17.828 6.101 -23.250 1.00 90.88 350 ALA A N 1
ATOM 2592 C CA . ALA A 1 350 ? 16.814 5.450 -24.072 1.00 90.88 350 ALA A CA 1
ATOM 2593 C C . ALA A 1 350 ? 17.318 4.117 -24.648 1.00 90.88 350 ALA A C 1
ATOM 2595 O O . ALA A 1 350 ? 16.621 3.111 -24.557 1.00 90.88 350 ALA A O 1
ATOM 2596 N N . GLN A 1 351 ? 18.553 4.070 -25.158 1.00 92.38 351 GLN A N 1
ATOM 2597 C CA . GLN A 1 351 ? 19.142 2.835 -25.682 1.00 92.38 351 GLN A CA 1
ATOM 2598 C C . GLN A 1 351 ? 19.278 1.744 -24.605 1.00 92.38 351 GLN A C 1
ATOM 2600 O O . GLN A 1 351 ? 18.879 0.600 -24.821 1.00 92.38 351 GLN A O 1
ATOM 2605 N N . VAL A 1 352 ? 19.818 2.087 -23.432 1.00 94.44 352 VAL A N 1
ATOM 2606 C CA . VAL A 1 352 ? 20.001 1.135 -22.322 1.00 94.44 352 VAL A CA 1
ATOM 2607 C C . VAL A 1 352 ? 18.656 0.658 -21.769 1.00 94.44 352 VAL A C 1
ATOM 2609 O O . VAL A 1 352 ? 18.493 -0.531 -21.480 1.00 94.44 352 VAL A O 1
ATOM 2612 N N . LEU A 1 353 ? 17.683 1.563 -21.638 1.00 95.06 353 LEU A N 1
ATOM 2613 C CA . LEU A 1 353 ? 16.342 1.230 -21.168 1.00 95.06 353 LEU A CA 1
ATOM 2614 C C . LEU A 1 353 ? 15.613 0.317 -22.152 1.00 95.06 353 LEU A C 1
ATOM 2616 O O . LEU A 1 353 ? 15.022 -0.663 -21.708 1.00 95.06 353 LEU A O 1
ATOM 2620 N N . HIS A 1 354 ? 15.720 0.557 -23.462 1.00 94.94 354 HIS A N 1
ATOM 2621 C CA . HIS A 1 354 ? 15.115 -0.302 -24.486 1.00 94.94 354 HIS A CA 1
ATOM 2622 C C . HIS A 1 354 ? 15.648 -1.735 -24.393 1.00 94.94 354 HIS A C 1
ATOM 2624 O O . HIS A 1 354 ? 14.877 -2.689 -24.284 1.00 94.94 354 HIS A O 1
ATOM 2630 N N . GLU A 1 355 ? 16.971 -1.894 -24.350 1.00 95.00 355 GLU A N 1
ATOM 2631 C CA . GLU A 1 355 ? 17.613 -3.211 -24.262 1.00 95.00 355 GLU A CA 1
ATOM 2632 C C . GLU A 1 355 ? 17.341 -3.934 -22.937 1.00 95.00 355 GLU A C 1
ATOM 2634 O O . GLU A 1 355 ? 17.318 -5.170 -22.882 1.00 95.00 355 GLU A O 1
ATOM 2639 N N . SER A 1 356 ? 17.118 -3.180 -21.858 1.00 94.50 356 SER A N 1
ATOM 2640 C CA . SER A 1 356 ? 16.677 -3.740 -20.584 1.00 94.50 356 SER A CA 1
ATOM 2641 C C . SER A 1 356 ? 15.216 -4.182 -20.652 1.00 94.50 356 SER A C 1
ATOM 2643 O O . SER A 1 356 ? 14.934 -5.335 -20.325 1.00 94.50 356 SER A O 1
ATOM 2645 N N . ALA A 1 357 ? 14.311 -3.309 -21.111 1.00 94.06 357 ALA A N 1
ATOM 2646 C CA . ALA A 1 357 ? 12.860 -3.504 -21.127 1.00 94.06 357 ALA A CA 1
ATOM 2647 C C . ALA A 1 357 ? 12.435 -4.754 -21.910 1.00 94.06 357 ALA A C 1
ATOM 2649 O O . ALA A 1 357 ? 11.616 -5.521 -21.411 1.00 94.06 357 ALA A O 1
ATOM 2650 N N . LYS A 1 358 ? 13.083 -5.048 -23.049 1.00 95.06 358 LYS A N 1
ATOM 2651 C CA . LYS A 1 358 ? 12.878 -6.284 -23.843 1.00 95.06 358 LYS A CA 1
ATOM 2652 C C . LYS A 1 358 ? 12.937 -7.573 -23.015 1.00 95.06 358 LYS A C 1
ATOM 2654 O O . LYS A 1 358 ? 12.320 -8.585 -23.341 1.00 95.06 358 LYS A O 1
ATOM 2659 N N . LYS A 1 359 ? 13.738 -7.569 -21.947 1.00 95.56 359 LYS A N 1
ATOM 2660 C CA . LYS A 1 359 ? 13.998 -8.745 -21.105 1.00 95.56 359 LYS A CA 1
ATOM 2661 C C . LYS A 1 359 ? 13.083 -8.806 -19.885 1.00 95.56 359 LYS A C 1
ATOM 2663 O O . LYS A 1 359 ? 13.149 -9.801 -19.159 1.00 95.56 359 LYS A O 1
ATOM 2668 N N . GLN A 1 360 ? 12.298 -7.765 -19.632 1.00 97.50 360 GLN A N 1
ATOM 2669 C CA . GLN A 1 360 ? 11.438 -7.648 -18.459 1.00 97.50 360 GLN A CA 1
ATOM 2670 C C . GLN A 1 360 ? 10.056 -8.190 -18.772 1.00 97.50 360 GLN A C 1
ATOM 2672 O O . GLN A 1 360 ? 9.599 -8.157 -19.910 1.00 97.50 360 GLN A O 1
ATOM 2677 N N . ASP A 1 361 ? 9.409 -8.706 -17.741 1.00 98.31 361 ASP A N 1
ATOM 2678 C CA . ASP A 1 361 ? 8.013 -9.095 -17.821 1.00 98.31 361 ASP A CA 1
ATOM 2679 C C . ASP A 1 361 ? 7.125 -7.937 -17.335 1.00 98.31 361 ASP A C 1
ATOM 2681 O O . ASP A 1 361 ? 6.042 -7.738 -17.870 1.00 98.31 361 ASP A O 1
ATOM 2685 N N . ILE A 1 362 ? 7.614 -7.132 -16.382 1.00 98.75 362 ILE A N 1
ATOM 2686 C CA . ILE A 1 362 ? 6.884 -6.006 -15.790 1.00 98.75 362 ILE A CA 1
ATOM 2687 C C . ILE A 1 362 ? 7.764 -4.753 -15.769 1.00 98.75 362 ILE A C 1
ATOM 2689 O O . ILE A 1 362 ? 8.942 -4.831 -15.407 1.00 98.75 362 ILE A O 1
ATOM 2693 N N . VAL A 1 363 ? 7.192 -3.597 -16.111 1.00 98.69 363 VAL A N 1
ATOM 2694 C CA . VAL A 1 363 ? 7.827 -2.276 -15.959 1.00 98.69 363 VAL A CA 1
ATOM 2695 C C . VAL A 1 363 ? 6.943 -1.386 -15.088 1.00 98.69 363 VAL A C 1
ATOM 2697 O O . VAL A 1 363 ? 5.747 -1.286 -15.331 1.00 98.69 363 VAL A O 1
ATOM 2700 N N . ILE A 1 364 ? 7.526 -0.749 -14.073 1.00 98.62 364 ILE A N 1
ATOM 2701 C CA . ILE A 1 364 ? 6.837 0.206 -13.195 1.00 98.62 364 ILE A CA 1
ATOM 2702 C C . ILE A 1 364 ? 7.514 1.568 -13.342 1.00 98.62 364 ILE A C 1
ATOM 2704 O O . ILE A 1 364 ? 8.710 1.686 -13.060 1.00 98.62 364 ILE A O 1
ATOM 2708 N N . CYS A 1 365 ? 6.773 2.584 -13.772 1.00 98.12 365 CYS A N 1
ATOM 2709 C CA . CYS A 1 365 ? 7.267 3.944 -13.955 1.00 98.12 365 CYS A CA 1
ATOM 2710 C C . CYS A 1 365 ? 6.921 4.798 -12.732 1.00 98.12 365 CYS A C 1
ATOM 2712 O O . CYS A 1 365 ? 5.783 4.858 -12.298 1.00 98.12 365 CYS A O 1
ATOM 2714 N N . THR A 1 366 ? 7.912 5.461 -12.135 1.00 96.62 366 THR A N 1
ATOM 2715 C CA . THR A 1 366 ? 7.684 6.380 -11.003 1.00 96.62 366 THR A CA 1
ATOM 2716 C C . THR A 1 366 ? 8.516 7.659 -11.116 1.00 96.62 366 THR A C 1
ATOM 2718 O O . THR A 1 366 ? 8.748 8.353 -10.121 1.00 96.62 366 THR A O 1
ATOM 2721 N N . ALA A 1 367 ? 9.074 7.939 -12.294 1.00 92.38 367 ALA A N 1
ATOM 2722 C CA . ALA A 1 367 ? 9.957 9.074 -12.508 1.00 92.38 367 ALA A CA 1
ATOM 2723 C C . ALA A 1 367 ? 9.141 10.363 -12.670 1.00 92.38 367 ALA A C 1
ATOM 2725 O O . ALA A 1 367 ? 8.427 10.539 -13.653 1.00 92.38 367 ALA A O 1
ATOM 2726 N N . LEU A 1 368 ? 9.289 11.291 -11.724 1.00 87.94 368 LEU A N 1
ATOM 2727 C CA . LEU A 1 368 ? 8.657 12.608 -11.767 1.00 87.94 368 LEU A CA 1
ATOM 2728 C C . LEU A 1 368 ? 9.677 13.703 -11.462 1.00 87.94 368 LEU A C 1
ATOM 2730 O O . LEU A 1 368 ? 10.530 13.553 -10.585 1.00 87.94 368 LEU A O 1
ATOM 2734 N N . ILE A 1 369 ? 9.552 14.823 -12.175 1.00 82.31 369 ILE A N 1
ATOM 2735 C CA . ILE A 1 369 ? 10.337 16.036 -11.943 1.00 82.31 369 ILE A CA 1
ATOM 2736 C C . ILE A 1 369 ? 9.368 17.127 -11.466 1.00 82.31 369 ILE A C 1
ATOM 2738 O O . ILE A 1 369 ? 8.428 17.450 -12.196 1.00 82.31 369 ILE A O 1
ATOM 2742 N N . PRO A 1 370 ? 9.563 17.703 -10.265 1.00 76.38 370 PRO A N 1
ATOM 2743 C CA . PRO A 1 370 ? 8.672 18.735 -9.742 1.00 76.38 370 PRO A CA 1
ATOM 2744 C C . PRO A 1 370 ? 8.489 19.906 -10.713 1.00 76.38 370 PRO A C 1
ATOM 2746 O O . PRO A 1 370 ? 9.463 20.450 -11.235 1.00 76.38 370 PRO A O 1
ATOM 2749 N N . GLY A 1 371 ? 7.233 20.296 -10.945 1.00 78.44 371 GLY A N 1
ATOM 2750 C CA . GLY A 1 371 ? 6.880 21.425 -11.812 1.00 78.44 371 GLY A CA 1
ATOM 2751 C C . GLY A 1 371 ? 7.097 21.184 -13.309 1.00 78.44 371 GLY A C 1
ATOM 2752 O O . GLY A 1 371 ? 7.042 22.135 -14.085 1.00 78.44 371 GLY A O 1
ATOM 2753 N N . ARG A 1 372 ? 7.358 19.941 -13.733 1.00 83.94 372 ARG A N 1
ATOM 2754 C CA . ARG A 1 372 ? 7.561 19.581 -15.140 1.00 83.94 372 ARG A CA 1
ATOM 2755 C C . ARG A 1 372 ? 6.742 18.360 -15.533 1.00 83.94 372 ARG A C 1
ATOM 2757 O O . ARG A 1 372 ? 6.270 17.602 -14.690 1.00 83.94 372 ARG A O 1
ATOM 2764 N N . LYS A 1 373 ? 6.601 18.164 -16.844 1.00 86.75 373 LYS A N 1
ATOM 2765 C CA . LYS A 1 373 ? 6.037 16.934 -17.400 1.00 86.75 373 LYS A CA 1
ATOM 2766 C C . LYS A 1 373 ? 6.922 15.741 -17.018 1.00 86.75 373 LYS A C 1
ATOM 2768 O O . LYS A 1 373 ? 8.147 15.870 -16.988 1.00 86.75 373 LYS A O 1
ATOM 2773 N N . ALA A 1 374 ? 6.300 14.593 -16.756 1.00 89.81 374 ALA A N 1
ATOM 2774 C CA . ALA A 1 374 ? 7.019 13.342 -16.556 1.00 89.81 374 ALA A CA 1
ATOM 2775 C C . ALA A 1 374 ? 7.927 13.040 -17.771 1.00 89.81 374 ALA A C 1
ATOM 2777 O O . ALA A 1 374 ? 7.498 13.242 -18.916 1.00 89.81 374 ALA A O 1
ATOM 2778 N N . PRO A 1 375 ? 9.178 12.597 -17.552 1.00 89.56 375 PRO A N 1
ATOM 2779 C CA . PRO A 1 375 ? 10.070 12.220 -18.639 1.00 89.56 375 PRO A CA 1
ATOM 2780 C C . PRO A 1 375 ? 9.547 10.970 -19.353 1.00 89.56 375 PRO A C 1
ATOM 2782 O O . PRO A 1 375 ? 9.104 10.014 -18.720 1.00 89.56 375 PRO A O 1
ATOM 2785 N N . VAL A 1 376 ? 9.647 10.950 -20.681 1.00 92.44 376 VAL A N 1
ATOM 2786 C CA . VAL A 1 376 ? 9.276 9.774 -21.478 1.00 92.44 376 VAL A CA 1
ATOM 2787 C C . VAL A 1 376 ? 10.413 8.755 -21.406 1.00 92.44 376 VAL A C 1
ATOM 2789 O O . VAL A 1 376 ? 11.419 8.897 -22.097 1.00 92.44 376 VAL A O 1
ATOM 2792 N N . LEU A 1 377 ? 10.262 7.741 -20.551 1.00 93.38 377 LEU A N 1
ATOM 2793 C CA . LEU A 1 377 ? 11.256 6.670 -20.370 1.00 93.38 377 LEU A CA 1
ATOM 2794 C C . LEU A 1 377 ? 10.890 5.370 -21.093 1.00 93.38 377 LEU A C 1
ATOM 2796 O O . LEU A 1 377 ? 11.776 4.568 -21.383 1.00 93.38 377 LEU A O 1
ATOM 2800 N N . VAL A 1 378 ? 9.605 5.175 -21.394 1.00 95.81 378 VAL A N 1
ATOM 2801 C CA . VAL A 1 378 ? 9.084 4.024 -22.134 1.00 95.81 378 VAL A CA 1
ATOM 2802 C C . VAL A 1 378 ? 8.412 4.537 -23.402 1.00 95.81 378 VAL A C 1
ATOM 2804 O O . VAL A 1 378 ? 7.445 5.292 -23.339 1.00 95.81 378 VAL A O 1
ATOM 2807 N N . THR A 1 379 ? 8.949 4.170 -24.564 1.00 95.81 379 THR A N 1
ATOM 2808 C CA . THR A 1 379 ? 8.397 4.567 -25.868 1.00 95.81 379 THR A CA 1
ATOM 2809 C C . THR A 1 379 ? 7.519 3.463 -26.446 1.00 95.81 379 THR A C 1
ATOM 2811 O O . THR A 1 379 ? 7.682 2.293 -26.110 1.00 95.81 379 THR A O 1
ATOM 2814 N N . GLU A 1 380 ? 6.635 3.804 -27.385 1.00 96.38 380 GLU A N 1
ATOM 2815 C CA . GLU A 1 380 ? 5.802 2.815 -28.087 1.00 96.38 380 GLU A CA 1
ATOM 2816 C C . GLU A 1 380 ? 6.639 1.696 -28.735 1.00 96.38 380 GLU A C 1
ATOM 2818 O O . GLU A 1 380 ? 6.264 0.526 -28.686 1.00 96.38 380 GLU A O 1
ATOM 2823 N N . ALA A 1 381 ? 7.803 2.039 -29.297 1.00 94.94 381 ALA A N 1
ATOM 2824 C CA . ALA A 1 381 ? 8.726 1.063 -29.872 1.00 94.94 381 ALA A CA 1
ATOM 2825 C C . ALA A 1 381 ? 9.263 0.080 -28.817 1.00 94.94 381 ALA A C 1
ATOM 2827 O O . ALA A 1 381 ? 9.364 -1.111 -29.091 1.00 94.94 381 ALA A O 1
ATOM 2828 N N . MET A 1 382 ? 9.554 0.554 -27.599 1.00 95.81 382 MET A N 1
ATOM 2829 C CA . MET A 1 382 ? 9.951 -0.326 -26.497 1.00 95.81 382 MET A CA 1
ATOM 2830 C C . MET A 1 382 ? 8.817 -1.275 -26.116 1.00 95.81 382 MET A C 1
ATOM 2832 O O . MET A 1 382 ? 9.075 -2.463 -25.961 1.00 95.81 382 MET A O 1
ATOM 2836 N N . VAL A 1 383 ? 7.578 -0.776 -26.010 1.00 96.62 383 VAL A N 1
ATOM 2837 C CA . VAL A 1 383 ? 6.404 -1.598 -25.663 1.00 96.62 383 VAL A CA 1
ATOM 2838 C C . VAL A 1 383 ? 6.179 -2.703 -26.696 1.00 96.62 383 VAL A C 1
ATOM 2840 O O . VAL A 1 383 ? 5.959 -3.850 -26.320 1.00 96.62 383 VAL A O 1
ATOM 2843 N N . LYS A 1 384 ? 6.287 -2.388 -27.993 1.00 96.62 384 LYS A N 1
ATOM 2844 C CA . LYS A 1 384 ? 6.141 -3.373 -29.082 1.00 96.62 384 LYS A CA 1
ATOM 2845 C C . LYS A 1 384 ? 7.201 -4.475 -29.053 1.00 96.62 384 LYS A C 1
ATOM 2847 O O . LYS A 1 384 ? 6.917 -5.589 -29.481 1.00 96.62 384 LYS A O 1
ATOM 2852 N N . ASP A 1 385 ? 8.389 -4.169 -28.539 1.00 96.88 385 ASP A N 1
ATOM 2853 C CA . ASP A 1 385 ? 9.491 -5.125 -28.416 1.00 96.88 385 ASP A CA 1
ATOM 2854 C C . ASP A 1 385 ? 9.463 -5.926 -27.100 1.00 96.88 385 ASP A C 1
ATOM 2856 O O . ASP A 1 385 ? 10.280 -6.835 -26.911 1.00 96.88 385 ASP A O 1
ATOM 2860 N N . MET A 1 386 ? 8.567 -5.596 -26.163 1.00 96.94 386 MET A N 1
ATOM 2861 C CA . MET A 1 386 ? 8.365 -6.396 -24.954 1.00 96.94 386 MET A CA 1
ATOM 2862 C C . MET A 1 386 ? 7.672 -7.722 -25.278 1.00 96.94 386 MET A C 1
ATOM 2864 O O . MET A 1 386 ? 7.046 -7.907 -26.322 1.00 96.94 386 MET A O 1
ATOM 2868 N N . LYS A 1 387 ? 7.784 -8.683 -24.359 1.00 94.69 387 LYS A N 1
ATOM 2869 C CA . LYS A 1 387 ? 7.150 -9.990 -24.539 1.00 94.69 387 LYS A CA 1
ATOM 2870 C C . LYS A 1 387 ? 5.621 -9.844 -24.488 1.00 94.69 387 LYS A C 1
ATOM 2872 O O . LYS A 1 387 ? 5.107 -9.091 -23.661 1.00 94.69 387 LYS A O 1
ATOM 2877 N N . PRO A 1 388 ? 4.868 -10.611 -25.293 1.00 95.56 388 PRO A N 1
ATOM 2878 C CA . PRO A 1 388 ? 3.422 -10.695 -25.130 1.00 95.56 388 PRO A CA 1
ATOM 2879 C C . PRO A 1 388 ? 3.045 -11.118 -23.703 1.00 95.56 388 PRO A C 1
ATOM 2881 O O . PRO A 1 388 ? 3.645 -12.039 -23.146 1.00 95.56 388 PRO A O 1
ATOM 2884 N N . GLY A 1 389 ? 2.056 -10.440 -23.120 1.00 94.19 389 GLY A N 1
ATOM 2885 C CA . GLY A 1 389 ? 1.639 -10.644 -21.728 1.00 94.19 389 GLY A CA 1
ATOM 2886 C C . GLY A 1 389 ? 2.462 -9.871 -20.692 1.00 94.19 389 GLY A C 1
ATOM 2887 O O . GLY A 1 389 ? 2.211 -10.024 -19.500 1.00 94.19 389 GLY A O 1
ATOM 2888 N N . SER A 1 390 ? 3.431 -9.053 -21.117 1.00 98.12 390 SER A N 1
ATOM 2889 C CA . SER A 1 390 ? 4.086 -8.084 -20.237 1.00 98.12 390 SER A CA 1
ATOM 2890 C C . SER A 1 390 ? 3.121 -7.005 -19.744 1.00 98.12 390 SER A C 1
ATOM 2892 O O . SER A 1 390 ? 2.190 -6.628 -20.453 1.00 98.12 390 SER A O 1
ATOM 2894 N N . VAL A 1 391 ? 3.388 -6.473 -18.550 1.00 98.50 391 VAL A N 1
ATOM 2895 C CA . VAL A 1 391 ? 2.575 -5.423 -17.918 1.00 98.50 391 VAL A CA 1
ATOM 2896 C C . VAL A 1 391 ? 3.411 -4.168 -17.693 1.00 98.50 391 VAL A C 1
ATOM 2898 O O . VAL A 1 391 ? 4.558 -4.242 -17.248 1.00 98.50 391 VAL A O 1
ATOM 2901 N N . ILE A 1 392 ? 2.830 -3.006 -17.984 1.00 98.56 392 ILE A N 1
ATOM 2902 C CA . ILE A 1 392 ? 3.403 -1.702 -17.652 1.00 98.56 392 ILE A CA 1
ATOM 2903 C C . ILE A 1 392 ? 2.437 -1.007 -16.701 1.00 98.56 392 ILE A C 1
ATOM 2905 O O . ILE A 1 392 ? 1.251 -0.902 -17.006 1.00 98.56 392 ILE A O 1
ATOM 2909 N N . VAL A 1 393 ? 2.952 -0.548 -15.565 1.00 98.38 393 VAL A N 1
ATOM 2910 C CA . VAL A 1 393 ? 2.223 0.308 -14.626 1.00 98.38 393 VAL A CA 1
ATOM 2911 C C . VAL A 1 393 ? 2.903 1.669 -14.638 1.00 98.38 393 VAL A C 1
ATOM 2913 O O . VAL A 1 393 ? 4.063 1.766 -14.232 1.00 98.38 393 VAL A O 1
ATOM 2916 N N . ASP A 1 394 ? 2.205 2.675 -15.158 1.00 96.38 394 ASP A N 1
ATOM 2917 C CA . ASP A 1 394 ? 2.656 4.072 -15.203 1.00 96.38 394 ASP A CA 1
ATOM 2918 C C . ASP A 1 394 ? 1.914 4.910 -14.159 1.00 96.38 394 ASP A C 1
ATOM 2920 O O . ASP A 1 394 ? 0.671 5.035 -14.282 1.00 96.38 394 ASP A O 1
#

Nearest PDB structures (foldseek):
  1u2g-assembly1_A  TM=7.121E-01  e=3.072E-37  Rhodospirillum rubrum
  1f8g-assembly1_C  TM=7.128E-01  e=1.453E-36  Rhodospirillum rubrum
  1f8g-assembly2_D  TM=7.052E-01  e=1.300E-36  Rhodospirillum rubrum
  1l7e-assembly1_A  TM=6.993E-01  e=2.603E-35  Rhodospirillum rubrum
  1l7d-assembly1_A  TM=7.191E-01  e=1.673E-31  Rhodospirillum rubrum

Secondary structure (DSSP, 8-state):
-EEEEPPP-STT----S--HHHHHHHHHTT-EEEEETTTTGGGT--HHHHHHTTPEEESSHHHHHTT-SEEEEEEPPPEETTEESGGGSPTT-EEEEE--TTT-HHHHHHHHHTT-EEEEGGG----TTTGGG-HHHHHHHH--SS---HHHHHHTT----SS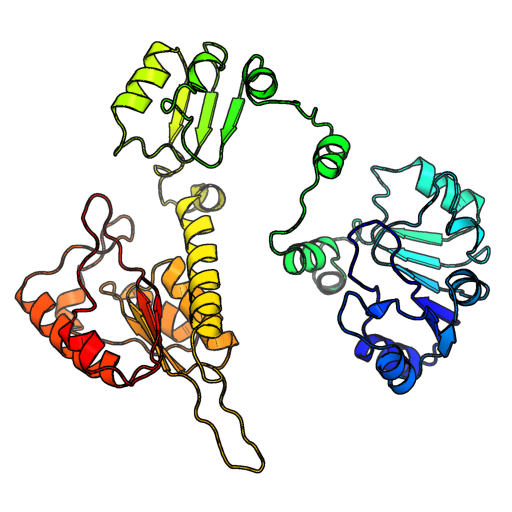HHHHHHT-SEEEEEEPPP-STT--GGGGSPTT-EEEEE--TTT-HHHHHHHHHTT-EEEEGGG---SGGGGGG-HHHHHHHHHHHHHHHHHHHH-SS-SS-EEETTEEEPPPEEEEE--SHHHHHHHHHHHHTT-EEEEE-S-TTHHHHHHHTTPEE--S-TTTTTT-B-TTSPBPPPPHHHHHHHHHHHHHHHTT-SEEEE----TTSPPP--S-HHHHHHSPTT-EEE-

Sequence (394 aa):
MKIAIPKEYRPGEARVAASPDVVKKLVGLGFQVTVETGAGGGASFTDAAYKDAGAEIAHDEAVALKDAELVLKVQRPLLEAGRNEVTMMKKGSILVAHLQALVHPQDVKAYAEAGITAFAMELMPRITRAQSMDILSSQSNLAGYRAVTDAAYKDAGAEIAHDEAVALKDAELVLKVQRPLLEAGRNEVTMMKKGSILVAHLQALVHPQDVKAYAEAGITAFAMELMPRITRAQSMDILSSQSNLAGYRAVLDAAYEFGRAFPMMMTAAGTVPPARVLVLGAGVAGLQAIATAKRLGGVVTGYDVRPAVKEQVESLGGRFLQVDADATKDAETAGGYAKEMGEAYQRKQAQVLHESAKKQDIVICTALIPGRKAPVLVTEAMVKDMKPGSVIVD